Protein AF-0000000070551302 (afdb_homodimer)

Organism: Lachnospira eligens (strain ATCC 27750 / DSM 3376 / VPI C15-48 / C15-B4) (NCBI:txid515620)

Nearest PDB structures (foldseek):
  3ja6-assembly1_H  TM=1.421E-01  e=1.258E+00  Escherichia coli
  3ja6-assembly1_H  TM=1.419E-01  e=1.419E+00  Escherichia coli

pLDDT: mean 73.62, std 25.08, range [19.23, 98.12]

Secondary structure (DSSP, 8-state):
-EEPTTT--EEPTT---GGGGG--------------------------------SGGGHHHHHHHHHHHHHHHHHHHHHHHHHHHHHHHHHHHHHHHHH-HHHHHHHHHHH--HHHHHHHHHHHHHHHHHHHHHHHHHHHHHHH---S-HHHHHHHHHHSGGG--SSPPPHHHHHHHHHHHHHHHHHHHHHHHHHHHHHHHHHH-----HHHHHHHHHHHHHHHHHHHHHHHHHHHHT-HHHHHHHHHHHHHHHHHHHHHHHHHHHHH-S-GGGHHHHHHHHHHHHHHHHHHHHHH-/-EE-TTT--EEPTT---GGGGG--------------------------------SGGGHHHHHHHHHHHHHHHHHHHHHHHHHHHHHHHHHHHHHHHHH-HHHHHHHHHHH--HHHHHHHHHHHHHHHHHHHHHHHHHHHHHHH---S-HHHHHHHHHHSGGG--SSPPPHHHHHHHHHHHHHHHHHHHHHHHHHHHHHHHHHH-----HHHHHHHHHHHHHHHHHHHHHHHHHHHHT-HHHHHHHHHHHHHHHHHHHHHHHHHHHHH-S-STTHHHHHHHHHHHHHHHHHHHHHH-

Sequence (594 aa):
MSFCKYCGRQLQDGEVCTCQQAQQPAGAAQPQQEFNQQAAQQPAGAAQQTFQQGAGQQTYQQAQQGFNQQQASQQMDAVKKAGANAALDYVNVLKGLFTSPVETVSAFVAKANVIMIAILIGGQAIINMLTRLFDMLIANSKAKVTTGSKELDSLLSSYYSSYTNTKPYPAGSIFKNMLLEILLVAVAAAVIALVVMLLAKAFNKANVTYMQGLAVYAITAVLGIPAELLSWVTGLTSVGFIDRISSCVTVFSNVAGYAFVYIAIRALCKDEKKIPLIMAISYVAVNFLTWVLRLMFMSFCKYCGRQLQDGEVCTCQQAQQPAGAAQPQQEFNQQAAQQPAGAAQQTFQQGAGQQTYQQAQQGFNQQQASQQMDAVKKAGANAALDYVNVLKGLFTSPVETVSAFVAKANVIMIAILIGGQAIINMLTRLFDMLIANSKAKVTTGSKELDSLLSSYYSSYTNTKPYPAGSIFKNMLLEILLVAVAAAVIALVVMLLAKAFNKANVTYMQGLAVYAITAVLGIPAELLSWVTGLTSVGFIDRISSCVTVFSNVAGYAFVYIAIRALCKDEKKIPLIMAISYVAVNFLTWVLRLMF

Structure (mmCIF, N/CA/C/O backbone):
data_AF-0000000070551302-model_v1
#
loop_
_entity.id
_entity.type
_entity.pdbx_description
1 polymer 'YIP1 family protein'
#
loop_
_atom_site.group_PDB
_atom_site.id
_atom_site.type_symbol
_atom_site.label_atom_id
_atom_site.label_alt_id
_atom_site.label_comp_id
_atom_site.label_asym_id
_atom_site.label_entity_id
_atom_site.label_seq_id
_atom_site.pdbx_PDB_ins_code
_atom_site.Cartn_x
_atom_site.Cartn_y
_atom_site.Cartn_z
_atom_site.occupancy
_atom_site.B_iso_or_equiv
_atom_site.auth_seq_id
_atom_site.auth_comp_id
_atom_site.auth_asym_id
_atom_site.auth_atom_id
_atom_site.pdbx_PDB_model_num
ATOM 1 N N . MET A 1 1 ? 32.219 44.469 -2.232 1 53.41 1 MET A N 1
ATOM 2 C CA . MET A 1 1 ? 31.312 45.5 -1.728 1 53.41 1 MET A CA 1
ATOM 3 C C . MET A 1 1 ? 30.203 44.875 -0.87 1 53.41 1 MET A C 1
ATOM 5 O O . MET A 1 1 ? 29.438 44.031 -1.343 1 53.41 1 MET A O 1
ATOM 9 N N . SER A 1 2 ? 30.531 44.719 0.498 1 62.69 2 SER A N 1
ATOM 10 C CA . SER A 1 2 ? 29.672 43.969 1.405 1 62.69 2 SER A CA 1
ATOM 11 C C . SER A 1 2 ? 28.453 44.781 1.821 1 62.69 2 SER A C 1
ATOM 13 O O . SER A 1 2 ? 28.516 46 1.876 1 62.69 2 SER A O 1
ATOM 15 N N . PHE A 1 3 ? 27.156 44.375 1.773 1 72.25 3 PHE A N 1
ATOM 16 C CA . PHE A 1 3 ? 25.922 45.062 2.184 1 72.25 3 PHE A CA 1
ATOM 17 C C . PHE A 1 3 ? 25.641 44.812 3.664 1 72.25 3 PHE A C 1
ATOM 19 O O . PHE A 1 3 ? 26 43.781 4.207 1 72.25 3 PHE A O 1
ATOM 26 N N . CYS A 1 4 ? 25.359 45.844 4.367 1 62.72 4 CYS A N 1
ATOM 27 C CA . CYS A 1 4 ? 25 45.688 5.773 1 62.72 4 CYS A CA 1
ATOM 28 C C . CYS A 1 4 ? 23.859 44.719 5.953 1 62.72 4 CYS A C 1
ATOM 30 O O . CYS A 1 4 ? 22.812 44.844 5.301 1 62.72 4 CYS A O 1
ATOM 32 N N . LYS A 1 5 ? 24.016 43.594 6.625 1 66.25 5 LYS A N 1
ATOM 33 C CA . LYS A 1 5 ? 23.094 42.5 6.812 1 66.25 5 LYS A CA 1
ATOM 34 C C . LYS A 1 5 ? 21.828 42.938 7.531 1 66.25 5 LYS A C 1
ATOM 36 O O . LYS A 1 5 ? 20.812 42.219 7.516 1 66.25 5 LYS A O 1
ATOM 41 N N . TYR A 1 6 ? 21.766 44.219 8.102 1 63.16 6 TYR A N 1
ATOM 42 C CA . TYR A 1 6 ? 20.656 44.719 8.898 1 63.16 6 TYR A CA 1
ATOM 43 C C . TYR A 1 6 ? 19.828 45.75 8.125 1 63.16 6 TYR A C 1
ATOM 45 O O . TYR A 1 6 ? 18.609 45.656 8.086 1 63.16 6 TYR A O 1
ATOM 53 N N . CYS A 1 7 ? 20.281 46.875 7.438 1 64.56 7 CYS A N 1
ATOM 54 C CA . CYS A 1 7 ? 19.531 47.938 6.781 1 64.56 7 CYS A CA 1
ATOM 55 C C . CYS A 1 7 ? 19.672 47.844 5.266 1 64.56 7 CYS A C 1
ATOM 57 O O . CYS A 1 7 ? 19.094 48.656 4.539 1 64.56 7 CYS A O 1
ATOM 59 N N . GLY A 1 8 ? 20.359 46.75 4.68 1 68.38 8 GLY A N 1
ATOM 60 C CA . GLY A 1 8 ? 20.5 46.438 3.264 1 68.38 8 GLY A CA 1
ATOM 61 C C . GLY A 1 8 ? 21.328 47.469 2.51 1 68.38 8 GLY A C 1
ATOM 62 O O . GLY A 1 8 ? 21.406 47.438 1.28 1 68.38 8 GLY A O 1
ATOM 63 N N . ARG A 1 9 ? 21.859 48.5 3.209 1 69.62 9 ARG A N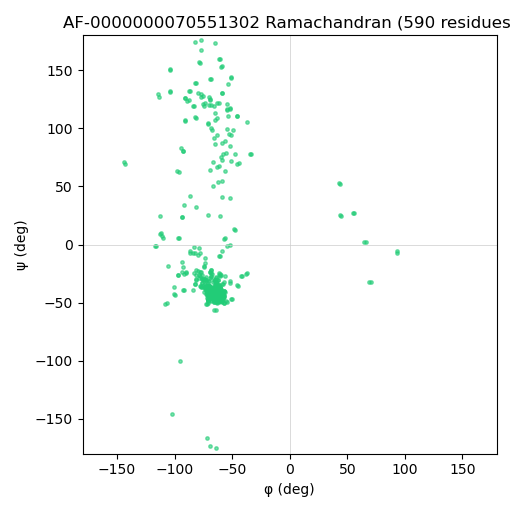 1
ATOM 64 C CA . ARG A 1 9 ? 22.672 49.531 2.545 1 69.62 9 ARG A CA 1
ATOM 65 C C . ARG A 1 9 ? 24 48.938 2.076 1 69.62 9 ARG A C 1
ATOM 67 O O . ARG A 1 9 ? 24.562 48.062 2.725 1 69.62 9 ARG A O 1
ATOM 74 N N . GLN A 1 10 ? 24.547 49.312 0.918 1 73.12 10 GLN A N 1
ATOM 75 C CA . GLN A 1 10 ? 25.812 48.875 0.345 1 73.12 10 GLN A CA 1
ATOM 76 C C . GLN A 1 10 ? 27 49.438 1.106 1 73.12 10 GLN A C 1
ATOM 78 O O . GLN A 1 10 ? 27.078 50.656 1.309 1 73.12 10 GLN A O 1
ATOM 83 N N . LEU A 1 11 ? 27.656 48.562 1.939 1 66.5 11 LEU A N 1
ATOM 84 C CA . LEU A 1 11 ? 28.812 49 2.727 1 66.5 11 LEU A CA 1
ATOM 85 C C . LEU A 1 11 ? 30.109 48.844 1.924 1 66.5 11 LEU A C 1
ATOM 87 O O . LEU A 1 11 ? 30.219 47.938 1.098 1 66.5 11 LEU A O 1
ATOM 91 N N . GLN A 1 12 ? 30.922 49.844 1.712 1 70.94 12 GLN A N 1
ATOM 92 C CA . GLN A 1 12 ? 32.25 49.75 1.1 1 70.94 12 GLN A CA 1
ATOM 93 C C . GLN A 1 12 ? 33.156 48.812 1.888 1 70.94 12 GLN A C 1
ATOM 95 O O . GLN A 1 12 ? 32.938 48.562 3.078 1 70.94 12 GLN A O 1
ATOM 100 N N . ASP A 1 13 ? 34.219 48.094 1.459 1 66.62 13 ASP A N 1
ATOM 101 C CA . ASP A 1 13 ? 35.125 47.156 2.104 1 66.62 13 ASP A CA 1
ATOM 102 C C . ASP A 1 13 ? 35.719 47.75 3.375 1 66.62 13 ASP A C 1
ATOM 104 O O . ASP A 1 13 ? 36.375 48.812 3.326 1 66.62 13 ASP A O 1
ATOM 108 N N . GLY A 1 14 ? 35.469 47.188 4.688 1 72.12 14 GLY A N 1
ATOM 109 C CA . GLY A 1 14 ? 35.969 47.562 5.996 1 72.12 14 GLY A CA 1
ATOM 110 C C . GLY A 1 14 ? 35.031 48.531 6.727 1 72.12 14 GLY A C 1
ATOM 111 O O . GLY A 1 14 ? 35.344 49 7.828 1 72.12 14 GLY A O 1
ATOM 112 N N . GLU A 1 15 ? 33.938 49 6.027 1 63.97 15 GLU A N 1
ATOM 113 C CA . GLU A 1 15 ? 33 49.906 6.676 1 63.97 15 GLU A CA 1
ATOM 114 C C . GLU A 1 15 ? 32 49.156 7.551 1 63.97 15 GLU A C 1
ATOM 116 O O . GLU A 1 15 ? 31.438 48.156 7.133 1 63.97 15 GLU A O 1
ATOM 121 N N . VAL A 1 16 ? 32.062 49.219 8.867 1 62.78 16 VAL A N 1
ATOM 122 C CA . VAL A 1 16 ? 31.078 48.688 9.805 1 62.78 16 VAL A CA 1
ATOM 123 C C . VAL A 1 16 ? 29.844 49.594 9.828 1 62.78 16 VAL A C 1
ATOM 125 O O . VAL A 1 16 ? 29.953 50.812 9.883 1 62.78 16 VAL A O 1
ATOM 128 N N . CYS A 1 17 ? 28.625 48.969 9.484 1 58.97 17 CYS A N 1
ATOM 129 C CA . CYS A 1 17 ? 27.391 49.75 9.391 1 58.97 17 CYS A CA 1
ATOM 130 C C . CYS A 1 17 ? 27 50.312 10.75 1 58.97 17 CYS A C 1
ATOM 132 O O . CYS A 1 17 ? 27.094 49.625 11.773 1 58.97 17 CYS A O 1
ATOM 134 N N . THR A 1 18 ? 27.125 51.531 11.031 1 54.88 18 THR A N 1
ATOM 135 C CA . THR A 1 18 ? 26.844 52.312 12.242 1 54.88 18 THR A CA 1
ATOM 136 C C . THR A 1 18 ? 25.422 52.062 12.719 1 54.88 18 THR A C 1
ATOM 138 O O . THR A 1 18 ? 24.953 52.719 13.664 1 54.88 18 THR A O 1
ATOM 141 N N . CYS A 1 19 ? 24.641 51.188 11.984 1 51.81 19 CYS A N 1
ATOM 142 C CA . CYS A 1 19 ? 23.234 51.062 12.336 1 51.81 19 CYS A CA 1
ATOM 143 C C . CYS A 1 19 ? 23.062 50.281 13.633 1 51.81 19 CYS A C 1
ATOM 145 O O . CYS A 1 19 ? 21.938 50.094 14.102 1 51.81 19 CYS A O 1
ATOM 147 N N . GLN A 1 20 ? 24.141 49.562 14.219 1 41.88 20 GLN A N 1
ATOM 148 C CA . GLN A 1 20 ? 24.031 48.781 15.445 1 41.88 20 GLN A CA 1
ATOM 149 C C . GLN A 1 20 ? 23.672 49.656 16.641 1 41.88 20 GLN A C 1
ATOM 151 O O . GLN A 1 20 ? 23.312 49.188 17.703 1 41.88 20 GLN A O 1
ATOM 156 N N . GLN A 1 21 ? 24.25 50.844 16.625 1 37.94 21 GLN A N 1
ATOM 157 C CA . GLN A 1 21 ? 24.234 51.562 17.906 1 37.94 21 GLN A CA 1
ATOM 158 C C . GLN A 1 21 ? 22.812 51.719 18.422 1 37.94 21 GLN A C 1
ATOM 160 O O . GLN A 1 21 ? 22.609 52.125 19.578 1 37.94 21 GLN A O 1
ATOM 165 N N . ALA A 1 22 ? 21.812 51.75 17.578 1 34.62 22 ALA A N 1
ATOM 166 C CA . ALA A 1 22 ? 20.641 52.406 18.203 1 34.62 22 ALA A CA 1
ATOM 167 C C . ALA A 1 22 ? 19.953 51.438 19.172 1 34.62 22 ALA A C 1
ATOM 169 O O . ALA A 1 22 ? 18.953 51.781 19.797 1 34.62 22 ALA A O 1
ATOM 170 N N . GLN A 1 23 ? 20.094 50.031 19.031 1 30.33 23 GLN A N 1
ATOM 171 C CA . GLN A 1 23 ? 19.047 49.406 19.828 1 30.33 23 GLN A CA 1
ATOM 172 C C . GLN A 1 23 ? 19.484 49.219 21.281 1 30.33 23 GLN A C 1
ATOM 174 O O . GLN A 1 23 ? 20.109 48.219 21.625 1 30.33 23 GLN A O 1
ATOM 179 N N . GLN A 1 24 ? 20.156 50.219 21.844 1 27.44 24 GLN A N 1
ATOM 180 C CA . GLN A 1 24 ? 20.484 50.031 23.266 1 27.44 24 GLN A CA 1
ATOM 181 C C . GLN A 1 24 ? 19.234 49.781 24.094 1 27.44 24 GLN A C 1
ATOM 183 O O . GLN A 1 24 ? 18.312 50.594 24.109 1 27.44 24 GLN A O 1
ATOM 188 N N . PRO A 1 25 ? 18.797 48.531 24.25 1 27.09 25 PRO A N 1
ATOM 189 C CA . PRO A 1 25 ? 17.594 48.469 25.109 1 27.09 25 PRO A CA 1
ATOM 190 C C . PRO A 1 25 ? 17.797 49.156 26.453 1 27.09 25 PRO A C 1
ATOM 192 O O . PRO A 1 25 ? 18.875 49.094 27.031 1 27.09 25 PRO A O 1
ATOM 195 N N . ALA A 1 26 ? 17.172 50.312 26.766 1 26.91 26 ALA A N 1
ATOM 196 C CA . ALA A 1 26 ? 17.047 51.094 27.969 1 26.91 26 ALA A CA 1
ATOM 197 C C . ALA A 1 26 ? 16.766 50.219 29.188 1 26.91 26 ALA A C 1
ATOM 199 O O . ALA A 1 26 ? 15.734 49.562 29.266 1 26.91 26 ALA A O 1
ATOM 200 N N . GLY A 1 27 ? 17.656 49.406 29.703 1 24.59 27 GLY A N 1
ATOM 201 C CA . GLY A 1 27 ? 17.469 48.656 30.938 1 24.59 27 GLY A CA 1
ATOM 202 C C . GLY A 1 27 ? 16.891 49.5 32.062 1 24.59 27 GLY A C 1
ATOM 203 O O . GLY A 1 27 ? 17.391 50.625 32.312 1 24.59 27 GLY A O 1
ATOM 204 N N . ALA A 1 28 ? 15.664 49.25 32.438 1 23.42 28 ALA A N 1
ATOM 205 C CA . ALA A 1 28 ? 14.711 49.781 33.438 1 23.42 28 ALA A CA 1
ATOM 206 C C . ALA A 1 28 ? 15.305 49.781 34.844 1 23.42 28 ALA A C 1
ATOM 208 O O . ALA A 1 28 ? 15.836 48.75 35.281 1 23.42 28 ALA A O 1
ATOM 209 N N . ALA A 1 29 ? 15.797 50.906 35.312 1 24.17 29 ALA A N 1
ATOM 210 C CA . ALA A 1 29 ? 16.172 51.25 36.656 1 24.17 29 ALA A CA 1
ATOM 211 C C . ALA A 1 29 ? 15.062 50.938 37.656 1 24.17 29 ALA A C 1
ATOM 213 O O . ALA A 1 29 ? 13.914 51.375 37.469 1 24.17 29 ALA A O 1
ATOM 214 N N . GLN A 1 30 ? 14.984 49.812 38.344 1 21.47 30 GLN A N 1
ATOM 215 C CA . GLN A 1 30 ? 14.031 49.312 39.312 1 21.47 30 GLN A CA 1
ATOM 216 C C . GLN A 1 30 ? 13.938 50.25 40.531 1 21.47 30 GLN A C 1
ATOM 218 O O . GLN A 1 30 ? 14.906 50.438 41.281 1 21.47 30 GLN A O 1
ATOM 223 N N . PRO A 1 31 ? 13.227 51.5 40.438 1 22.06 31 PRO A N 1
ATOM 224 C CA . PRO A 1 31 ? 13.07 52.375 41.625 1 22.06 31 PRO A CA 1
ATO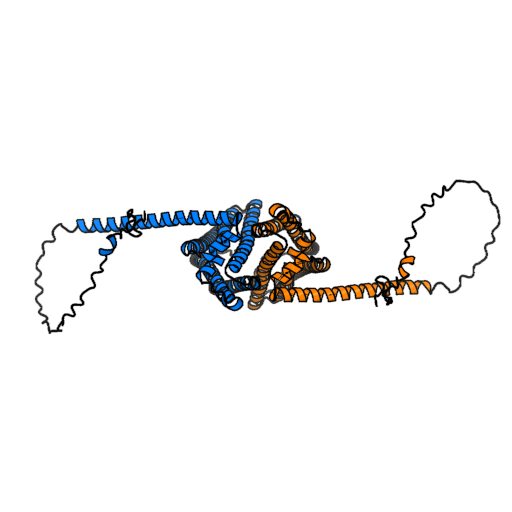M 225 C C . PRO A 1 31 ? 12.359 51.656 42.781 1 22.06 31 PRO A C 1
ATOM 227 O O . PRO A 1 31 ? 11.227 51.188 42.594 1 22.06 31 PRO A O 1
ATOM 230 N N . GLN A 1 32 ? 12.82 50.844 43.562 1 21.91 32 GLN A N 1
ATOM 231 C CA . GLN A 1 32 ? 12.164 50.156 44.688 1 21.91 32 GLN A CA 1
ATOM 232 C C . GLN A 1 32 ? 11.625 51.156 45.688 1 21.91 32 GLN A C 1
ATOM 234 O O . GLN A 1 32 ? 12.383 51.688 46.5 1 21.91 32 GLN A O 1
ATOM 239 N N . GLN A 1 33 ? 10.75 52.188 45.281 1 20.11 33 GLN A N 1
ATOM 240 C CA . GLN A 1 33 ? 10.219 53.125 46.25 1 20.11 33 GLN A CA 1
ATOM 241 C C . GLN A 1 33 ? 9.438 52.406 47.344 1 20.11 33 GLN A C 1
ATOM 243 O O . GLN A 1 33 ? 8.758 51.438 47.094 1 20.11 33 GLN A O 1
ATOM 248 N N . GLU A 1 34 ? 9.68 52.656 48.656 1 22.75 34 GLU A N 1
ATOM 249 C CA . GLU A 1 34 ? 9.305 52.281 50.031 1 22.75 34 GLU A CA 1
ATOM 250 C C . GLU A 1 34 ? 7.828 52.594 50.281 1 22.75 34 GLU A C 1
ATOM 252 O O . GLU A 1 34 ? 7.434 53.75 50.406 1 22.75 34 GLU A O 1
ATOM 257 N N . PHE A 1 35 ? 6.898 52.094 49.438 1 21.5 35 PHE A N 1
ATOM 258 C CA . PHE A 1 35 ? 5.5 52.469 49.625 1 21.5 35 PHE A CA 1
ATOM 259 C C . PHE A 1 35 ? 5.023 52.156 51.031 1 21.5 35 PHE A C 1
ATOM 261 O O . PHE A 1 35 ? 4.941 50.969 51.406 1 21.5 35 PHE A O 1
ATOM 268 N N . ASN A 1 36 ? 5.371 52.969 51.906 1 21.28 36 ASN A N 1
ATOM 269 C CA . ASN A 1 36 ? 4.898 52.875 53.281 1 21.28 36 ASN A CA 1
ATOM 270 C C . ASN A 1 36 ? 3.373 52.844 53.344 1 21.28 36 ASN A C 1
ATOM 272 O O . ASN A 1 36 ? 2.699 53.531 52.562 1 21.28 36 ASN A O 1
ATOM 276 N N . GLN A 1 37 ? 2.713 51.844 53.875 1 20.58 37 GLN A N 1
ATOM 277 C CA . GLN A 1 37 ? 1.351 51.375 54.062 1 20.58 37 GLN A CA 1
ATOM 278 C C . GLN A 1 37 ? 0.521 52.375 54.875 1 20.58 37 GLN A C 1
ATOM 280 O O . GLN A 1 37 ? -0.201 52 55.781 1 20.58 37 GLN A O 1
ATOM 285 N N . GLN A 1 38 ? 0.945 53.688 54.844 1 21.23 38 GLN A N 1
ATOM 286 C CA . GLN A 1 38 ? 0.218 54.312 55.938 1 21.23 38 GLN A CA 1
ATOM 287 C C . GLN A 1 38 ? -1.286 54.312 55.688 1 21.23 38 GLN A C 1
ATOM 289 O O . GLN A 1 38 ? -1.723 54.219 54.531 1 21.23 38 GLN A O 1
ATOM 294 N N . ALA A 1 39 ? -2.213 54.75 56.688 1 25.19 39 ALA A N 1
ATOM 295 C CA . ALA A 1 39 ? -3.51 54.562 57.344 1 25.19 39 ALA A CA 1
ATOM 296 C C . ALA A 1 39 ? -4.578 55.406 56.656 1 25.19 39 ALA A C 1
ATOM 298 O O . ALA A 1 39 ? -4.938 56.5 57.156 1 25.19 39 ALA A O 1
ATOM 299 N N . ALA A 1 40 ? -4.539 55.625 55.281 1 20.81 40 ALA A N 1
ATOM 300 C CA . ALA A 1 40 ? -5.375 56.75 54.906 1 20.81 40 ALA A CA 1
ATOM 301 C C . ALA A 1 40 ? -6.828 56.531 55.312 1 20.81 40 ALA A C 1
ATOM 303 O O . ALA A 1 40 ? -7.34 55.406 55.219 1 20.81 40 ALA A O 1
ATOM 304 N N . GLN A 1 41 ? -7.312 57.531 55.938 1 21.11 41 GLN A N 1
ATOM 305 C CA . GLN A 1 41 ? -8.539 57.938 56.625 1 21.11 41 GLN A CA 1
ATOM 306 C C . GLN A 1 41 ? -9.68 58.125 55.656 1 21.11 41 GLN A C 1
ATOM 308 O O . GLN A 1 41 ? -9.477 58.688 54.562 1 21.11 41 GLN A O 1
ATOM 313 N N . GLN A 1 42 ? -10.828 57.531 55.719 1 20.11 42 GLN A N 1
ATOM 314 C CA . GLN A 1 42 ? -12.008 57.125 54.938 1 20.11 42 GLN A CA 1
ATOM 315 C C . GLN A 1 42 ? -12.844 58.344 54.562 1 20.11 42 GLN A C 1
ATOM 317 O O . GLN A 1 42 ? -13.82 58.219 53.812 1 20.11 42 GLN A O 1
ATOM 322 N N . PRO A 1 43 ? -12.367 59.656 54.438 1 24.41 43 PRO A N 1
ATOM 323 C CA . PRO A 1 43 ? -13.609 60.344 54.75 1 24.41 43 PRO A CA 1
ATOM 324 C C . PRO A 1 43 ? -14.602 60.344 53.594 1 24.41 43 PRO A C 1
ATOM 326 O O . PRO A 1 43 ? -14.211 60.094 52.438 1 24.41 43 PRO A O 1
ATOM 329 N N . ALA A 1 44 ? -15.953 60.719 53.781 1 22.34 44 ALA A N 1
ATOM 330 C CA . ALA A 1 44 ? -17.312 60.438 53.281 1 22.34 44 ALA A CA 1
ATOM 331 C C . ALA A 1 44 ? -17.625 61.25 52.031 1 22.34 44 ALA A C 1
ATOM 333 O O . ALA A 1 44 ? -18.281 60.781 51.125 1 22.34 44 ALA A O 1
ATOM 334 N N . GLY A 1 45 ? -17.25 62.594 51.812 1 24.95 45 GLY A N 1
ATOM 335 C CA . GLY A 1 45 ? -18.328 63.469 51.406 1 24.95 45 GLY A CA 1
ATOM 336 C C . GLY A 1 45 ? -18.453 63.625 49.906 1 24.95 45 GLY A C 1
ATOM 337 O O . GLY A 1 45 ? -17.484 64.062 49.25 1 24.95 45 GLY A O 1
ATOM 338 N N . ALA A 1 46 ? -19.094 62.75 49.125 1 21.77 46 ALA A N 1
ATOM 339 C CA . ALA A 1 46 ? -19.219 62.594 47.688 1 21.77 46 ALA A CA 1
ATOM 340 C C . ALA A 1 46 ? -19.875 63.812 47.031 1 21.77 46 ALA A C 1
ATOM 342 O O . ALA A 1 46 ? -21.078 64 47.156 1 21.77 46 ALA A O 1
ATOM 343 N N . ALA A 1 47 ? -19.156 64.938 47.062 1 24.02 47 ALA A N 1
ATOM 344 C CA . ALA A 1 47 ? -19.891 66.062 46.438 1 24.02 47 ALA A CA 1
ATOM 345 C C . ALA A 1 47 ? -19.938 65.938 44.906 1 24.02 47 ALA A C 1
ATOM 347 O O . ALA A 1 47 ? -18.984 65.438 44.312 1 24.02 47 ALA A O 1
ATOM 348 N N . GLN A 1 48 ? -21.047 65.875 44.156 1 23.16 48 GLN A N 1
ATOM 349 C CA . GLN A 1 48 ? -21.672 65.688 42.844 1 23.16 48 GLN A CA 1
ATOM 350 C C . GLN A 1 48 ? -21.203 66.688 41.812 1 23.16 48 GLN A C 1
ATOM 352 O O . GLN A 1 48 ? -21.859 67.688 41.594 1 23.16 48 GLN A O 1
ATOM 357 N N . GLN A 1 49 ? -19.891 67.062 41.719 1 23.12 49 GLN A N 1
ATOM 358 C CA . GLN A 1 49 ? -19.797 68.25 40.844 1 23.12 49 GLN A CA 1
ATOM 359 C C . GLN A 1 49 ? -19.953 67.875 39.375 1 23.12 49 GLN A C 1
ATOM 361 O O . GLN A 1 49 ? -19.484 66.812 38.969 1 23.12 49 GLN A O 1
ATOM 366 N N . THR A 1 50 ? -20.828 68.438 38.5 1 24.97 50 THR A N 1
ATOM 367 C CA . THR A 1 50 ? -21.453 68.438 37.156 1 24.97 50 THR A CA 1
ATOM 368 C C . THR A 1 50 ? -20.406 68.688 36.094 1 24.97 50 THR A C 1
ATOM 370 O O . THR A 1 50 ? -19.859 69.812 36 1 24.97 50 THR A O 1
ATOM 373 N N . PHE A 1 51 ? -19.391 67.75 35.844 1 24.17 51 PHE A N 1
ATOM 374 C CA . PHE A 1 51 ? -18.281 68 34.906 1 24.17 51 PHE A CA 1
ATOM 375 C C . PHE A 1 51 ? -18.781 68.125 33.469 1 24.17 51 PHE A C 1
ATOM 377 O O . PHE A 1 51 ? -19.656 67.312 33.062 1 24.17 51 PHE A O 1
ATOM 384 N N . GLN A 1 52 ? -18.609 69.25 32.719 1 25.53 52 GLN A N 1
ATOM 385 C CA . GLN A 1 52 ? -18.906 69.688 31.359 1 25.53 52 GLN A CA 1
ATOM 386 C C . GLN A 1 52 ? -18.141 68.938 30.312 1 25.53 52 GLN A C 1
ATOM 388 O O . GLN A 1 52 ? -16.906 68.875 30.328 1 25.53 52 GLN A O 1
ATOM 393 N N . GLN A 1 53 ? -18.594 67.75 29.641 1 26.22 53 GLN A N 1
ATOM 394 C CA . GLN A 1 53 ? -18.172 66.625 28.797 1 26.22 53 GLN A CA 1
ATOM 395 C C . GLN A 1 53 ? -17.812 67.125 27.391 1 26.22 53 GLN A C 1
ATOM 397 O O . GLN A 1 53 ? -18.688 67.438 26.578 1 26.22 53 GLN A O 1
ATOM 402 N N . GLY A 1 54 ? -16.734 68 27.141 1 28.7 54 GLY A N 1
ATOM 403 C CA . GLY A 1 54 ? -16.469 68.5 25.812 1 28.7 54 GLY A CA 1
ATOM 404 C C . GLY A 1 54 ? -15.984 67.5 24.828 1 28.7 54 GLY A C 1
ATOM 405 O O . GLY A 1 54 ? -15.625 66.375 25.234 1 28.7 54 GLY A O 1
ATOM 406 N N . ALA A 1 55 ? -15.461 67.75 23.328 1 31.56 55 ALA A N 1
ATOM 407 C CA . ALA A 1 55 ? -15.391 67.375 21.906 1 31.56 55 ALA A CA 1
ATOM 408 C C . ALA A 1 55 ? -14.18 66.5 21.641 1 31.56 55 ALA A C 1
ATOM 410 O O . ALA A 1 55 ? -13.977 66.062 20.5 1 31.56 55 ALA A O 1
ATOM 411 N N . GLY A 1 56 ? -13.094 66.312 22.297 1 32.84 56 GLY A N 1
ATOM 412 C CA . GLY A 1 56 ? -11.812 65.875 21.766 1 32.84 56 GLY A CA 1
ATOM 413 C C . GLY A 1 56 ? -11.742 64.438 21.531 1 32.84 56 GLY A C 1
ATOM 414 O O . GLY A 1 56 ? -10.664 63.875 21.266 1 32.84 56 GLY A O 1
ATOM 415 N N . GLN A 1 57 ? -12.609 63.5 21.766 1 34.69 57 GLN A N 1
ATOM 416 C CA . GLN A 1 57 ? -12.359 62.062 21.828 1 34.69 57 GLN A CA 1
ATOM 417 C C . GLN A 1 57 ? -12.359 61.438 20.422 1 34.69 57 GLN A C 1
ATOM 419 O O . GLN A 1 57 ? -12.148 60.219 20.281 1 34.69 57 GLN A O 1
ATOM 424 N N . GLN A 1 58 ? -12.602 62.125 19.328 1 38.75 58 GLN A N 1
ATOM 425 C CA . GLN A 1 58 ? -12.82 61.375 18.094 1 38.75 58 GLN A CA 1
ATOM 426 C C . GLN A 1 58 ? -11.5 61 17.422 1 38.75 58 GLN A C 1
ATOM 428 O O . GLN A 1 58 ? -11.453 60.094 16.594 1 38.75 58 GLN A O 1
ATOM 433 N N . THR A 1 59 ? -10.398 61.656 17.594 1 43.53 59 THR A N 1
ATOM 434 C CA . THR A 1 59 ? -9.242 61.469 16.734 1 43.53 59 THR A CA 1
ATOM 435 C C . THR A 1 59 ? -8.477 60.188 17.125 1 43.53 59 THR A C 1
ATOM 437 O O . THR A 1 59 ? -7.777 59.594 16.297 1 43.53 59 THR A O 1
ATOM 440 N N . TYR A 1 60 ? -8.547 59.719 18.375 1 44.78 60 TYR A N 1
ATOM 441 C CA . TYR A 1 60 ? -7.695 58.625 18.781 1 44.78 60 TYR A CA 1
ATOM 442 C C . TYR A 1 60 ? -8.211 57.312 18.219 1 44.78 60 TYR A C 1
ATOM 444 O O . TYR A 1 60 ? -7.457 56.344 18.094 1 44.78 60 TYR A O 1
ATOM 452 N N . GLN A 1 61 ? -9.484 57.156 17.938 1 45.91 61 GLN A N 1
ATOM 453 C CA . GLN A 1 61 ? -10.023 55.875 17.453 1 45.91 61 GLN A CA 1
ATOM 454 C C . GLN A 1 61 ? -9.609 55.625 16.016 1 45.91 61 GLN A C 1
ATOM 456 O O . GLN A 1 61 ? -9.484 54.469 15.586 1 45.91 61 GLN A O 1
ATOM 461 N N . GLN A 1 62 ? -9.367 56.656 15.211 1 48.59 62 GLN A N 1
ATOM 462 C CA . GLN A 1 62 ? -9.07 56.438 13.805 1 48.59 62 GLN A CA 1
ATOM 463 C C . GLN A 1 62 ? -7.637 55.938 13.609 1 48.59 62 GLN A C 1
ATOM 465 O O . GLN A 1 62 ? -7.352 55.188 12.688 1 48.59 62 GLN A O 1
ATOM 470 N N . ALA A 1 63 ? -6.688 56.312 14.375 1 51.44 63 ALA A N 1
ATOM 471 C CA . ALA A 1 63 ? -5.293 55.906 14.227 1 51.44 63 ALA A CA 1
ATOM 472 C C . ALA A 1 63 ? -5.109 54.438 14.602 1 51.44 63 ALA A C 1
ATOM 474 O O . ALA A 1 63 ? -4.336 53.719 13.969 1 51.44 63 ALA A O 1
ATOM 475 N N . GLN A 1 64 ? -5.801 53.906 15.586 1 52.44 64 GLN A N 1
ATOM 476 C CA . GLN A 1 64 ? -5.676 52.531 15.984 1 52.44 64 GLN A CA 1
ATOM 477 C C . GLN A 1 64 ? -6.277 51.594 14.93 1 52.44 64 GLN A C 1
ATOM 479 O O . GLN A 1 64 ? -5.754 50.5 14.68 1 52.44 64 GLN A O 1
ATOM 484 N N . GLN A 1 65 ? -7.324 52.031 14.297 1 55.34 65 GLN A N 1
ATOM 485 C CA . GLN A 1 65 ? -7.914 51.219 13.242 1 55.34 65 GLN A CA 1
ATOM 486 C C . GLN A 1 65 ? -7.012 51.156 12.016 1 55.34 65 GLN A C 1
ATOM 488 O O . GLN A 1 65 ? -6.91 50.125 11.359 1 55.34 65 GLN A O 1
ATOM 493 N N . GLY A 1 66 ? -6.375 52.219 11.664 1 54.75 66 GLY A N 1
ATOM 494 C CA . GLY A 1 66 ? -5.441 52.25 10.547 1 54.75 66 GLY A CA 1
ATOM 495 C C . GLY A 1 66 ? -4.211 51.406 10.773 1 54.75 66 GLY A C 1
ATOM 496 O O . GLY A 1 66 ? -3.742 50.719 9.852 1 54.75 66 GLY A O 1
ATOM 497 N N . PHE A 1 67 ? -3.631 51.375 11.938 1 55.84 67 PHE A N 1
ATOM 498 C CA . PHE A 1 67 ? -2.461 50.594 12.266 1 55.84 67 PHE A CA 1
ATOM 499 C C . PHE A 1 67 ? -2.807 49.094 12.25 1 55.84 67 PHE A C 1
ATOM 501 O O . PHE A 1 67 ? -2.031 48.281 11.75 1 55.84 67 PHE A O 1
ATOM 508 N N . ASN A 1 68 ? -3.971 48.75 12.773 1 57.62 68 ASN A N 1
ATOM 509 C CA . ASN A 1 68 ? -4.406 47.344 12.75 1 57.62 68 ASN A CA 1
ATOM 510 C C . ASN A 1 68 ? -4.672 46.875 11.328 1 57.62 68 ASN A C 1
ATOM 512 O O . ASN A 1 68 ? -4.367 45.719 10.984 1 57.62 68 ASN A O 1
ATOM 516 N N . GLN A 1 69 ? -5.141 47.812 10.484 1 58.62 69 GLN A N 1
ATOM 517 C CA . GLN A 1 69 ? -5.395 47.406 9.102 1 58.62 69 GLN A CA 1
ATOM 518 C C . GLN A 1 69 ? -4.086 47.25 8.328 1 58.62 69 GLN A C 1
ATOM 520 O O . GLN A 1 69 ? -3.953 46.375 7.492 1 58.62 69 GLN A O 1
ATOM 525 N N . GLN A 1 70 ? -3.174 48.094 8.516 1 58.88 70 GLN A N 1
ATOM 526 C CA . GLN A 1 70 ? -1.882 48 7.848 1 58.88 70 GLN A CA 1
ATOM 527 C C . GLN A 1 70 ? -1.11 46.781 8.305 1 58.88 70 GLN A C 1
ATOM 529 O O . GLN A 1 70 ? -0.489 46.094 7.488 1 58.88 70 GLN A O 1
ATOM 534 N N . GLN A 1 71 ? -1.143 46.469 9.562 1 57.88 71 GLN A N 1
ATOM 535 C CA . GLN A 1 71 ? -0.503 45.281 10.078 1 57.88 71 GLN A CA 1
ATOM 536 C C . GLN A 1 71 ? -1.19 44.031 9.547 1 57.88 71 GLN A C 1
ATOM 538 O O . GLN A 1 71 ? -0.526 43.031 9.211 1 57.88 71 GLN A O 1
ATOM 543 N N . ALA A 1 72 ? -2.484 44.156 9.5 1 63.66 72 ALA A N 1
ATOM 544 C CA . ALA A 1 72 ? -3.229 43.031 8.922 1 63.66 72 ALA A CA 1
ATOM 545 C C . ALA A 1 72 ? -2.908 42.875 7.434 1 63.66 72 ALA A C 1
ATOM 547 O O . ALA A 1 72 ? -2.764 41.75 6.941 1 63.66 72 ALA A O 1
ATOM 548 N N . SER A 1 73 ? -2.785 43.969 6.742 1 63.22 73 SER A N 1
ATOM 549 C CA . SER A 1 73 ? -2.438 43.938 5.324 1 63.22 73 SER A CA 1
ATOM 550 C C . SER A 1 73 ? -1.023 43.375 5.125 1 63.22 73 SER A C 1
ATOM 552 O O . SER A 1 73 ? -0.782 42.562 4.227 1 63.22 73 SER A O 1
ATOM 554 N N . GLN A 1 74 ? -0.09 43.844 5.961 1 62.94 74 GLN A N 1
ATOM 555 C CA . GLN A 1 74 ? 1.278 43.344 5.875 1 62.94 74 GLN A CA 1
ATOM 556 C C . GLN A 1 74 ? 1.349 41.844 6.227 1 62.94 74 GLN A C 1
ATOM 558 O O . GLN A 1 74 ? 2.08 41.094 5.59 1 62.94 74 GLN A O 1
ATOM 563 N N . GLN A 1 75 ? 0.573 41.531 7.23 1 62.84 75 GLN A N 1
ATOM 564 C CA . GLN A 1 75 ? 0.508 40.125 7.605 1 62.84 75 GLN A CA 1
ATOM 565 C C . GLN A 1 75 ? -0.135 39.281 6.504 1 62.84 75 GLN A C 1
ATOM 567 O O . GLN A 1 75 ? 0.32 38.156 6.211 1 62.84 75 GLN A O 1
ATOM 572 N N . MET A 1 76 ? -1.119 39.969 5.914 1 66.56 76 MET A N 1
ATOM 573 C CA . MET A 1 76 ? -1.752 39.281 4.801 1 66.56 76 MET A CA 1
ATOM 574 C C . MET A 1 76 ? -0.802 39.156 3.613 1 66.56 76 MET A C 1
ATOM 576 O O . MET A 1 76 ? -0.764 38.156 2.93 1 66.56 76 MET A O 1
ATOM 580 N N . ASP A 1 77 ? -0.091 40.25 3.338 1 65.56 77 ASP A N 1
ATOM 581 C CA . ASP A 1 77 ? 0.893 40.219 2.26 1 65.56 77 ASP A CA 1
ATOM 582 C C . ASP A 1 77 ? 2.004 39.219 2.557 1 65.56 77 ASP A C 1
ATOM 584 O O . ASP A 1 77 ? 2.465 38.531 1.658 1 65.56 77 ASP A O 1
ATOM 588 N N . ALA A 1 78 ? 2.439 39.188 3.832 1 64.31 78 ALA A N 1
ATOM 589 C CA . ALA A 1 78 ? 3.445 38.219 4.246 1 64.31 78 ALA A CA 1
ATOM 590 C C . ALA A 1 78 ? 2.918 36.781 4.098 1 64.31 78 ALA A C 1
ATOM 592 O O . ALA A 1 78 ? 3.639 35.906 3.643 1 64.31 78 ALA A O 1
ATOM 593 N N . VAL A 1 79 ? 1.729 36.656 4.359 1 63.28 79 VAL A N 1
ATOM 594 C CA . VAL A 1 79 ? 1.098 35.344 4.25 1 63.28 79 VAL A CA 1
ATOM 595 C C . VAL A 1 79 ? 0.953 34.969 2.781 1 63.28 79 VAL A C 1
ATOM 597 O O . VAL A 1 79 ? 1.214 33.812 2.402 1 63.28 79 VAL A O 1
ATOM 600 N N . LYS A 1 80 ? 0.589 35.969 2.004 1 67.19 80 LYS A N 1
ATOM 601 C CA . LYS A 1 80 ? 0.482 35.75 0.568 1 67.19 80 LYS A CA 1
ATOM 602 C C . LYS A 1 80 ? 1.84 35.406 -0.033 1 67.19 80 LYS A C 1
ATOM 604 O O . LYS A 1 80 ? 1.941 34.469 -0.854 1 67.19 80 LYS A O 1
ATOM 609 N N . LYS A 1 81 ? 2.789 36.188 0.29 1 70.19 81 LYS A N 1
ATOM 610 C CA . LYS A 1 81 ? 4.133 35.906 -0.209 1 70.19 81 LYS A CA 1
ATOM 611 C C . LYS A 1 81 ? 4.629 34.562 0.291 1 70.19 81 LYS A C 1
ATOM 613 O O . LYS A 1 81 ? 5.23 33.781 -0.467 1 70.19 81 LYS A O 1
ATOM 618 N N . ALA A 1 82 ? 4.355 34.281 1.544 1 69.12 82 ALA A N 1
ATOM 619 C CA . ALA A 1 82 ? 4.715 33 2.111 1 69.12 82 ALA A CA 1
ATOM 620 C C . ALA A 1 82 ? 3.979 31.859 1.401 1 69.12 82 ALA A C 1
ATOM 622 O O . ALA A 1 82 ? 4.559 30.797 1.132 1 69.12 82 ALA A O 1
ATOM 623 N N . GLY A 1 83 ? 2.775 32.219 1.029 1 70.81 83 GLY A N 1
ATOM 624 C CA . GLY A 1 83 ? 1.986 31.25 0.281 1 70.81 83 GLY A CA 1
ATOM 625 C C . GLY A 1 83 ? 2.506 31.016 -1.125 1 70.81 83 GLY A C 1
ATOM 626 O O . GLY A 1 83 ? 2.592 29.875 -1.578 1 70.81 83 GLY A O 1
ATOM 627 N N . ALA A 1 84 ? 2.828 32.094 -1.771 1 73.88 84 ALA A N 1
ATOM 628 C CA . ALA A 1 84 ? 3.355 32 -3.131 1 73.88 84 ALA A CA 1
ATOM 629 C C . ALA A 1 84 ? 4.684 31.266 -3.152 1 73.88 84 ALA A C 1
ATOM 631 O O . ALA A 1 84 ? 4.922 30.438 -4.031 1 73.88 84 ALA A O 1
ATOM 632 N N . ASN A 1 85 ? 5.496 31.609 -2.197 1 77.75 85 ASN A N 1
ATOM 633 C CA . ASN A 1 85 ? 6.781 30.922 -2.109 1 77.75 85 ASN A CA 1
ATOM 634 C C . ASN A 1 85 ? 6.598 29.438 -1.804 1 77.75 85 ASN A C 1
ATOM 636 O O . ASN A 1 85 ? 7.301 28.594 -2.361 1 77.75 85 ASN A O 1
ATOM 640 N N . ALA A 1 86 ? 5.629 29.234 -1.043 1 80.62 86 ALA A N 1
ATOM 641 C CA . ALA A 1 86 ? 5.344 27.859 -0.678 1 80.62 86 ALA A CA 1
ATOM 642 C C . ALA A 1 86 ? 4.805 27.078 -1.872 1 80.62 86 ALA A C 1
ATOM 644 O O . ALA A 1 86 ? 5.145 25.906 -2.061 1 80.62 86 ALA A O 1
ATOM 645 N N . ALA A 1 87 ? 4.039 27.766 -2.688 1 83.94 87 ALA A N 1
ATOM 646 C CA . ALA A 1 87 ? 3.498 27.141 -3.891 1 83.94 87 ALA A CA 1
ATOM 647 C C . ALA A 1 87 ? 4.605 26.812 -4.887 1 83.94 87 ALA A C 1
ATOM 649 O O . ALA A 1 87 ? 4.617 25.734 -5.48 1 83.94 87 ALA A O 1
ATOM 650 N N . LEU A 1 88 ? 5.473 27.75 -4.969 1 87.06 88 LEU A N 1
ATOM 651 C CA . LEU A 1 88 ? 6.598 27.531 -5.867 1 87.06 88 LEU A CA 1
ATOM 652 C C . LEU A 1 88 ? 7.477 26.391 -5.367 1 87.06 88 LEU A C 1
ATOM 654 O O . LEU A 1 88 ? 7.949 25.562 -6.156 1 87.06 88 LEU A O 1
ATOM 658 N N . ASP A 1 89 ? 7.688 26.406 -4.098 1 89.88 89 ASP A N 1
ATOM 659 C CA . ASP A 1 89 ? 8.477 25.344 -3.508 1 89.88 89 ASP A CA 1
ATOM 660 C C . ASP A 1 89 ? 7.805 23.984 -3.713 1 89.88 89 ASP A C 1
ATOM 662 O O . ASP A 1 89 ? 8.469 22.984 -3.996 1 89.88 89 ASP A O 1
ATOM 666 N N . TYR A 1 90 ? 6.555 24.016 -3.535 1 92.5 90 TYR A N 1
ATOM 667 C CA . TYR A 1 90 ? 5.793 22.797 -3.758 1 92.5 90 TYR A CA 1
ATOM 668 C C . TYR A 1 90 ? 5.961 22.297 -5.188 1 92.5 90 TYR A C 1
ATOM 670 O O . TYR A 1 90 ? 6.23 21.109 -5.418 1 92.5 90 TYR A O 1
ATOM 678 N N . VAL A 1 91 ? 5.852 23.188 -6.156 1 93 91 VAL A N 1
ATOM 679 C CA . VAL A 1 91 ? 5.945 22.828 -7.57 1 93 91 VAL A CA 1
ATOM 680 C C . VAL A 1 91 ? 7.352 22.328 -7.883 1 93 91 VAL A C 1
ATOM 682 O O . VAL A 1 91 ? 7.52 21.375 -8.664 1 93 91 VAL A O 1
ATOM 685 N N . ASN A 1 92 ? 8.305 22.953 -7.25 1 93.44 92 ASN A N 1
ATOM 686 C CA . ASN A 1 92 ? 9.68 22.516 -7.461 1 93.44 92 ASN A CA 1
ATOM 687 C C . ASN A 1 92 ? 9.914 21.109 -6.926 1 93.44 92 ASN A C 1
ATOM 689 O O . ASN A 1 92 ? 10.578 20.297 -7.566 1 93.44 92 ASN A O 1
ATOM 693 N N . VAL A 1 93 ? 9.383 20.859 -5.797 1 95.38 93 VAL A N 1
ATOM 694 C CA . VAL A 1 93 ? 9.508 19.516 -5.23 1 95.38 93 VAL A CA 1
ATOM 695 C C . VAL A 1 93 ? 8.758 18.516 -6.102 1 95.38 93 VAL A C 1
ATOM 697 O O . VAL A 1 93 ? 9.273 17.438 -6.391 1 95.38 93 VAL A O 1
ATOM 700 N N . LEU A 1 94 ? 7.605 18.891 -6.535 1 95.38 94 LEU A N 1
ATOM 701 C CA . LEU A 1 94 ? 6.805 18.031 -7.402 1 95.38 94 LEU A CA 1
ATOM 702 C C . LEU A 1 94 ? 7.566 17.703 -8.688 1 95.38 94 LEU A C 1
ATOM 704 O O . LEU A 1 94 ? 7.66 16.531 -9.07 1 95.38 94 LEU A O 1
ATOM 708 N N . LYS A 1 95 ? 8.117 18.703 -9.297 1 94.62 95 LYS A N 1
ATOM 709 C CA . LYS A 1 95 ? 8.891 18.5 -10.516 1 94.62 95 LYS A CA 1
ATOM 710 C C . LYS A 1 95 ? 10.133 17.656 -10.242 1 94.62 95 LYS A C 1
ATOM 712 O O . LYS A 1 95 ? 10.477 16.781 -11.047 1 94.62 95 LYS A O 1
ATOM 717 N N . GLY A 1 96 ? 10.773 17.875 -9.164 1 95.81 96 GLY A N 1
ATOM 718 C CA . GLY A 1 96 ? 11.969 17.141 -8.789 1 95.81 96 GLY A CA 1
ATOM 719 C C . GLY A 1 96 ? 11.703 15.664 -8.539 1 95.81 96 GLY A C 1
ATOM 720 O O . GLY A 1 96 ? 12.562 14.82 -8.789 1 95.81 96 GLY A O 1
ATOM 721 N N . LEU A 1 97 ? 10.492 15.336 -8.07 1 95.62 97 LEU A N 1
ATOM 722 C CA . LEU A 1 97 ? 10.133 13.953 -7.777 1 95.62 97 LEU A CA 1
ATOM 723 C C . LEU A 1 97 ? 10.047 13.133 -9.062 1 95.62 97 LEU A C 1
ATOM 725 O O . LEU A 1 97 ? 10.18 11.914 -9.031 1 95.62 97 LEU A O 1
ATOM 729 N N . PHE A 1 98 ? 9.852 13.805 -10.219 1 93.19 98 PHE A N 1
ATOM 730 C CA . PHE A 1 98 ? 9.742 13.102 -11.492 1 93.19 98 PHE A CA 1
ATOM 731 C C . PHE A 1 98 ? 11.086 13.102 -12.219 1 93.19 98 PHE A C 1
ATOM 733 O O . PHE A 1 98 ? 11.383 12.18 -12.984 1 93.19 98 PHE A O 1
ATOM 740 N N . THR A 1 99 ? 11.984 14.125 -11.953 1 92.5 99 THR A N 1
ATOM 741 C CA . THR A 1 99 ? 13.219 14.273 -12.727 1 92.5 99 THR A CA 1
ATOM 742 C C . THR A 1 99 ? 14.406 13.703 -11.961 1 92.5 99 THR A C 1
ATOM 744 O O . THR A 1 99 ? 15.266 13.039 -12.539 1 92.5 99 THR A O 1
ATOM 747 N N . SER A 1 100 ? 14.461 13.984 -10.672 1 94.38 100 SER A N 1
ATOM 748 C CA . SER A 1 100 ? 15.539 13.516 -9.805 1 94.38 100 SER A CA 1
ATOM 749 C C . SER A 1 100 ? 15.023 13.172 -8.414 1 94.38 100 SER A C 1
ATOM 751 O O . SER A 1 100 ? 15.359 13.844 -7.438 1 94.38 100 SER A O 1
ATOM 753 N N . PRO A 1 101 ? 14.266 12.078 -8.328 1 94.88 101 PRO A N 1
ATOM 754 C CA . PRO A 1 101 ? 13.57 11.766 -7.078 1 94.88 101 PRO A CA 1
ATOM 755 C C . PRO A 1 101 ? 14.523 11.516 -5.91 1 94.88 101 PRO A C 1
ATOM 757 O O . PRO A 1 101 ? 14.258 11.945 -4.789 1 94.88 101 PRO A O 1
ATOM 760 N N . VAL A 1 102 ? 15.672 10.852 -6.121 1 94.38 102 VAL A N 1
ATOM 761 C CA . VAL A 1 102 ? 16.578 10.508 -5.035 1 94.38 102 VAL A CA 1
ATOM 762 C C . VAL A 1 102 ? 17.188 11.781 -4.441 1 94.38 102 VAL A C 1
ATOM 764 O O . VAL A 1 102 ? 17.188 11.969 -3.223 1 94.38 102 VAL A O 1
ATOM 767 N N . GLU A 1 103 ? 17.578 12.688 -5.293 1 95.44 103 GLU A N 1
ATOM 768 C CA . GLU A 1 103 ? 18.156 13.945 -4.844 1 95.44 103 GLU A CA 1
ATOM 769 C C . GLU A 1 103 ? 17.109 14.844 -4.203 1 95.44 103 GLU A C 1
ATOM 771 O O . GLU A 1 103 ? 17.359 15.477 -3.174 1 95.44 103 GLU A O 1
ATOM 776 N N . THR A 1 104 ? 15.984 14.891 -4.844 1 96.94 104 THR A N 1
ATOM 777 C CA . THR A 1 104 ? 14.914 15.758 -4.359 1 96.94 104 THR A CA 1
ATOM 778 C C . THR A 1 104 ? 14.453 15.32 -2.975 1 96.94 104 THR A C 1
ATOM 780 O O . THR A 1 104 ? 14.336 16.141 -2.064 1 96.94 104 THR A O 1
ATOM 783 N N . VAL A 1 105 ? 14.203 14.031 -2.799 1 97.31 105 VAL A N 1
ATOM 784 C CA . VAL A 1 105 ? 13.719 13.508 -1.526 1 97.31 105 VAL A CA 1
ATOM 785 C C . VAL A 1 105 ? 14.805 13.656 -0.46 1 97.31 105 VAL A C 1
ATOM 787 O O . VAL A 1 105 ? 14.516 14.062 0.67 1 97.31 105 VAL A O 1
ATOM 790 N N . SER A 1 106 ? 16.062 13.375 -0.815 1 96.12 106 SER A N 1
ATOM 791 C CA . SER A 1 106 ? 17.156 13.492 0.137 1 96.12 106 SER A CA 1
ATOM 792 C C . SER A 1 106 ? 17.328 14.93 0.615 1 96.12 106 SER A C 1
ATOM 794 O O . SER A 1 106 ? 17.516 15.18 1.81 1 96.12 106 SER A O 1
ATOM 796 N N . ALA A 1 107 ? 17.203 15.836 -0.3 1 96.69 107 ALA A N 1
ATOM 797 C CA . ALA A 1 107 ? 17.312 17.25 0.056 1 96.69 107 ALA A CA 1
ATOM 798 C C . ALA A 1 107 ? 16.109 17.688 0.904 1 96.69 107 ALA A C 1
ATOM 800 O O . ALA A 1 107 ? 16.281 18.484 1.841 1 96.69 107 ALA A O 1
ATOM 801 N N . PHE A 1 108 ? 14.945 17.219 0.574 1 97.44 108 PHE A N 1
ATOM 802 C CA . PHE A 1 108 ? 13.719 17.562 1.28 1 97.44 108 PHE A CA 1
ATOM 803 C C . PHE A 1 108 ? 13.812 17.156 2.75 1 97.44 108 PHE A C 1
ATOM 805 O O . PHE A 1 108 ? 13.484 17.953 3.633 1 97.44 108 PHE A O 1
ATOM 812 N N . VAL A 1 109 ? 14.297 15.961 2.998 1 96.75 109 VAL A N 1
ATOM 813 C CA . VAL A 1 109 ? 14.312 15.461 4.367 1 96.75 109 VAL A CA 1
ATOM 814 C C . VAL A 1 109 ? 15.516 16.031 5.113 1 96.75 109 VAL A C 1
ATOM 816 O O . VAL A 1 109 ? 15.469 16.219 6.328 1 96.75 109 VAL A O 1
ATOM 819 N N . ALA A 1 110 ? 16.625 16.312 4.383 1 94.88 110 ALA A N 1
ATOM 820 C CA . ALA A 1 110 ? 17.797 16.938 5.012 1 94.88 110 ALA A CA 1
ATOM 821 C C . ALA A 1 110 ? 17.484 18.344 5.484 1 94.88 110 ALA A C 1
ATOM 823 O O . ALA A 1 110 ? 17.875 18.734 6.586 1 94.88 110 ALA A O 1
ATOM 824 N N . LYS A 1 111 ? 16.781 19.094 4.66 1 93.75 111 LYS A N 1
ATOM 825 C CA . LYS A 1 111 ? 16.438 20.469 4.988 1 93.75 111 LYS A CA 1
ATOM 826 C C . LYS A 1 111 ? 15.344 20.531 6.047 1 93.75 111 LYS A C 1
ATOM 828 O O . LYS A 1 111 ? 15.352 21.422 6.906 1 93.75 111 LYS A O 1
ATOM 833 N N . ALA A 1 112 ? 14.398 19.578 5.953 1 95.44 112 ALA A N 1
ATOM 834 C CA . ALA A 1 112 ? 13.273 19.469 6.879 1 95.44 112 ALA A CA 1
ATOM 835 C C . ALA A 1 112 ? 12.664 20.844 7.172 1 95.44 112 ALA A C 1
ATOM 837 O O . ALA A 1 112 ? 12.516 21.219 8.336 1 95.44 112 ALA A O 1
ATOM 838 N N . ASN A 1 113 ? 12.32 21.609 6.098 1 92.75 113 ASN A N 1
ATOM 839 C CA . ASN A 1 113 ? 11.703 22.922 6.238 1 92.75 113 ASN A CA 1
ATOM 840 C C . ASN A 1 113 ? 10.359 22.828 6.945 1 92.75 113 ASN A C 1
ATOM 842 O O . ASN A 1 113 ? 9.414 22.234 6.422 1 92.75 113 ASN A O 1
ATOM 846 N N . VAL A 1 114 ? 10.266 23.547 8.047 1 92.44 114 VAL A N 1
ATOM 847 C CA . VAL A 1 114 ? 9.109 23.422 8.93 1 92.44 114 VAL A CA 1
ATOM 848 C C . VAL A 1 114 ? 7.859 23.938 8.227 1 92.44 114 VAL A C 1
ATOM 850 O O . VAL A 1 114 ? 6.777 23.359 8.367 1 92.44 114 VAL A O 1
ATOM 853 N N . ILE A 1 115 ? 7.992 24.984 7.461 1 91 115 ILE A N 1
ATOM 854 C CA . ILE A 1 115 ? 6.852 25.594 6.793 1 91 115 ILE A CA 1
ATOM 855 C C . ILE A 1 115 ? 6.297 24.641 5.738 1 91 115 ILE A C 1
ATOM 857 O O . ILE A 1 115 ? 5.09 24.406 5.68 1 91 115 ILE A O 1
ATOM 861 N N . MET A 1 116 ? 7.195 24.047 4.93 1 92.75 116 MET A N 1
ATOM 862 C CA . MET A 1 116 ? 6.77 23.125 3.885 1 92.75 116 MET A CA 1
ATOM 863 C C . MET A 1 116 ? 6.125 21.875 4.488 1 92.75 116 MET A C 1
ATOM 865 O O . MET A 1 116 ? 5.094 21.406 4.004 1 92.75 116 MET A O 1
ATOM 869 N N . ILE A 1 117 ? 6.691 21.391 5.531 1 95.94 117 ILE A N 1
ATOM 870 C CA . ILE A 1 117 ? 6.176 20.219 6.215 1 95.94 117 ILE A CA 1
ATOM 871 C C . ILE A 1 117 ? 4.773 20.5 6.754 1 95.94 117 ILE A C 1
ATOM 873 O O . ILE A 1 117 ? 3.857 19.688 6.57 1 95.94 117 ILE A O 1
ATOM 877 N N . ALA A 1 118 ? 4.57 21.656 7.34 1 94.31 118 ALA A N 1
ATOM 878 C CA . ALA A 1 118 ? 3.275 22.047 7.895 1 94.31 118 ALA A CA 1
ATOM 879 C C . ALA A 1 118 ? 2.223 22.172 6.797 1 94.31 118 ALA A C 1
ATOM 881 O O . ALA A 1 118 ? 1.083 21.734 6.969 1 94.31 118 ALA A O 1
ATOM 882 N N . ILE A 1 119 ? 2.613 22.703 5.73 1 93.56 119 ILE A N 1
ATOM 883 C CA . ILE A 1 119 ? 1.685 22.906 4.625 1 93.56 119 ILE A CA 1
ATOM 884 C C . ILE A 1 119 ? 1.256 21.547 4.059 1 93.56 119 ILE A C 1
ATOM 886 O O . ILE A 1 119 ? 0.077 21.344 3.762 1 93.56 119 ILE A O 1
ATOM 890 N N . LEU A 1 120 ? 2.15 20.688 3.943 1 95.94 120 LEU A N 1
ATOM 891 C CA . LEU A 1 120 ? 1.854 19.391 3.346 1 95.94 120 LEU A CA 1
ATOM 892 C C . LEU A 1 120 ? 0.986 18.547 4.277 1 95.94 120 LEU A C 1
ATOM 894 O O . LEU A 1 120 ? -0.044 18.016 3.857 1 95.94 120 LEU A O 1
ATOM 898 N N . ILE A 1 121 ? 1.377 18.453 5.531 1 96.62 121 ILE A N 1
ATOM 899 C CA . ILE A 1 121 ? 0.615 17.656 6.488 1 96.62 121 ILE A CA 1
ATOM 900 C C . ILE A 1 121 ? -0.74 18.312 6.738 1 96.62 121 ILE A C 1
ATOM 902 O O . ILE A 1 121 ? -1.773 17.641 6.734 1 96.62 121 ILE A O 1
ATOM 906 N N . GLY A 1 122 ? -0.716 19.672 6.953 1 95.31 122 GLY A N 1
ATOM 907 C CA . GLY A 1 122 ? -1.96 20.406 7.121 1 95.31 122 GLY A CA 1
ATOM 908 C C . GLY A 1 122 ? -2.867 20.328 5.906 1 95.31 122 GLY A C 1
ATOM 909 O O . GLY A 1 122 ? -4.078 20.156 6.039 1 95.31 122 GLY A O 1
ATOM 910 N N . GLY A 1 123 ? -2.242 20.5 4.691 1 93.25 123 GLY A N 1
ATOM 911 C CA . GLY A 1 123 ? -3.018 20.375 3.467 1 93.25 123 GLY A CA 1
ATOM 912 C C . GLY A 1 123 ? -3.686 19.031 3.314 1 93.25 123 GLY A C 1
ATOM 913 O O . GLY A 1 123 ? -4.855 18.938 2.932 1 93.25 123 GLY A O 1
ATOM 914 N N . GLN A 1 124 ? -2.99 17.969 3.641 1 95.12 124 GLN A N 1
ATOM 915 C CA . GLN A 1 124 ? -3.555 16.641 3.574 1 95.12 124 GLN A CA 1
ATOM 916 C C . GLN A 1 124 ? -4.715 16.469 4.551 1 95.12 124 GLN A C 1
ATOM 918 O O . GLN A 1 124 ? -5.742 15.883 4.215 1 95.12 124 GLN A O 1
ATOM 923 N N . ALA A 1 125 ? -4.52 16.969 5.727 1 95.5 125 ALA A N 1
ATOM 924 C CA . ALA A 1 125 ? -5.566 16.891 6.742 1 95.5 125 ALA A CA 1
ATOM 925 C C . ALA A 1 125 ? -6.832 17.609 6.281 1 95.5 125 ALA A C 1
ATOM 927 O O . ALA A 1 125 ? -7.938 17.078 6.426 1 95.5 125 ALA A O 1
ATOM 928 N N . ILE A 1 126 ? -6.664 18.766 5.719 1 92.94 126 ILE A N 1
ATOM 929 C CA . ILE A 1 126 ? -7.793 19.578 5.27 1 92.94 126 ILE A CA 1
ATOM 930 C C . ILE A 1 126 ? -8.523 18.859 4.137 1 92.94 126 ILE A C 1
ATOM 932 O O . ILE A 1 126 ? -9.758 18.781 4.133 1 92.94 126 ILE A O 1
ATOM 936 N N . ILE A 1 127 ? -7.805 18.328 3.234 1 91.25 127 ILE A N 1
ATOM 937 C CA . ILE A 1 127 ? -8.422 17.656 2.1 1 91.25 127 ILE A CA 1
ATOM 938 C C . ILE A 1 127 ? -9.18 16.422 2.588 1 91.25 127 ILE A C 1
ATOM 940 O O . ILE A 1 127 ? -10.312 16.172 2.162 1 91.25 127 ILE A O 1
ATOM 944 N N . ASN A 1 128 ? -8.555 15.672 3.475 1 91.44 128 ASN A N 1
ATOM 945 C CA . ASN A 1 128 ? -9.242 14.508 4.031 1 91.44 128 ASN A CA 1
ATOM 946 C C . ASN A 1 128 ? -10.539 14.906 4.734 1 91.44 128 ASN A C 1
ATOM 948 O O . ASN A 1 128 ? -11.562 14.234 4.586 1 91.44 128 ASN A O 1
ATOM 952 N N . MET A 1 129 ? -10.43 15.953 5.492 1 91.69 129 MET A N 1
ATOM 953 C CA . MET A 1 129 ? -11.602 16.453 6.203 1 91.69 129 MET A CA 1
ATOM 954 C C . MET A 1 129 ? -12.695 16.859 5.227 1 91.69 129 MET A C 1
ATOM 956 O O . MET A 1 129 ? -13.859 16.5 5.402 1 91.69 129 MET A O 1
ATOM 960 N N . LEU A 1 130 ? -12.406 17.609 4.184 1 89.25 130 LEU A N 1
ATOM 961 C CA . LEU A 1 130 ? -13.375 18.109 3.207 1 89.25 130 LEU A CA 1
ATOM 962 C C . LEU A 1 130 ? -14.008 16.938 2.441 1 89.25 130 LEU A C 1
ATOM 964 O O . LEU A 1 130 ? -15.219 16.922 2.217 1 89.25 130 LEU A O 1
ATOM 968 N N . THR A 1 131 ? -13.164 16.047 2.029 1 86.56 131 THR A N 1
ATOM 969 C CA . THR A 1 131 ? -13.695 14.906 1.293 1 86.56 131 THR A CA 1
ATOM 970 C C . THR A 1 131 ? -14.664 14.102 2.158 1 86.56 131 THR A C 1
ATOM 972 O O . THR A 1 131 ? -15.711 13.656 1.682 1 86.56 131 THR A O 1
ATOM 975 N N . ARG A 1 132 ? -14.328 13.914 3.383 1 86 132 ARG A N 1
ATOM 976 C CA . ARG A 1 132 ? -15.219 13.219 4.297 1 86 132 ARG A CA 1
ATOM 977 C C . ARG A 1 132 ? -16.516 13.984 4.496 1 86 132 ARG A C 1
ATOM 979 O O . ARG A 1 132 ? -17.609 13.398 4.5 1 86 132 ARG A O 1
ATOM 986 N N . LEU A 1 133 ? -16.422 15.297 4.695 1 85.06 133 LEU A N 1
ATOM 987 C CA . LEU A 1 133 ? -17.594 16.156 4.832 1 85.06 133 LEU A CA 1
ATOM 988 C C . LEU A 1 133 ? -18.516 16 3.631 1 85.06 133 LEU A C 1
ATOM 990 O O . LEU A 1 133 ? -19.719 15.75 3.793 1 85.06 133 LEU A O 1
ATOM 994 N N . PHE A 1 134 ? -17.953 16.078 2.459 1 82.12 134 PHE A N 1
ATOM 995 C CA . PHE A 1 134 ? -18.766 16.016 1.248 1 82.12 134 PHE A CA 1
ATOM 996 C C . PHE A 1 134 ? -19.359 14.625 1.062 1 82.12 134 PHE A C 1
ATOM 998 O O . PHE A 1 134 ? -20.5 14.492 0.624 1 82.12 134 PHE A O 1
ATOM 1005 N N . ASP A 1 135 ? -18.578 13.641 1.375 1 78.81 135 ASP A N 1
ATOM 1006 C CA . ASP A 1 135 ? -19.109 12.281 1.297 1 78.81 135 ASP A CA 1
ATOM 1007 C C . ASP A 1 135 ? -20.328 12.117 2.195 1 78.81 135 ASP A C 1
ATOM 1009 O O . ASP A 1 135 ? -21.328 11.531 1.785 1 78.81 135 ASP A O 1
ATOM 1013 N N . MET A 1 136 ? -20.281 12.641 3.369 1 81.19 136 MET A N 1
ATOM 1014 C CA . MET A 1 136 ? -21.359 12.492 4.328 1 81.19 136 MET A CA 1
ATOM 1015 C C . MET A 1 136 ? -22.562 13.352 3.93 1 81.19 136 MET A C 1
ATOM 1017 O O . MET A 1 136 ? -23.703 12.945 4.086 1 81.19 136 MET A O 1
ATOM 1021 N N . LEU A 1 137 ? -22.266 14.5 3.393 1 79.25 137 LEU A N 1
ATOM 1022 C CA . LEU A 1 137 ? -23.359 15.359 2.916 1 79.25 137 LEU A CA 1
ATOM 1023 C C . LEU A 1 137 ? -24.062 14.727 1.724 1 79.25 137 LEU A C 1
ATOM 1025 O O . LEU A 1 137 ? -25.297 14.789 1.622 1 79.25 137 LEU A O 1
ATOM 1029 N N . ILE A 1 138 ? -23.281 14.18 0.854 1 74.62 138 ILE A N 1
ATOM 1030 C CA . ILE A 1 138 ? -23.859 13.492 -0.299 1 74.62 138 ILE A CA 1
ATOM 1031 C C . ILE A 1 138 ? -24.688 12.297 0.171 1 74.62 138 ILE A C 1
ATOM 1033 O O . ILE A 1 138 ? -25.797 12.07 -0.321 1 74.62 138 ILE A O 1
ATOM 1037 N N . ALA A 1 139 ? -24.203 11.562 1.091 1 72.81 139 ALA A N 1
ATOM 1038 C CA . ALA A 1 139 ? -24.953 10.438 1.657 1 72.81 139 ALA A CA 1
ATOM 1039 C C . ALA A 1 139 ? -26.266 10.906 2.281 1 72.81 139 ALA A C 1
ATOM 1041 O O . ALA A 1 139 ? -27.297 10.258 2.127 1 72.81 139 ALA A O 1
ATOM 1042 N N . ASN A 1 140 ? -26.188 11.992 2.979 1 74.12 140 ASN A N 1
ATOM 1043 C CA . ASN A 1 140 ? -27.391 12.57 3.574 1 74.12 140 ASN A CA 1
ATOM 1044 C C . ASN A 1 140 ? -28.391 13.023 2.506 1 74.12 140 ASN A C 1
ATOM 1046 O O . ASN A 1 140 ? -29.594 12.891 2.686 1 74.12 140 ASN A O 1
ATOM 1050 N N . SER A 1 141 ? -27.906 13.477 1.521 1 70.94 141 SER A N 1
ATOM 1051 C CA . SER A 1 141 ? -28.766 13.906 0.435 1 70.94 141 SER A CA 1
ATOM 1052 C C . SER A 1 141 ? -29.438 12.719 -0.25 1 70.94 141 SER A C 1
ATOM 1054 O O . SER A 1 141 ? -30.594 12.789 -0.646 1 70.94 141 SER A O 1
ATOM 1056 N N . LYS A 1 142 ? -28.703 11.648 -0.417 1 62 142 LYS A N 1
ATOM 1057 C CA . LYS A 1 142 ? -29.234 10.445 -1.046 1 62 142 LYS A CA 1
ATOM 1058 C C . LYS A 1 142 ? -30.219 9.734 -0.123 1 62 142 LYS A C 1
ATOM 1060 O O . LYS A 1 142 ? -31.188 9.125 -0.589 1 62 142 LYS A O 1
ATOM 1065 N N . ALA A 1 143 ? -29.844 9.594 1.073 1 57.78 143 ALA A N 1
ATOM 1066 C CA . ALA A 1 143 ? -30.781 9.031 2.043 1 57.78 143 ALA A CA 1
ATOM 1067 C C . ALA A 1 143 ? -32.125 9.781 2.01 1 57.78 143 ALA A C 1
ATOM 1069 O O . ALA A 1 143 ? -33.156 9.188 2.256 1 57.78 143 ALA A O 1
ATOM 1070 N N . LYS A 1 144 ? -31.984 10.922 1.755 1 54.75 144 LYS A N 1
ATOM 1071 C CA . LYS A 1 144 ? -33.219 11.695 1.65 1 54.75 144 LYS A CA 1
ATOM 1072 C C . LYS A 1 144 ? -33.906 11.445 0.315 1 54.75 144 LYS A C 1
ATOM 1074 O O . LYS A 1 144 ? -35.156 11.523 0.22 1 54.75 144 LYS A O 1
ATOM 1079 N N . VAL A 1 145 ? -33.094 11.094 -0.688 1 47.62 145 VAL A N 1
ATOM 1080 C CA . VAL A 1 145 ? -33.688 11 -2.016 1 47.62 145 VAL A CA 1
ATOM 1081 C C . VAL A 1 145 ? -34.031 9.547 -2.314 1 47.62 145 VAL A C 1
ATOM 1083 O O . VAL A 1 145 ? -33.156 8.688 -2.422 1 47.62 145 VAL A O 1
ATOM 1086 N N . THR A 1 146 ? -34.906 8.742 -1.672 1 44.66 146 THR A N 1
ATOM 1087 C CA . THR A 1 146 ? -35.531 7.652 -2.404 1 44.66 146 THR A CA 1
ATOM 1088 C C . THR A 1 146 ? -35.781 8.047 -3.859 1 44.66 146 THR A C 1
ATOM 1090 O O . THR A 1 146 ? -36.562 8.969 -4.141 1 44.66 146 THR A O 1
ATOM 1093 N N . THR A 1 147 ? -34.719 8 -4.637 1 41.94 147 THR A N 1
ATOM 1094 C CA . THR A 1 147 ? -34.906 8.594 -5.961 1 41.94 147 THR A CA 1
ATOM 1095 C C . THR A 1 147 ? -36.062 7.93 -6.707 1 41.94 147 THR A C 1
ATOM 1097 O O . THR A 1 147 ? -36.438 8.367 -7.797 1 41.94 147 THR A O 1
ATOM 1100 N N . GLY A 1 148 ? -36.688 7.145 -6.148 1 44.78 148 GLY A N 1
ATOM 1101 C CA . GLY A 1 148 ? -37.688 6.367 -6.852 1 44.78 148 GLY A CA 1
ATOM 1102 C C . GLY A 1 148 ? -37.094 5.352 -7.809 1 44.78 148 GLY A C 1
ATOM 1103 O O . GLY A 1 148 ? -37.812 4.488 -8.328 1 44.78 148 GLY A O 1
ATOM 1104 N N . SER A 1 149 ? -35.969 5.598 -8.414 1 38.22 149 SER A N 1
ATOM 1105 C CA . SER A 1 149 ? -35.438 4.645 -9.383 1 38.22 149 SER A CA 1
ATOM 1106 C C . SER A 1 149 ? -34.5 3.635 -8.703 1 38.22 149 SER A C 1
ATOM 1108 O O . SER A 1 149 ? -33.562 4.012 -8.031 1 38.22 149 SER A O 1
ATOM 1110 N N . LYS A 1 150 ? -34.906 2.395 -8.531 1 45.69 150 LYS A N 1
ATOM 1111 C CA . LYS A 1 150 ? -34.281 1.235 -7.898 1 45.69 150 LYS A CA 1
ATOM 1112 C C . LYS A 1 150 ? -32.812 1.089 -8.328 1 45.69 150 LYS A C 1
ATOM 1114 O O . LYS A 1 150 ? -31.969 0.678 -7.531 1 45.69 150 LYS A O 1
ATOM 1119 N N . GLU A 1 151 ? -32.594 1.427 -9.547 1 40.22 151 GLU A N 1
ATOM 1120 C CA . GLU A 1 151 ? -31.266 1.191 -10.125 1 40.22 151 GLU A CA 1
ATOM 1121 C C . GLU A 1 151 ? -30.234 2.156 -9.555 1 40.22 151 GLU A C 1
ATOM 1123 O O . GLU A 1 151 ? -29.125 1.747 -9.195 1 40.22 151 GLU A O 1
ATOM 1128 N N . LEU A 1 152 ? -30.625 3.396 -9.633 1 42.41 152 LEU A N 1
ATOM 1129 C CA . LEU A 1 152 ? -29.703 4.402 -9.109 1 42.41 152 LEU A CA 1
ATOM 1130 C C . LEU A 1 152 ? -29.5 4.227 -7.609 1 42.41 152 LEU A C 1
ATOM 1132 O O . LEU A 1 152 ? -28.391 4.383 -7.105 1 42.41 152 LEU A O 1
ATOM 1136 N N . ASP A 1 153 ? -30.547 3.824 -7.016 1 44.62 153 ASP A N 1
ATOM 1137 C CA . ASP A 1 153 ? -30.469 3.527 -5.586 1 44.62 153 ASP A CA 1
ATOM 1138 C C . ASP A 1 153 ? -29.484 2.393 -5.316 1 44.62 153 ASP A C 1
ATOM 1140 O O . ASP A 1 153 ? -28.703 2.455 -4.363 1 44.62 153 ASP A O 1
ATOM 1144 N N . SER A 1 154 ? -29.484 1.445 -6.164 1 44.72 154 SER A N 1
ATOM 1145 C CA . SER A 1 154 ? -28.609 0.288 -6.043 1 44.72 154 SER A CA 1
ATOM 1146 C C . SER A 1 154 ? -27.156 0.673 -6.293 1 44.72 154 SER A C 1
ATOM 1148 O O . SER A 1 154 ? -26.25 0.201 -5.594 1 44.72 154 SER A O 1
ATOM 1150 N N . LEU A 1 155 ? -26.906 1.474 -7.309 1 40.88 155 LEU A N 1
ATOM 1151 C CA . LEU A 1 155 ? -25.547 1.891 -7.676 1 40.88 155 LEU A CA 1
ATOM 1152 C C . LEU A 1 155 ? -24.906 2.699 -6.555 1 40.88 155 LEU A C 1
ATOM 1154 O O . LEU A 1 155 ? -23.75 2.479 -6.215 1 40.88 155 LEU A O 1
ATOM 1158 N N . LEU A 1 156 ? -25.719 3.65 -6.148 1 43.78 156 LEU A N 1
ATOM 1159 C CA . LEU A 1 156 ? -25.203 4.5 -5.082 1 43.78 156 LEU A CA 1
ATOM 1160 C C . LEU A 1 156 ? -24.984 3.701 -3.803 1 43.78 156 LEU A C 1
ATOM 1162 O O . LEU A 1 156 ? -24.016 3.93 -3.078 1 43.78 156 LEU A O 1
ATOM 1166 N N . SER A 1 157 ? -25.891 2.766 -3.582 1 46.03 157 SER A N 1
ATOM 1167 C CA . SER A 1 157 ? -25.734 1.884 -2.432 1 46.03 157 SER A CA 1
ATOM 1168 C C . SER A 1 157 ? -24.438 1.083 -2.529 1 46.03 157 SER A C 1
ATOM 1170 O O . SER A 1 157 ? -23.75 0.865 -1.522 1 46.03 157 SER A O 1
ATOM 1172 N N . SER A 1 158 ? -24.203 0.627 -3.666 1 42.53 158 SER A N 1
ATOM 1173 C CA . SER A 1 158 ? -23.047 -0.235 -3.869 1 42.53 158 SER A CA 1
ATOM 1174 C C . SER A 1 158 ? -21.734 0.529 -3.65 1 42.53 158 SER A C 1
ATOM 1176 O O . SER A 1 158 ? -20.781 -0.008 -3.082 1 42.53 158 SER A O 1
ATOM 1178 N N . TYR A 1 159 ? -21.703 1.671 -4.316 1 39.25 159 TYR A N 1
ATOM 1179 C CA . TYR A 1 159 ? -20.531 2.518 -4.176 1 39.25 159 TYR A CA 1
ATOM 1180 C C . TYR A 1 159 ? -20.328 2.934 -2.725 1 39.25 159 TYR A C 1
ATOM 1182 O O . TYR A 1 159 ? -19.203 2.961 -2.234 1 39.25 159 TYR A O 1
ATOM 1190 N N . TYR A 1 160 ? -21.531 3.42 -2.096 1 39 160 TYR A N 1
ATOM 1191 C CA . TYR A 1 160 ? -21.469 3.898 -0.719 1 39 160 TYR A CA 1
ATOM 1192 C C . TYR A 1 160 ? -21.875 2.799 0.256 1 39 160 TYR A C 1
ATOM 1194 O O . TYR A 1 160 ? -22.344 3.084 1.364 1 39 160 TYR A O 1
ATOM 1202 N N . SER A 1 161 ? -22.078 1.735 -0.153 1 41.44 161 SER A N 1
ATOM 1203 C CA . SER A 1 161 ? -22.625 0.614 0.611 1 41.44 161 SER A CA 1
ATOM 1204 C C . SER A 1 161 ? -22 0.546 2.002 1 41.44 161 SER A C 1
ATOM 1206 O O . SER A 1 161 ? -22.516 -0.133 2.889 1 41.44 161 SER A O 1
ATOM 1208 N N . SER A 1 162 ? -20.859 1.016 2.1 1 38.41 162 SER A N 1
ATOM 1209 C CA . SER A 1 162 ? -20.547 1.046 3.521 1 38.41 162 SER A CA 1
ATOM 1210 C C . SER A 1 162 ? -21.531 1.908 4.297 1 38.41 162 SER A C 1
ATOM 1212 O O . SER A 1 162 ? -21.531 1.9 5.527 1 38.41 162 SER A O 1
ATOM 1214 N N . TYR A 1 163 ? -22.109 2.857 3.586 1 35.25 163 TYR A N 1
ATOM 1215 C CA . TYR A 1 163 ? -22.984 3.783 4.305 1 35.25 163 TYR A CA 1
ATOM 1216 C C . TYR A 1 163 ? -24.438 3.312 4.262 1 35.25 163 TYR A C 1
ATOM 1218 O O . TYR A 1 163 ? -25.266 3.896 3.559 1 35.25 163 TYR A O 1
ATOM 1226 N N . THR A 1 164 ? -24.656 2.205 4.086 1 38.78 164 THR A N 1
ATOM 1227 C CA . THR A 1 164 ? -26.047 1.789 4.066 1 38.78 164 THR A CA 1
ATOM 1228 C C . THR A 1 164 ? -26.797 2.365 5.262 1 38.78 164 THR A C 1
ATOM 1230 O O . THR A 1 164 ? -27.891 1.889 5.609 1 38.78 164 THR A O 1
ATOM 1233 N N . ASN A 1 165 ? -26.266 3.252 5.941 1 42.41 165 ASN A N 1
ATOM 1234 C CA . ASN A 1 165 ? -27.156 3.697 6.996 1 42.41 165 ASN A CA 1
ATOM 1235 C C . ASN A 1 165 ? -28.375 4.422 6.43 1 42.41 165 ASN A C 1
ATOM 1237 O O . ASN A 1 165 ? -28.234 5.34 5.617 1 42.41 165 ASN A O 1
ATOM 1241 N N . THR A 1 166 ? -29.469 3.797 6.297 1 52.59 166 THR A N 1
ATOM 1242 C CA . THR A 1 166 ? -30.797 4.328 5.988 1 52.59 166 THR A CA 1
ATOM 1243 C C . THR A 1 166 ? -31.016 5.668 6.684 1 52.59 166 THR A C 1
ATOM 1245 O O . THR A 1 166 ? -31.953 6.398 6.355 1 52.59 166 THR A O 1
ATOM 1248 N N . LYS A 1 167 ? -30.391 6.043 7.758 1 60.5 167 LYS A N 1
ATOM 1249 C CA . LYS A 1 167 ? -30.688 7.297 8.445 1 60.5 167 LYS A CA 1
ATOM 1250 C C . LYS A 1 167 ? -29.609 8.336 8.164 1 60.5 167 LYS A C 1
ATOM 1252 O O . LYS A 1 167 ? -28.422 8.016 8.117 1 60.5 167 LYS A O 1
ATOM 1257 N N . PRO A 1 168 ? -30 9.594 7.777 1 71.88 168 PRO A N 1
ATOM 1258 C CA . PRO A 1 168 ? -29.047 10.68 7.555 1 71.88 168 PRO A CA 1
ATOM 1259 C C . PRO A 1 168 ? -28.078 10.875 8.727 1 71.88 168 PRO A C 1
ATOM 1261 O O . PRO A 1 168 ? -28.469 10.672 9.883 1 71.88 168 PRO A O 1
ATOM 1264 N N . TYR A 1 169 ? -26.875 11.203 8.445 1 76.94 169 TYR A N 1
ATOM 1265 C CA . TYR A 1 169 ? -25.875 11.5 9.477 1 76.94 169 TYR A CA 1
ATOM 1266 C C . TYR A 1 169 ? -26.219 12.797 10.203 1 76.94 169 TYR A C 1
ATOM 1268 O O . TYR A 1 169 ? -26.375 13.844 9.57 1 76.94 169 TYR A O 1
ATOM 1276 N N . PRO A 1 170 ? -26.422 12.688 11.516 1 83.31 170 PRO A N 1
ATOM 1277 C CA . PRO A 1 170 ? -26.609 13.93 12.266 1 83.31 170 PRO A CA 1
ATOM 1278 C C . PRO A 1 170 ? -25.406 14.859 12.188 1 83.31 170 PRO A C 1
ATOM 1280 O O . PRO A 1 170 ? -24.297 14.422 11.875 1 83.31 170 PRO A O 1
ATOM 1283 N N . ALA A 1 171 ? -25.641 16.219 12.477 1 82.81 171 ALA A N 1
ATOM 1284 C CA . ALA A 1 171 ? -24.594 17.234 12.398 1 82.81 171 ALA A CA 1
ATOM 1285 C C . ALA A 1 171 ? -23.422 16.906 13.32 1 82.81 171 ALA A C 1
ATOM 1287 O O . ALA A 1 171 ? -22.266 17.125 12.969 1 82.81 171 ALA A O 1
ATOM 1288 N N . GLY A 1 172 ? -23.734 16.438 14.523 1 85 172 GLY A N 1
ATOM 1289 C CA . GLY A 1 172 ? -22.703 16.078 15.469 1 85 172 GLY A CA 1
ATOM 1290 C C . GLY A 1 172 ? -21.781 14.984 14.945 1 85 172 GLY A C 1
ATOM 1291 O O . GLY A 1 172 ? -20.562 15.047 15.133 1 85 172 GLY A O 1
ATOM 1292 N N . SER A 1 173 ? -22.359 14.031 14.234 1 84.25 173 SER A N 1
ATOM 1293 C CA . SER A 1 173 ? -21.578 12.945 13.656 1 84.25 173 SER A CA 1
ATOM 1294 C C . SER A 1 173 ? -20.688 13.445 12.523 1 84.25 173 SER A C 1
ATOM 1296 O O . SER A 1 173 ? -19.547 12.992 12.367 1 84.25 173 SER A O 1
ATOM 1298 N N . ILE A 1 174 ? -21.219 14.352 11.766 1 85.88 174 ILE A N 1
ATOM 1299 C CA . ILE A 1 174 ? -20.453 14.922 10.664 1 85.88 174 ILE A CA 1
ATOM 1300 C C . ILE A 1 174 ? -19.219 15.656 11.211 1 85.88 174 ILE A C 1
ATOM 1302 O O . ILE A 1 174 ? -18.109 15.438 10.742 1 85.88 174 ILE A O 1
ATOM 1306 N N . PHE A 1 175 ? -19.469 16.453 12.234 1 89.62 175 PHE A N 1
ATOM 1307 C CA . PHE A 1 175 ? -18.391 17.219 12.836 1 89.62 175 PHE A CA 1
ATOM 1308 C C . PHE A 1 175 ? -17.344 16.297 13.445 1 89.62 175 PHE A C 1
ATOM 1310 O O . PHE A 1 175 ? -16.141 16.5 13.281 1 89.62 175 PHE A O 1
ATOM 1317 N N . LYS A 1 176 ? -17.812 15.312 14.148 1 89.69 176 LYS A N 1
ATOM 1318 C CA . LYS A 1 176 ? -16.922 14.352 14.781 1 89.69 176 LYS A CA 1
ATOM 1319 C C . LYS A 1 176 ? -16.047 13.648 13.75 1 89.69 176 LYS A C 1
ATOM 1321 O O . LYS A 1 176 ? -14.844 13.461 13.969 1 89.69 176 LYS A O 1
ATOM 1326 N N . ASN A 1 177 ? -16.641 13.273 12.688 1 89.44 177 ASN A N 1
ATOM 1327 C CA . ASN A 1 177 ? -15.891 12.578 11.648 1 89.44 177 ASN A CA 1
ATOM 1328 C C . ASN A 1 177 ? -14.906 13.516 10.945 1 89.44 177 ASN A C 1
ATOM 1330 O O . ASN A 1 177 ? -13.828 13.086 10.531 1 89.44 177 ASN A O 1
ATOM 1334 N N . MET A 1 178 ? -15.289 14.75 10.781 1 90.62 178 MET A N 1
ATOM 1335 C CA . MET A 1 178 ? -14.375 15.734 10.211 1 90.62 178 MET A CA 1
ATOM 1336 C C . MET A 1 178 ? -13.133 15.891 11.078 1 90.62 178 MET A C 1
ATOM 1338 O O . MET A 1 178 ? -12.008 15.859 10.578 1 90.62 178 MET A O 1
ATOM 1342 N N . LEU A 1 179 ? -13.312 15.977 12.359 1 91.75 179 LEU A N 1
ATOM 1343 C CA . LEU A 1 179 ? -12.211 16.141 13.297 1 91.75 179 LEU A CA 1
ATOM 1344 C C . LEU A 1 179 ? -11.344 14.883 13.352 1 91.75 179 LEU A C 1
ATOM 1346 O O . LEU A 1 179 ? -10.125 14.969 13.484 1 91.75 179 LEU A O 1
ATOM 1350 N N . LEU A 1 180 ? -11.977 13.773 13.25 1 92.69 180 LEU A N 1
ATOM 1351 C CA . LEU A 1 180 ? -11.258 12.5 13.266 1 92.69 180 LEU A CA 1
ATOM 1352 C C . LEU A 1 180 ? -10.273 12.414 12.109 1 92.69 180 LEU A C 1
ATOM 1354 O O . LEU A 1 180 ? -9.148 11.93 12.281 1 92.69 180 LEU A O 1
ATOM 1358 N N . GLU A 1 181 ? -10.656 12.898 10.953 1 92.06 181 GLU A N 1
ATOM 1359 C CA . GLU A 1 181 ? -9.773 12.852 9.789 1 92.06 181 GLU A CA 1
ATOM 1360 C C . GLU A 1 181 ? -8.523 13.695 10.016 1 92.06 181 GLU A C 1
ATOM 1362 O O . GLU A 1 181 ? -7.422 13.297 9.625 1 92.06 181 GLU A O 1
ATOM 1367 N N . ILE A 1 182 ? -8.734 14.82 10.617 1 94.19 182 ILE A N 1
ATOM 1368 C CA . ILE A 1 182 ? -7.605 15.68 10.93 1 94.19 182 ILE A CA 1
ATOM 1369 C C . ILE A 1 182 ? -6.684 14.984 11.93 1 94.19 182 ILE A C 1
ATOM 1371 O O . ILE A 1 182 ? -5.465 14.961 11.75 1 94.19 182 ILE A O 1
ATOM 1375 N N . LEU A 1 183 ? -7.25 14.391 12.93 1 94.94 183 LEU A N 1
ATOM 1376 C CA . LEU A 1 183 ? -6.477 13.719 13.969 1 94.94 183 LEU A CA 1
ATOM 1377 C C . LEU A 1 183 ? -5.727 12.523 13.398 1 94.94 183 LEU A C 1
ATOM 1379 O O . LEU A 1 183 ? -4.59 12.25 13.797 1 94.94 183 LEU A O 1
ATOM 1383 N N . LEU A 1 184 ? -6.348 11.828 12.508 1 95.19 184 LEU A N 1
ATOM 1384 C CA . LEU A 1 184 ? -5.723 10.656 11.914 1 95.19 184 LEU A CA 1
ATOM 1385 C C . LEU A 1 184 ? -4.457 11.039 11.148 1 95.19 184 LEU A C 1
ATOM 1387 O O . LEU A 1 184 ? -3.432 10.359 11.266 1 95.19 184 LEU A O 1
ATOM 1391 N N . VAL A 1 185 ? -4.516 12.109 10.406 1 95.94 185 VAL A N 1
ATOM 1392 C CA . VAL A 1 185 ? -3.348 12.57 9.664 1 95.94 185 VAL A CA 1
ATOM 1393 C C . VAL A 1 185 ? -2.266 13.031 10.641 1 95.94 185 VAL A C 1
ATOM 1395 O O . VAL A 1 185 ? -1.089 12.703 10.469 1 95.94 185 VAL A O 1
ATOM 1398 N N . ALA A 1 186 ? -2.684 13.742 11.641 1 96.25 186 ALA A N 1
ATOM 1399 C CA . ALA A 1 186 ? -1.738 14.227 12.648 1 96.25 186 ALA A CA 1
ATOM 1400 C C . ALA A 1 186 ? -1.053 13.07 13.359 1 96.25 186 ALA A C 1
ATOM 1402 O O . ALA A 1 186 ? 0.166 13.086 13.547 1 96.25 186 ALA A O 1
ATOM 1403 N N . VAL A 1 187 ? -1.801 12.094 13.719 1 96.06 187 VAL A N 1
ATOM 1404 C CA . VAL A 1 187 ? -1.262 10.938 14.422 1 96.06 187 VAL A CA 1
ATOM 1405 C C . VAL A 1 187 ? -0.336 10.148 13.5 1 96.06 187 VAL A C 1
ATOM 1407 O O . VAL A 1 187 ? 0.744 9.719 13.906 1 96.06 187 VAL A O 1
ATOM 1410 N N . ALA A 1 188 ? -0.782 9.969 12.273 1 97.06 188 ALA A N 1
ATOM 1411 C CA . ALA A 1 188 ? 0.06 9.25 11.32 1 97.06 188 ALA A CA 1
ATOM 1412 C C . ALA A 1 188 ? 1.414 9.938 11.156 1 97.06 188 ALA A C 1
ATOM 1414 O O . ALA A 1 188 ? 2.459 9.281 11.219 1 97.06 188 ALA A O 1
ATOM 1415 N N . ALA A 1 189 ? 1.374 11.234 10.992 1 97.69 189 ALA A N 1
ATOM 1416 C CA . ALA A 1 189 ? 2.604 12.008 10.828 1 97.69 189 ALA A CA 1
ATOM 1417 C C . ALA A 1 189 ? 3.473 11.922 12.078 1 97.69 189 ALA A C 1
ATOM 1419 O O . ALA A 1 189 ? 4.676 11.68 11.992 1 97.69 189 ALA A O 1
ATOM 1420 N N . ALA A 1 190 ? 2.867 12.055 13.219 1 97.69 190 ALA A N 1
ATOM 1421 C CA . ALA A 1 190 ? 3.592 12.047 14.484 1 97.69 190 ALA A CA 1
ATOM 1422 C C . ALA A 1 190 ? 4.223 10.68 14.742 1 97.69 190 ALA A C 1
ATOM 1424 O O . ALA A 1 190 ? 5.367 10.594 15.195 1 97.69 190 ALA A O 1
ATOM 1425 N N . VAL A 1 191 ? 3.506 9.68 14.43 1 97.62 191 VAL A N 1
ATOM 1426 C CA . VAL A 1 191 ? 3.955 8.32 14.711 1 97.62 191 VAL A CA 1
ATOM 1427 C C . VAL A 1 191 ? 5.109 7.949 13.781 1 97.62 191 VAL A C 1
ATOM 1429 O O . VAL A 1 191 ? 6.129 7.418 14.227 1 97.62 191 VAL A O 1
ATOM 1432 N N . ILE A 1 192 ? 4.945 8.211 12.516 1 97.75 192 ILE A N 1
ATOM 1433 C CA . ILE A 1 192 ? 6.027 7.906 11.586 1 97.75 192 ILE A CA 1
ATOM 1434 C C . ILE A 1 192 ? 7.289 8.664 11.992 1 97.75 192 ILE A C 1
ATOM 1436 O O . ILE A 1 192 ? 8.383 8.086 12.016 1 97.75 192 ILE A O 1
ATOM 1440 N N . ALA A 1 193 ? 7.137 9.938 12.305 1 98 193 ALA A N 1
ATOM 1441 C CA . ALA A 1 193 ? 8.281 10.75 12.711 1 98 193 ALA A CA 1
ATOM 1442 C C . ALA A 1 193 ? 8.977 10.148 13.922 1 98 193 ALA A C 1
ATOM 1444 O O . ALA A 1 193 ? 10.203 10 13.938 1 98 193 ALA A O 1
ATOM 1445 N N . LEU A 1 194 ? 8.18 9.734 14.914 1 97.81 194 LEU A N 1
ATOM 1446 C CA . LEU A 1 194 ? 8.727 9.195 16.156 1 97.81 194 LEU A CA 1
ATOM 1447 C C . LEU A 1 194 ? 9.406 7.855 15.914 1 97.81 194 LEU A C 1
ATOM 1449 O O . LEU A 1 194 ? 10.516 7.621 16.406 1 97.81 194 LEU A O 1
ATOM 1453 N N . VAL A 1 195 ? 8.789 6.977 15.18 1 97.06 195 VAL A N 1
ATOM 1454 C CA . VAL A 1 195 ? 9.312 5.637 14.945 1 97.06 195 VAL A CA 1
ATOM 1455 C C . VAL A 1 195 ? 10.602 5.719 14.125 1 97.06 195 VAL A C 1
ATOM 1457 O O . VAL A 1 195 ? 11.586 5.055 14.438 1 97.06 195 VAL A O 1
ATOM 1460 N N . VAL A 1 196 ? 10.586 6.531 13.102 1 96.12 196 VAL A N 1
ATOM 1461 C CA . VAL A 1 196 ? 11.773 6.688 12.273 1 96.12 196 VAL A CA 1
ATOM 1462 C C . VAL A 1 196 ? 12.922 7.234 13.117 1 96.12 196 VAL A C 1
ATOM 1464 O O . VAL A 1 196 ? 14.047 6.738 13.039 1 96.12 196 VAL A O 1
ATOM 1467 N N . MET A 1 197 ? 12.641 8.242 13.922 1 96.62 197 MET A N 1
ATOM 1468 C CA . MET A 1 197 ? 13.656 8.836 14.781 1 96.62 197 MET A CA 1
ATOM 1469 C C . MET A 1 197 ? 14.219 7.805 15.758 1 96.62 197 MET A C 1
ATOM 1471 O O . MET A 1 197 ? 15.438 7.652 15.867 1 96.62 197 MET A O 1
ATOM 1475 N N . LEU A 1 198 ? 13.352 7.023 16.406 1 96.69 198 LEU A N 1
ATOM 1476 C CA . LEU A 1 198 ? 13.766 6.074 17.438 1 96.69 198 LEU A CA 1
ATOM 1477 C C . LEU A 1 198 ? 14.508 4.895 16.828 1 96.69 198 LEU A C 1
ATOM 1479 O O . LEU A 1 198 ? 15.555 4.48 17.344 1 96.69 198 LEU A O 1
ATOM 1483 N N . LEU A 1 199 ? 14.008 4.414 15.758 1 95 199 LEU A N 1
ATOM 1484 C CA . LEU A 1 199 ? 14.609 3.215 15.18 1 95 199 LEU A CA 1
ATOM 1485 C C . LEU A 1 199 ? 15.906 3.553 14.445 1 95 199 LEU A C 1
ATOM 1487 O O . LEU A 1 199 ? 16.844 2.75 14.43 1 95 199 LEU A O 1
ATOM 1491 N N . ALA A 1 200 ? 15.891 4.703 13.82 1 93.81 200 ALA A N 1
ATOM 1492 C CA . ALA A 1 200 ? 17.141 5.129 13.211 1 93.81 200 ALA A CA 1
ATOM 1493 C C . ALA A 1 200 ? 18.25 5.254 14.25 1 93.81 200 ALA A C 1
ATOM 1495 O O . ALA A 1 200 ? 19.406 4.883 14 1 93.81 200 ALA A O 1
ATOM 1496 N N . LYS A 1 201 ? 17.906 5.781 15.406 1 93.56 201 LYS A N 1
ATOM 1497 C CA . LYS A 1 201 ? 18.875 5.895 16.5 1 93.56 201 LYS A CA 1
ATOM 1498 C C . LYS A 1 201 ? 19.25 4.523 17.047 1 93.56 201 LYS A C 1
ATOM 1500 O O . LYS A 1 201 ? 20.422 4.238 17.281 1 93.56 201 LYS A O 1
ATOM 1505 N N . ALA A 1 202 ? 18.281 3.66 17.219 1 92.31 202 ALA A N 1
ATOM 1506 C CA . ALA A 1 202 ? 18.5 2.352 17.844 1 92.31 202 ALA A CA 1
ATOM 1507 C C . ALA A 1 202 ? 19.312 1.44 16.938 1 92.31 202 ALA A C 1
ATOM 1509 O O . ALA A 1 202 ? 20.203 0.723 17.391 1 92.31 202 ALA A O 1
ATOM 1510 N N . PHE A 1 203 ? 19.016 1.497 15.672 1 89.38 203 PHE A N 1
ATOM 1511 C CA . PHE A 1 203 ? 19.625 0.538 14.758 1 89.38 203 PHE A CA 1
ATOM 1512 C C . PHE A 1 203 ? 20.906 1.103 14.156 1 89.38 203 PHE A C 1
ATOM 1514 O O . PHE A 1 203 ? 21.859 0.362 13.906 1 89.38 203 PHE A O 1
ATOM 1521 N N . ASN A 1 204 ? 20.891 2.354 13.836 1 88.25 204 ASN A N 1
ATOM 1522 C CA . ASN A 1 204 ? 21.984 2.916 13.062 1 88.25 204 ASN A CA 1
ATOM 1523 C C . ASN A 1 204 ? 22.734 3.984 13.859 1 88.25 204 ASN A C 1
ATOM 1525 O O . ASN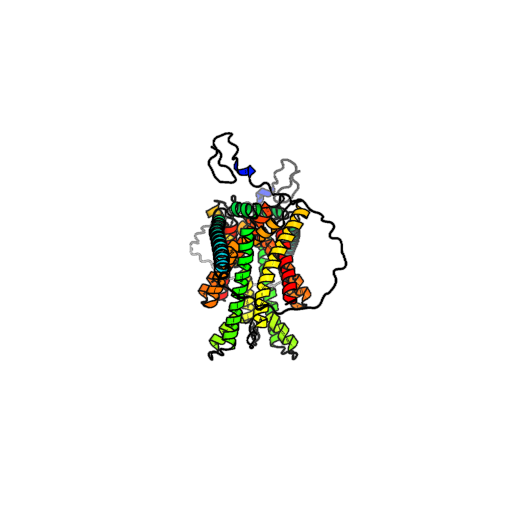 A 1 204 ? 23.656 4.629 13.328 1 88.25 204 ASN A O 1
ATOM 1529 N N . LYS A 1 205 ? 22.375 4.324 15.047 1 90.19 205 LYS A N 1
ATOM 1530 C CA . LYS A 1 205 ? 22.984 5.387 15.844 1 90.19 205 LYS A CA 1
ATOM 1531 C C . LYS A 1 205 ? 22.969 6.715 15.086 1 90.19 205 LYS A C 1
ATOM 1533 O O . LYS A 1 205 ? 23.906 7.508 15.195 1 90.19 205 LYS A O 1
ATOM 1538 N N . ALA A 1 206 ? 21.953 6.773 14.211 1 91.44 206 ALA A N 1
ATOM 1539 C CA . ALA A 1 206 ? 21.781 8.023 13.477 1 91.44 206 ALA A CA 1
ATOM 1540 C C . ALA A 1 206 ? 21.016 9.047 14.305 1 91.44 206 ALA A C 1
ATOM 1542 O O . ALA A 1 206 ? 20.078 8.703 15.031 1 91.44 206 ALA A O 1
ATOM 1543 N N . ASN A 1 207 ? 21.484 10.273 14.227 1 92.31 207 ASN A N 1
ATOM 1544 C CA . ASN A 1 207 ? 20.797 11.344 14.93 1 92.31 207 ASN A CA 1
ATOM 1545 C C . ASN A 1 207 ? 19.766 12.031 14.039 1 92.31 207 ASN A C 1
ATOM 1547 O O . ASN A 1 207 ? 20.016 13.117 13.516 1 92.31 207 ASN A O 1
ATOM 1551 N N . VAL A 1 208 ? 18.672 11.453 13.906 1 95.25 208 VAL A N 1
ATOM 1552 C CA . VAL A 1 208 ? 17.562 11.969 13.117 1 95.25 208 VAL A CA 1
ATOM 1553 C C . VAL A 1 208 ? 16.656 12.828 14 1 95.25 208 VAL A C 1
ATOM 1555 O O . VAL A 1 208 ? 16.266 12.422 15.094 1 95.25 208 VAL A O 1
ATOM 1558 N N . THR A 1 209 ? 16.406 14.055 13.578 1 96.38 209 THR A N 1
ATOM 1559 C CA . THR A 1 209 ? 15.516 14.938 14.336 1 96.38 209 THR A CA 1
ATOM 1560 C C . THR A 1 209 ? 14.055 14.586 14.078 1 96.38 209 THR A C 1
ATOM 1562 O O . THR A 1 209 ? 13.734 13.945 13.078 1 96.38 209 THR A O 1
ATOM 1565 N N . TYR A 1 210 ? 13.273 14.977 15.047 1 97.06 210 TYR A N 1
ATOM 1566 C CA . TYR A 1 210 ? 11.836 14.75 14.906 1 97.06 210 TYR A CA 1
ATOM 1567 C C . TYR A 1 210 ? 11.297 15.438 13.648 1 97.06 210 TYR A C 1
ATOM 1569 O O . TYR A 1 210 ? 10.422 14.898 12.969 1 97.06 210 TYR A O 1
ATOM 1577 N N . MET A 1 211 ? 11.828 16.594 13.25 1 96.75 211 MET A N 1
ATOM 1578 C CA . MET A 1 211 ? 11.406 17.344 12.062 1 96.75 211 MET A CA 1
ATOM 1579 C C . MET A 1 211 ? 11.758 16.578 10.789 1 96.75 211 MET A C 1
ATOM 1581 O O . MET A 1 211 ? 10.992 16.578 9.828 1 96.75 211 MET A O 1
ATOM 1585 N N . GLN A 1 212 ? 12.883 15.961 10.844 1 97.5 212 GLN A N 1
ATOM 1586 C CA . GLN A 1 212 ? 13.258 15.125 9.711 1 97.5 212 GLN A CA 1
ATOM 1587 C C . GLN A 1 212 ? 12.328 13.93 9.57 1 97.5 212 GLN A C 1
ATOM 1589 O O . GLN A 1 212 ? 11.984 13.523 8.461 1 97.5 212 GLN A O 1
ATOM 1594 N N . GLY A 1 213 ? 11.945 13.406 10.711 1 97.62 213 GLY A N 1
ATOM 1595 C CA . GLY A 1 213 ? 10.953 12.344 10.688 1 97.62 213 GLY A CA 1
ATOM 1596 C C . GLY A 1 213 ? 9.617 12.781 10.102 1 97.62 213 GLY A C 1
ATOM 1597 O O . GLY A 1 213 ? 8.992 12.039 9.344 1 97.62 213 GLY A O 1
ATOM 1598 N N . LEU A 1 214 ? 9.172 13.984 10.461 1 98.12 214 LEU A N 1
ATOM 1599 C CA . LEU A 1 214 ? 7.934 14.523 9.906 1 98.12 214 LEU A CA 1
ATOM 1600 C C . LEU A 1 214 ? 8.055 14.711 8.398 1 98.12 214 LEU A C 1
ATOM 1602 O O . LEU A 1 214 ? 7.078 14.531 7.664 1 98.12 214 LEU A O 1
ATOM 1606 N N . ALA A 1 215 ? 9.258 15.078 7.98 1 98 215 ALA A N 1
ATOM 1607 C CA . ALA A 1 215 ? 9.5 15.273 6.555 1 98 215 ALA A CA 1
ATOM 1608 C C . ALA A 1 215 ? 9.344 13.969 5.785 1 98 215 ALA A C 1
ATOM 1610 O O . ALA A 1 215 ? 8.906 13.961 4.629 1 98 215 ALA A O 1
ATOM 1611 N N . VAL A 1 216 ? 9.695 12.82 6.41 1 98.06 216 VAL A N 1
ATOM 1612 C CA . VAL A 1 216 ? 9.562 11.508 5.797 1 98.06 216 VAL A CA 1
ATOM 1613 C C . VAL A 1 216 ? 8.094 11.242 5.457 1 98.06 216 VAL A C 1
ATOM 1615 O O . VAL A 1 216 ? 7.785 10.734 4.375 1 98.06 216 VAL A O 1
ATOM 1618 N N . TYR A 1 217 ? 7.238 11.602 6.371 1 97.94 217 TYR A N 1
ATOM 1619 C CA . TYR A 1 217 ? 5.812 11.445 6.117 1 97.94 217 TYR A CA 1
ATOM 1620 C C . TYR A 1 217 ? 5.324 12.469 5.102 1 97.94 217 TYR A C 1
ATOM 1622 O O . TYR A 1 217 ? 4.562 12.141 4.188 1 97.94 217 TYR A O 1
ATOM 1630 N N . ALA A 1 218 ? 5.75 13.695 5.207 1 97.94 218 ALA A N 1
ATOM 1631 C CA . ALA A 1 218 ? 5.23 14.828 4.438 1 97.94 218 ALA A CA 1
ATOM 1632 C C . ALA A 1 218 ? 5.516 14.648 2.947 1 97.94 218 ALA A C 1
ATOM 1634 O O . ALA A 1 218 ? 4.727 15.078 2.104 1 97.94 218 ALA A O 1
ATOM 1635 N N . ILE A 1 219 ? 6.621 14.008 2.615 1 97.38 219 ILE A N 1
ATOM 1636 C CA . ILE A 1 219 ? 7.023 13.891 1.219 1 97.38 219 ILE A CA 1
ATOM 1637 C C . ILE A 1 219 ? 5.969 13.102 0.443 1 97.38 219 ILE A C 1
ATOM 1639 O O . ILE A 1 219 ? 5.785 13.312 -0.758 1 97.38 219 ILE A O 1
ATOM 1643 N N . THR A 1 220 ? 5.27 12.172 1.081 1 96.5 220 THR A N 1
ATOM 1644 C CA . THR A 1 220 ? 4.262 11.359 0.406 1 96.5 220 THR A CA 1
ATOM 1645 C C . THR A 1 220 ? 3.051 12.211 0.023 1 96.5 220 THR A C 1
ATOM 1647 O O . THR A 1 220 ? 2.314 11.867 -0.903 1 96.5 220 THR A O 1
ATOM 1650 N N . ALA A 1 221 ? 2.852 13.328 0.725 1 96.25 221 ALA A N 1
ATOM 1651 C CA . ALA A 1 221 ? 1.688 14.18 0.504 1 96.25 221 ALA A CA 1
ATOM 1652 C C . ALA A 1 221 ? 1.834 14.984 -0.786 1 96.25 221 ALA A C 1
ATOM 1654 O O . ALA A 1 221 ? 0.845 15.477 -1.333 1 96.25 221 ALA A O 1
ATOM 1655 N N . VAL A 1 222 ? 3.055 15.109 -1.283 1 96.19 222 VAL A N 1
ATOM 1656 C CA . VAL A 1 222 ? 3.285 15.914 -2.479 1 96.19 222 VAL A CA 1
ATOM 1657 C C . VAL A 1 222 ? 2.512 15.328 -3.656 1 96.19 222 VAL A C 1
ATOM 1659 O O . VAL A 1 222 ? 1.837 16.047 -4.391 1 96.19 222 VAL A O 1
ATOM 1662 N N . LEU A 1 223 ? 2.58 14.031 -3.805 1 95.81 223 LEU A N 1
ATOM 1663 C CA . LEU A 1 223 ? 1.799 13.383 -4.852 1 95.81 223 LEU A CA 1
ATOM 1664 C C . LEU A 1 223 ? 0.427 12.969 -4.328 1 95.81 223 LEU A C 1
ATOM 1666 O O . LEU A 1 223 ? -0.53 12.867 -5.098 1 95.81 223 LEU A O 1
ATOM 1670 N N . GLY A 1 224 ? 0.322 12.789 -3.002 1 94.38 224 GLY A N 1
ATOM 1671 C CA . GLY A 1 224 ? -0.901 12.281 -2.396 1 94.38 224 GLY A CA 1
ATOM 1672 C C . GLY A 1 224 ? -2.047 13.273 -2.453 1 94.38 224 GLY A C 1
ATOM 1673 O O . GLY A 1 224 ? -3.193 12.898 -2.705 1 94.38 224 GLY A O 1
ATOM 1674 N N . ILE A 1 225 ? -1.711 14.508 -2.252 1 93.31 225 ILE A N 1
ATOM 1675 C CA . ILE A 1 225 ? -2.742 15.539 -2.182 1 93.31 225 ILE A CA 1
ATOM 1676 C C . ILE A 1 225 ? -3.449 15.656 -3.529 1 93.31 225 ILE A C 1
ATOM 1678 O O . ILE A 1 225 ? -4.668 15.5 -3.615 1 93.31 225 ILE A O 1
ATOM 1682 N N . PRO A 1 226 ? -2.754 15.906 -4.633 1 91.69 226 PRO A N 1
ATOM 1683 C CA . PRO A 1 226 ? -3.447 15.977 -5.922 1 91.69 226 PRO A CA 1
ATOM 1684 C C . PRO A 1 226 ? -4.145 14.672 -6.293 1 91.69 226 PRO A C 1
ATOM 1686 O O . PRO A 1 226 ? -5.211 14.688 -6.91 1 91.69 226 PRO A O 1
ATOM 1689 N N . ALA A 1 227 ? -3.561 13.539 -5.973 1 92.25 227 ALA A N 1
ATOM 1690 C CA . ALA A 1 227 ? -4.172 12.25 -6.285 1 92.25 227 ALA A CA 1
ATOM 1691 C C . ALA A 1 227 ? -5.504 12.086 -5.559 1 92.25 227 ALA A C 1
ATOM 1693 O O . ALA A 1 227 ? -6.48 11.602 -6.141 1 92.25 227 ALA A O 1
ATOM 1694 N N . GLU A 1 228 ? -5.504 12.477 -4.312 1 88.75 228 GLU A N 1
ATOM 1695 C CA . GLU A 1 228 ? -6.727 12.383 -3.52 1 88.75 228 GLU A CA 1
ATOM 1696 C C . GLU A 1 228 ? -7.812 13.312 -4.066 1 88.75 228 GLU A C 1
ATOM 1698 O O . GLU A 1 228 ? -8.977 12.922 -4.148 1 88.75 228 GLU A O 1
ATOM 1703 N N . LEU A 1 229 ? -7.445 14.484 -4.398 1 87.12 229 LEU A N 1
ATOM 1704 C CA . LEU A 1 229 ? -8.398 15.438 -4.957 1 87.12 229 LEU A CA 1
ATOM 1705 C C . LEU A 1 229 ? -8.992 14.914 -6.262 1 87.12 229 LEU A C 1
ATOM 1707 O O . LEU A 1 229 ? -10.203 14.992 -6.473 1 87.12 229 LEU A O 1
ATOM 1711 N N . LEU A 1 230 ? -8.156 14.352 -7.07 1 86.62 230 LEU A N 1
ATOM 1712 C CA . LEU A 1 230 ? -8.625 13.789 -8.336 1 86.62 230 LEU A CA 1
ATOM 1713 C C . LEU A 1 230 ? -9.57 12.617 -8.094 1 86.62 230 LEU A C 1
ATOM 1715 O O . LEU A 1 230 ? -10.609 12.508 -8.75 1 86.62 230 LEU A O 1
ATOM 1719 N N . SER A 1 231 ? -9.164 11.773 -7.172 1 83.44 231 SER A N 1
ATOM 1720 C CA . SER A 1 231 ? -9.992 10.617 -6.852 1 83.44 231 SER A CA 1
ATOM 1721 C C . SER A 1 231 ? -11.367 11.047 -6.344 1 83.44 231 SER A C 1
ATOM 1723 O O . SER A 1 231 ? -12.383 10.438 -6.684 1 83.44 231 SER A O 1
ATOM 1725 N N . TRP A 1 232 ? -11.367 12.047 -5.641 1 81.19 232 TRP A N 1
ATOM 1726 C CA . TRP A 1 232 ? -12.633 12.531 -5.086 1 81.19 232 TRP A CA 1
ATOM 1727 C C . TRP A 1 232 ? -13.508 13.133 -6.172 1 81.19 232 TRP A C 1
ATOM 1729 O O . TRP A 1 232 ? -14.695 12.812 -6.266 1 81.19 232 TRP A O 1
ATOM 1739 N N . VAL A 1 233 ? -13 14 -7.027 1 79.94 233 VAL A N 1
ATOM 1740 C CA . VAL A 1 233 ? -13.75 14.656 -8.094 1 79.94 233 VAL A CA 1
ATOM 1741 C C . VAL A 1 233 ? -14.32 13.609 -9.047 1 79.94 233 VAL A C 1
ATOM 1743 O O . VAL A 1 233 ? -15.492 13.688 -9.438 1 79.94 233 VAL A O 1
ATOM 1746 N N . THR A 1 234 ? -13.523 12.656 -9.344 1 79.56 234 THR A N 1
ATOM 1747 C CA . THR A 1 234 ? -13.992 11.633 -10.281 1 79.56 234 THR A CA 1
ATOM 1748 C C . THR A 1 234 ? -15.008 10.719 -9.617 1 79.56 234 THR A C 1
ATOM 1750 O O . THR A 1 234 ? -15.891 10.172 -10.289 1 79.56 234 THR A O 1
ATOM 1753 N N . GLY A 1 235 ? -14.812 10.484 -8.359 1 70.94 235 GLY A N 1
ATOM 1754 C CA . GLY A 1 235 ? -15.789 9.695 -7.621 1 70.94 235 GLY A CA 1
ATOM 1755 C C . GLY A 1 235 ? -17.172 10.336 -7.598 1 70.94 235 GLY A C 1
ATOM 1756 O O . GLY A 1 235 ? -18.172 9.633 -7.504 1 70.94 235 GLY A O 1
ATOM 1757 N N . LEU A 1 236 ? -17.188 11.633 -7.719 1 68 236 LEU A N 1
ATOM 1758 C CA . LEU A 1 236 ? -18.469 12.352 -7.734 1 68 236 LEU A CA 1
ATOM 1759 C C . LEU A 1 236 ? -19.188 12.125 -9.055 1 68 236 LEU A C 1
ATOM 1761 O O . LEU A 1 236 ? -20.422 12.172 -9.109 1 68 236 LEU A O 1
ATOM 1765 N N . THR A 1 237 ? -18.438 11.945 -10.133 1 64.94 237 THR A N 1
ATOM 1766 C CA . THR A 1 237 ? -19.078 11.844 -11.445 1 64.94 237 THR A CA 1
ATOM 1767 C C . THR A 1 237 ? -19.5 10.406 -11.727 1 64.94 237 THR A C 1
ATOM 1769 O O . THR A 1 237 ? -20.359 10.164 -12.578 1 64.94 237 THR A O 1
ATOM 1772 N N . SER A 1 238 ? -19.219 9.438 -10.977 1 60.41 238 SER A N 1
ATOM 1773 C CA . SER A 1 238 ? -19.562 8.023 -11.055 1 60.41 238 SER A CA 1
ATOM 1774 C C . SER A 1 238 ? -19.406 7.492 -12.477 1 60.41 238 SER A C 1
ATOM 1776 O O . SER A 1 238 ? -20.188 6.66 -12.922 1 60.41 238 SER A O 1
ATOM 1778 N N . VAL A 1 239 ? -18.594 8.086 -13.25 1 60.78 239 VAL A N 1
ATOM 1779 C CA . VAL A 1 239 ? -18.328 7.512 -14.562 1 60.78 239 VAL A CA 1
ATOM 1780 C C . VAL A 1 239 ? -17.266 6.43 -14.453 1 60.78 239 VAL A C 1
ATOM 1782 O O . VAL A 1 239 ? -16.172 6.68 -13.945 1 60.78 239 VAL A O 1
ATOM 1785 N N . GLY A 1 240 ? -17.641 5.246 -14.812 1 64.06 240 GLY A N 1
ATOM 1786 C CA . GLY A 1 240 ? -16.844 4.043 -14.586 1 64.06 240 GLY A CA 1
ATOM 1787 C C . GLY A 1 240 ? -15.414 4.18 -15.055 1 64.06 240 GLY A C 1
ATOM 1788 O O . GLY A 1 240 ? -14.477 3.906 -14.297 1 64.06 240 GLY A O 1
ATOM 1789 N N . PHE A 1 241 ? -15.211 4.684 -16.234 1 73.06 241 PHE A N 1
ATOM 1790 C CA . PHE A 1 241 ? -13.875 4.734 -16.812 1 73.06 241 PHE A CA 1
ATOM 1791 C C . PHE A 1 241 ? -13.023 5.793 -16.109 1 73.06 241 PHE A C 1
ATOM 1793 O O . PHE A 1 241 ? -11.828 5.582 -15.883 1 73.06 241 PHE A O 1
ATOM 1800 N N . ILE A 1 242 ? -13.625 6.871 -15.727 1 75 242 ILE A N 1
ATOM 1801 C CA . ILE A 1 242 ? -12.898 7.949 -15.062 1 75 242 ILE A CA 1
ATOM 1802 C C . ILE A 1 242 ? -12.484 7.512 -13.664 1 75 242 ILE A C 1
ATOM 1804 O O . ILE A 1 242 ? -11.406 7.863 -13.188 1 75 242 ILE A O 1
ATOM 1808 N N . ASP A 1 243 ? -13.266 6.695 -13.094 1 73.88 243 ASP A N 1
ATOM 1809 C CA . ASP A 1 243 ? -12.945 6.137 -11.781 1 73.88 243 ASP A CA 1
ATOM 1810 C C . ASP A 1 243 ? -11.711 5.242 -11.852 1 73.88 243 ASP A C 1
ATOM 1812 O O . ASP A 1 243 ? -10.906 5.211 -10.914 1 73.88 243 ASP A O 1
ATOM 1816 N N . ARG A 1 244 ? -11.664 4.719 -13 1 79.62 244 ARG A N 1
ATOM 1817 C CA . ARG A 1 244 ? -10.531 3.807 -13.156 1 79.62 244 ARG A CA 1
ATOM 1818 C C . ARG A 1 244 ? -9.227 4.578 -13.336 1 79.62 244 ARG A C 1
ATOM 1820 O O . ARG A 1 244 ? -8.188 4.18 -12.812 1 79.62 244 ARG A O 1
ATOM 1827 N N . ILE A 1 245 ? -9.32 5.637 -14.008 1 82 245 ILE A N 1
ATOM 1828 C CA . ILE A 1 245 ? -8.148 6.488 -14.172 1 82 245 ILE A CA 1
ATOM 1829 C C . ILE A 1 245 ? -7.711 7.031 -12.812 1 82 245 ILE A C 1
ATOM 1831 O O . ILE A 1 245 ? -6.52 7.039 -12.492 1 82 245 ILE A O 1
ATOM 1835 N N . SER A 1 246 ? -8.656 7.414 -12.055 1 84.12 246 SER A N 1
ATOM 1836 C CA . SER A 1 246 ? -8.359 7.934 -10.727 1 84.12 246 SER A CA 1
ATOM 1837 C C . SER A 1 246 ? -7.73 6.859 -9.844 1 84.12 246 SER A C 1
ATOM 1839 O O . SER A 1 246 ? -6.828 7.148 -9.055 1 84.12 246 SER A O 1
ATOM 1841 N N . SER A 1 247 ? -8.18 5.688 -10.023 1 85.75 247 SER A N 1
ATOM 1842 C CA . SER A 1 247 ? -7.598 4.574 -9.289 1 85.75 247 SER A CA 1
ATOM 1843 C C . SER A 1 247 ? -6.133 4.363 -9.664 1 85.75 247 SER A C 1
ATOM 1845 O O . SER A 1 247 ? -5.293 4.105 -8.797 1 85.75 247 SER A O 1
ATOM 1847 N N . CYS A 1 248 ? -5.879 4.523 -10.898 1 90.12 248 CYS A N 1
ATOM 1848 C CA . CYS A 1 248 ? -4.508 4.383 -11.375 1 90.12 248 CYS A CA 1
ATOM 1849 C C . CYS A 1 248 ? -3.617 5.477 -10.805 1 90.12 248 CYS A C 1
ATOM 1851 O O . CYS A 1 248 ? -2.482 5.215 -10.398 1 90.12 248 CYS A O 1
ATOM 1853 N N . VAL A 1 249 ? -4.188 6.668 -10.734 1 91.75 249 VAL A N 1
ATOM 1854 C CA . VAL A 1 249 ? -3.428 7.793 -10.195 1 91.75 249 VAL A CA 1
ATOM 1855 C C . VAL A 1 249 ? -3.162 7.578 -8.711 1 91.75 249 VAL A C 1
ATOM 1857 O O . VAL A 1 249 ? -2.068 7.863 -8.219 1 91.75 249 VAL A O 1
ATOM 1860 N N . THR A 1 250 ? -4.078 7.055 -8.008 1 90.62 250 THR A N 1
ATOM 1861 C CA . THR A 1 250 ? -3.936 6.789 -6.582 1 90.62 250 THR A CA 1
ATOM 1862 C C . THR A 1 250 ? -2.885 5.707 -6.336 1 90.62 250 THR A C 1
ATOM 1864 O O . THR A 1 250 ? -2.039 5.848 -5.449 1 90.62 250 THR A O 1
ATOM 1867 N N . VAL A 1 251 ? -2.947 4.707 -7.176 1 93.75 251 VAL A N 1
ATOM 1868 C CA . VAL A 1 251 ? -1.968 3.633 -7.043 1 93.75 251 VAL A CA 1
ATOM 1869 C C . VAL A 1 251 ? -0.569 4.168 -7.344 1 93.75 251 VAL A C 1
ATOM 1871 O O . VAL A 1 251 ? 0.386 3.861 -6.625 1 93.75 251 VAL A O 1
ATOM 1874 N N . PHE A 1 252 ? -0.492 4.977 -8.383 1 95.81 252 PHE A N 1
ATOM 1875 C CA . PHE A 1 252 ? 0.79 5.586 -8.719 1 95.81 252 PHE A CA 1
ATOM 1876 C C . PHE A 1 252 ? 1.339 6.379 -7.535 1 95.81 252 PHE A C 1
ATOM 1878 O O . PHE A 1 252 ? 2.496 6.207 -7.148 1 95.81 252 PHE A O 1
ATOM 1885 N N . SER A 1 253 ? 0.517 7.199 -7.012 1 95.12 253 SER A N 1
ATOM 1886 C CA . SER A 1 253 ? 0.923 8.078 -5.914 1 95.12 253 SER A CA 1
ATOM 1887 C C . SER A 1 253 ? 1.339 7.27 -4.688 1 95.12 253 SER A C 1
ATOM 1889 O O . SER A 1 253 ? 2.35 7.574 -4.051 1 95.12 253 SER A O 1
ATOM 1891 N N . ASN A 1 254 ? 0.624 6.25 -4.34 1 94.25 254 ASN A N 1
ATOM 1892 C CA . ASN A 1 254 ? 0.918 5.438 -3.164 1 94.25 254 ASN A CA 1
ATOM 1893 C C . ASN A 1 254 ? 2.24 4.691 -3.314 1 94.25 254 ASN A C 1
ATOM 1895 O O . ASN A 1 254 ? 3.088 4.738 -2.422 1 94.25 254 ASN A O 1
ATOM 1899 N N . VAL A 1 255 ? 2.395 4.074 -4.434 1 96.5 255 VAL A N 1
ATOM 1900 C CA . VAL A 1 255 ? 3.584 3.256 -4.648 1 96.5 255 VAL A CA 1
ATOM 1901 C C . VAL A 1 255 ? 4.816 4.148 -4.75 1 96.5 255 VAL A C 1
ATOM 1903 O O . VAL A 1 255 ? 5.859 3.852 -4.16 1 96.5 255 VAL A O 1
ATOM 1906 N N . ALA A 1 256 ? 4.684 5.215 -5.527 1 96.56 256 ALA A N 1
ATOM 1907 C CA . ALA A 1 256 ? 5.773 6.188 -5.543 1 96.56 256 ALA A CA 1
ATOM 1908 C C . ALA A 1 256 ? 6.059 6.711 -4.137 1 96.56 256 ALA A C 1
ATOM 1910 O O . ALA A 1 256 ? 7.215 6.934 -3.773 1 96.56 256 ALA A O 1
ATOM 1911 N N . GLY A 1 257 ? 4.973 6.926 -3.406 1 96.62 257 GLY A N 1
ATOM 1912 C CA . GLY A 1 257 ? 5.113 7.383 -2.033 1 96.62 257 GLY A CA 1
ATOM 1913 C C . GLY A 1 257 ? 5.953 6.449 -1.179 1 96.62 257 GLY A C 1
ATOM 1914 O O . GLY A 1 257 ? 6.816 6.898 -0.423 1 96.62 257 GLY A O 1
ATOM 1915 N N . TYR A 1 258 ? 5.723 5.172 -1.297 1 96.62 258 TYR A N 1
ATOM 1916 C CA . TYR A 1 258 ? 6.512 4.199 -0.548 1 96.62 258 TYR A CA 1
ATOM 1917 C C . TYR A 1 258 ? 7.977 4.246 -0.968 1 96.62 258 TYR A C 1
ATOM 1919 O O . TYR A 1 258 ? 8.875 4.105 -0.133 1 96.62 258 TYR A O 1
ATOM 1927 N N . ALA A 1 259 ? 8.188 4.43 -2.244 1 97.19 259 ALA A N 1
ATOM 1928 C CA . ALA A 1 259 ? 9.562 4.559 -2.729 1 97.19 259 ALA A CA 1
ATOM 1929 C C . ALA A 1 259 ? 10.234 5.797 -2.143 1 97.19 259 ALA A C 1
ATOM 1931 O O . ALA A 1 259 ? 11.406 5.75 -1.756 1 97.19 259 ALA A O 1
ATOM 1932 N N . PHE A 1 260 ? 9.492 6.867 -2.092 1 97.88 260 PHE A N 1
ATOM 1933 C CA . PHE A 1 260 ? 10.039 8.102 -1.538 1 97.88 260 PHE A CA 1
ATOM 1934 C C . PHE A 1 260 ? 10.367 7.93 -0.06 1 97.88 260 PHE A C 1
ATOM 1936 O O . PHE A 1 260 ? 11.383 8.445 0.42 1 97.88 260 PHE A O 1
ATOM 1943 N N . VAL A 1 261 ? 9.5 7.223 0.641 1 97.25 261 VAL A N 1
ATOM 1944 C CA . VAL A 1 261 ? 9.75 6.973 2.057 1 97.25 261 VAL A CA 1
ATOM 1945 C C . VAL A 1 261 ? 11.031 6.164 2.223 1 97.25 261 VAL A C 1
ATOM 1947 O O . VAL A 1 261 ? 11.844 6.449 3.109 1 97.25 261 VAL A O 1
ATOM 1950 N N . TYR A 1 262 ? 11.188 5.195 1.372 1 96.81 262 TYR A N 1
ATOM 1951 C CA . TYR A 1 262 ? 12.414 4.414 1.405 1 96.81 262 TYR A CA 1
ATOM 1952 C C . TYR A 1 262 ? 13.633 5.305 1.197 1 96.81 262 TYR A C 1
ATOM 1954 O O . TYR A 1 262 ? 14.602 5.23 1.957 1 96.81 262 TYR A O 1
ATOM 1962 N N . ILE A 1 263 ? 13.609 6.152 0.198 1 96.44 263 ILE A N 1
ATOM 1963 C CA . ILE A 1 263 ? 14.711 7.047 -0.132 1 96.44 263 ILE A CA 1
ATOM 1964 C C . ILE A 1 263 ? 14.969 8 1.03 1 96.44 263 ILE A C 1
ATOM 1966 O O . ILE A 1 263 ? 16.125 8.281 1.375 1 96.44 263 ILE A O 1
ATOM 1970 N N . ALA A 1 264 ? 13.891 8.5 1.59 1 97.31 264 ALA A N 1
ATOM 1971 C CA . ALA A 1 264 ? 13.992 9.453 2.691 1 97.31 264 ALA A CA 1
ATOM 1972 C C . ALA A 1 264 ? 14.711 8.828 3.889 1 97.31 264 ALA A C 1
ATOM 1974 O O . ALA A 1 264 ? 15.625 9.43 4.449 1 97.31 264 ALA A O 1
ATOM 1975 N N . ILE A 1 265 ? 14.281 7.66 4.246 1 96.62 265 ILE A N 1
ATOM 1976 C CA . ILE A 1 265 ? 14.883 6.996 5.398 1 96.62 265 ILE A CA 1
ATOM 1977 C C . ILE A 1 265 ? 16.344 6.66 5.098 1 96.62 265 ILE A C 1
ATOM 1979 O O . ILE A 1 265 ? 17.203 6.781 5.969 1 96.62 265 ILE A O 1
ATOM 1983 N N . ARG A 1 266 ? 16.562 6.289 3.896 1 94.62 266 ARG A N 1
ATOM 1984 C CA . ARG A 1 266 ? 17.922 5.984 3.49 1 94.62 266 ARG A CA 1
ATOM 1985 C C . ARG A 1 266 ? 18.828 7.215 3.619 1 94.62 266 ARG A C 1
ATOM 1987 O O . ARG A 1 266 ? 19.984 7.102 4.004 1 94.62 266 ARG A O 1
ATOM 1994 N N . ALA A 1 267 ? 18.328 8.297 3.264 1 94.31 267 ALA A N 1
ATOM 1995 C CA . ALA A 1 267 ? 19.078 9.547 3.34 1 94.31 267 ALA A CA 1
ATOM 1996 C C . ALA A 1 267 ? 19.422 9.898 4.785 1 94.31 267 ALA A C 1
ATOM 1998 O O . ALA A 1 267 ? 20.422 10.57 5.055 1 94.31 267 ALA A O 1
ATOM 1999 N N . LEU A 1 268 ? 18.594 9.461 5.648 1 93.94 268 LEU A N 1
ATOM 2000 C CA . LEU A 1 268 ? 18.75 9.82 7.051 1 93.94 268 LEU A CA 1
ATOM 2001 C C . LEU A 1 268 ? 19.578 8.781 7.793 1 93.94 268 LEU A C 1
ATOM 2003 O O . LEU A 1 268 ? 20.141 9.07 8.852 1 93.94 268 LEU A O 1
ATOM 2007 N N . CYS A 1 269 ? 19.547 7.539 7.223 1 88.94 269 CYS A N 1
ATOM 2008 C CA . CYS A 1 269 ? 20.234 6.445 7.91 1 88.94 269 CYS A CA 1
ATOM 2009 C C . CYS A 1 269 ? 21.547 6.109 7.227 1 88.94 269 CYS A C 1
ATOM 2011 O O . CYS A 1 269 ? 21.703 6.309 6.02 1 88.94 269 CYS A O 1
ATOM 2013 N N . LYS A 1 270 ? 22.5 5.637 7.961 1 76.25 270 LYS A N 1
ATOM 2014 C CA . LYS A 1 270 ? 23.812 5.25 7.457 1 76.25 270 LYS A CA 1
ATOM 2015 C C . LYS A 1 270 ? 23.781 3.846 6.859 1 76.25 270 LYS A C 1
ATOM 2017 O O . LYS A 1 270 ? 24.453 3.576 5.859 1 76.25 270 LYS A O 1
ATOM 2022 N N . ASP A 1 271 ? 22.953 3.037 7.473 1 83 271 ASP A N 1
ATOM 2023 C CA . ASP A 1 271 ? 22.906 1.631 7.086 1 83 271 ASP A CA 1
ATOM 2024 C C . ASP A 1 271 ? 21.562 1.282 6.445 1 83 271 ASP A C 1
ATOM 2026 O O . ASP A 1 271 ? 20.516 1.59 6.996 1 83 271 ASP A O 1
ATOM 2030 N N . GLU A 1 272 ? 21.641 0.693 5.266 1 87.12 272 GLU A N 1
ATOM 2031 C CA . GLU A 1 272 ? 20.453 0.384 4.492 1 87.12 272 GLU A CA 1
ATOM 2032 C C . GLU A 1 272 ? 19.812 -0.927 4.953 1 87.12 272 GLU A C 1
ATOM 2034 O O . GLU A 1 272 ? 18.688 -1.241 4.582 1 87.12 272 GLU A O 1
ATOM 2039 N N . LYS A 1 273 ? 20.469 -1.652 5.832 1 87.19 273 LYS A N 1
ATOM 2040 C CA . LYS A 1 273 ? 20.062 -3.008 6.195 1 87.19 273 LYS A CA 1
ATOM 2041 C C . LYS A 1 273 ? 18.75 -3 6.965 1 87.19 273 LYS A C 1
ATOM 2043 O O . LYS A 1 273 ? 17.984 -3.965 6.906 1 87.19 273 LYS A O 1
ATOM 2048 N N . LYS A 1 274 ? 18.453 -1.934 7.598 1 92.56 274 LYS A N 1
ATOM 2049 C CA . LYS A 1 274 ? 17.297 -1.969 8.477 1 92.56 274 LYS A CA 1
ATOM 2050 C C . LYS A 1 274 ? 16.172 -1.082 7.941 1 92.56 274 LYS A C 1
ATOM 2052 O O . LYS A 1 274 ? 15.141 -0.922 8.586 1 92.56 274 LYS A O 1
ATOM 2057 N N . ILE A 1 275 ? 16.359 -0.629 6.758 1 94.38 275 ILE A N 1
ATOM 2058 C CA . ILE A 1 275 ? 15.406 0.345 6.227 1 94.38 275 ILE A CA 1
ATOM 2059 C C . ILE A 1 275 ? 14.047 -0.319 6.008 1 94.38 275 ILE A C 1
ATOM 2061 O O . ILE A 1 275 ? 13.016 0.228 6.398 1 94.38 275 ILE A O 1
ATOM 2065 N N . PRO A 1 276 ? 13.992 -1.601 5.441 1 95.19 276 PRO A N 1
ATOM 2066 C CA . PRO A 1 276 ? 12.68 -2.23 5.281 1 95.19 276 PRO A CA 1
ATOM 2067 C C . PRO A 1 276 ? 11.961 -2.436 6.613 1 95.19 276 PRO A C 1
ATOM 2069 O O . PRO A 1 276 ? 10.742 -2.258 6.691 1 95.19 276 PRO A O 1
ATOM 2072 N N . LEU A 1 277 ? 12.75 -2.73 7.625 1 94.62 277 LEU A N 1
ATOM 2073 C CA . LEU A 1 277 ? 12.156 -2.939 8.945 1 94.62 277 LEU A CA 1
ATOM 2074 C C . LEU A 1 277 ? 11.648 -1.624 9.523 1 94.62 277 LEU A C 1
ATOM 2076 O O . LEU A 1 277 ? 10.555 -1.573 10.086 1 94.62 277 LEU A O 1
ATOM 2080 N N . ILE A 1 278 ? 12.422 -0.552 9.414 1 95.88 278 ILE A N 1
ATOM 2081 C CA . ILE A 1 278 ? 12.023 0.761 9.906 1 95.88 278 ILE A CA 1
ATOM 2082 C C . ILE A 1 278 ? 10.742 1.204 9.211 1 95.88 278 ILE A C 1
ATOM 2084 O O . ILE A 1 278 ? 9.797 1.661 9.859 1 95.88 278 ILE A O 1
ATOM 2088 N N . MET A 1 279 ? 10.703 1.024 7.906 1 96.56 279 MET A N 1
ATOM 2089 C CA . MET A 1 279 ? 9.531 1.407 7.121 1 96.56 279 MET A CA 1
ATOM 2090 C C . MET A 1 279 ? 8.312 0.599 7.539 1 96.56 279 MET A C 1
ATOM 2092 O O . MET A 1 279 ? 7.254 1.166 7.82 1 96.56 279 MET A O 1
ATOM 2096 N N . ALA A 1 280 ? 8.461 -0.694 7.637 1 96.56 280 ALA A N 1
ATOM 2097 C CA . ALA A 1 280 ? 7.34 -1.583 7.945 1 96.56 280 ALA A CA 1
ATOM 2098 C C . ALA A 1 280 ? 6.801 -1.318 9.344 1 96.56 280 ALA A C 1
ATOM 2100 O O . ALA A 1 280 ? 5.586 -1.199 9.539 1 96.56 280 ALA A O 1
ATOM 2101 N N . ILE A 1 281 ? 7.676 -1.167 10.312 1 96.56 281 ILE A N 1
ATOM 2102 C CA . ILE A 1 281 ? 7.258 -0.947 11.695 1 96.56 281 ILE A CA 1
ATOM 2103 C C . ILE A 1 281 ? 6.547 0.401 11.805 1 96.56 281 ILE A C 1
ATOM 2105 O O . ILE A 1 281 ? 5.566 0.533 12.547 1 96.56 281 ILE A O 1
ATOM 2109 N N . SER A 1 282 ? 7.059 1.403 11.102 1 97.38 282 SER A N 1
ATOM 2110 C CA . SER A 1 282 ? 6.426 2.717 11.133 1 97.38 282 SER A CA 1
ATOM 2111 C C . SER A 1 282 ? 4.973 2.641 10.68 1 97.38 282 SER A C 1
ATOM 2113 O O . SER A 1 282 ? 4.082 3.188 11.336 1 97.38 282 SER A O 1
ATOM 2115 N N . TYR A 1 283 ? 4.711 1.94 9.625 1 96.44 283 TYR A N 1
ATOM 2116 C CA . TYR A 1 283 ? 3.359 1.874 9.086 1 96.44 283 TYR A CA 1
ATOM 2117 C C . TYR A 1 283 ? 2.48 0.958 9.93 1 96.44 283 TYR A C 1
ATOM 2119 O O . TYR A 1 283 ? 1.266 1.155 10.008 1 96.44 283 TYR A O 1
ATOM 2127 N N . VAL A 1 284 ? 3.109 -0.042 10.547 1 95.75 284 VAL A N 1
ATOM 2128 C CA . VAL A 1 284 ? 2.357 -0.883 11.477 1 95.75 284 VAL A CA 1
ATOM 2129 C C . VAL A 1 284 ? 1.9 -0.052 12.672 1 95.75 284 VAL A C 1
ATOM 2131 O O . VAL A 1 284 ? 0.751 -0.161 13.109 1 95.75 284 VAL A O 1
ATOM 2134 N N . ALA A 1 285 ? 2.818 0.719 13.195 1 96.5 285 ALA A N 1
ATOM 2135 C CA . ALA A 1 285 ? 2.477 1.588 14.32 1 96.5 285 ALA A CA 1
ATOM 2136 C C . ALA A 1 285 ? 1.348 2.545 13.953 1 96.5 285 ALA A C 1
ATOM 2138 O O . ALA A 1 285 ? 0.432 2.771 14.75 1 96.5 285 ALA A O 1
ATOM 2139 N N . VAL A 1 286 ? 1.412 3.115 12.758 1 95.5 286 VAL A N 1
ATOM 2140 C CA . VAL A 1 286 ? 0.355 4.004 12.289 1 95.5 286 VAL A CA 1
ATOM 2141 C C . VAL A 1 286 ? -0.968 3.246 12.227 1 95.5 286 VAL A C 1
ATOM 2143 O O . VAL A 1 286 ? -1.998 3.738 12.688 1 95.5 286 VAL A O 1
ATOM 2146 N N . ASN A 1 287 ? -0.91 2.064 11.648 1 93.06 287 ASN A N 1
ATOM 2147 C CA . ASN A 1 287 ? -2.109 1.246 11.508 1 93.06 287 ASN A CA 1
ATOM 2148 C C . ASN A 1 287 ? -2.742 0.95 12.867 1 93.06 287 ASN A C 1
ATOM 2150 O O . ASN A 1 287 ? -3.957 1.077 13.031 1 93.06 287 ASN A O 1
ATOM 2154 N N . PHE A 1 288 ? -1.949 0.623 13.781 1 92.06 288 PHE A N 1
ATOM 2155 C CA . PHE A 1 288 ? -2.428 0.277 15.117 1 92.06 288 PHE A CA 1
ATOM 2156 C C . PHE A 1 288 ? -2.996 1.502 15.82 1 92.06 288 PHE A C 1
ATOM 2158 O O . PHE A 1 288 ? -4.105 1.458 16.359 1 92.06 288 PHE A O 1
ATOM 2165 N N . LEU A 1 289 ? -2.33 2.574 15.82 1 92.81 289 LEU A N 1
ATOM 2166 C CA . LEU A 1 289 ? -2.734 3.746 16.594 1 92.81 289 LEU A CA 1
ATOM 2167 C C . LEU A 1 289 ? -3.941 4.426 15.945 1 92.81 289 LEU A C 1
ATOM 2169 O O . LEU A 1 289 ? -4.789 4.984 16.656 1 92.81 289 LEU A O 1
ATOM 2173 N N . THR A 1 290 ? -3.941 4.453 14.648 1 89.69 290 THR A N 1
ATOM 2174 C CA . THR A 1 290 ? -5.125 5.02 14.016 1 89.69 290 THR A CA 1
ATOM 2175 C C . THR A 1 290 ? -6.355 4.168 14.312 1 89.69 290 THR A C 1
ATOM 2177 O O . THR A 1 290 ? -7.469 4.688 14.406 1 89.69 290 THR A O 1
ATOM 2180 N N . TRP A 1 291 ? -6.156 2.898 14.445 1 86.94 291 TRP A N 1
ATOM 2181 C CA . TRP A 1 291 ? -7.266 2.039 14.852 1 86.94 291 TRP A CA 1
ATOM 2182 C C . TRP A 1 291 ? -7.742 2.389 16.25 1 86.94 291 TRP A C 1
ATOM 2184 O O . TRP A 1 291 ? -8.945 2.492 16.5 1 86.94 291 TRP A O 1
ATOM 2194 N N . VAL A 1 292 ? -6.805 2.553 17.203 1 87.56 292 VAL A N 1
ATOM 2195 C CA . VAL A 1 292 ? -7.141 2.936 18.578 1 87.56 292 VAL A CA 1
ATOM 2196 C C . VAL A 1 292 ? -7.906 4.254 18.562 1 87.56 292 VAL A C 1
ATOM 2198 O O . VAL A 1 292 ? -8.906 4.402 19.266 1 87.56 292 VAL A O 1
ATOM 2201 N N . LEU A 1 293 ? -7.5 5.18 17.703 1 88.56 293 LEU A N 1
ATOM 2202 C CA . LEU A 1 293 ? -8.156 6.48 17.625 1 88.56 293 LEU A CA 1
ATOM 2203 C C . LEU A 1 293 ? -9.578 6.336 17.094 1 88.56 293 LEU A C 1
ATOM 2205 O O . LEU A 1 293 ? -10.492 7.012 17.562 1 88.56 293 LEU A O 1
ATOM 2209 N N . ARG A 1 294 ? -9.758 5.426 16.141 1 83.81 294 ARG A N 1
ATOM 2210 C CA . ARG A 1 294 ? -11.086 5.207 15.586 1 83.81 294 ARG A CA 1
ATOM 2211 C C . ARG A 1 294 ? -12.016 4.574 16.609 1 83.81 294 ARG A C 1
ATOM 2213 O O . ARG A 1 294 ? -13.219 4.844 16.609 1 83.81 294 ARG A O 1
ATOM 2220 N N . LEU A 1 295 ? -11.438 3.816 17.547 1 81.75 295 LEU A N 1
ATOM 2221 C CA . LEU A 1 295 ? -12.242 3.201 18.609 1 81.75 295 LEU A CA 1
ATOM 2222 C C . LEU A 1 295 ? -12.695 4.242 19.625 1 81.75 295 LEU A C 1
ATOM 2224 O O . LEU A 1 295 ? -13.758 4.102 20.234 1 81.75 295 LEU A O 1
ATOM 2228 N N . MET A 1 296 ? -11.93 5.215 19.766 1 83.56 296 MET A N 1
ATOM 2229 C CA . MET A 1 296 ? -12.227 6.246 20.766 1 83.56 296 MET A CA 1
ATOM 2230 C C . MET A 1 296 ? -13.289 7.211 20.25 1 83.56 296 MET A C 1
ATOM 2232 O O . MET A 1 296 ? -13.906 7.934 21.031 1 83.56 296 MET A O 1
ATOM 2236 N N . PHE A 1 297 ? -13.461 7.324 18.953 1 77.75 297 PHE A N 1
ATOM 2237 C CA . PHE A 1 297 ? -14.43 8.25 18.375 1 77.75 297 PHE A CA 1
ATOM 2238 C C . PHE A 1 297 ? -15.664 7.504 17.875 1 77.75 297 PHE A C 1
ATOM 2240 O O . PHE A 1 297 ? -16.75 8.078 17.781 1 77.75 297 PHE A O 1
ATOM 2247 N N . MET B 1 1 ? 41.719 -36.938 -6.953 1 52.53 1 MET B N 1
ATOM 2248 C CA . MET B 1 1 ? 40.906 -38.094 -7.355 1 52.53 1 MET B CA 1
ATOM 2249 C C . MET B 1 1 ? 39.594 -37.625 -7.969 1 52.53 1 MET B C 1
ATOM 2251 O O . MET B 1 1 ? 38.812 -36.938 -7.32 1 52.53 1 MET B O 1
ATOM 2255 N N . SER B 1 2 ? 39.625 -37.344 -9.312 1 62.66 2 SER B N 1
ATOM 2256 C CA . SER B 1 2 ? 38.469 -36.719 -9.977 1 62.66 2 SER B CA 1
ATOM 2257 C C . SER B 1 2 ? 37.375 -37.75 -10.289 1 62.66 2 SER B C 1
ATOM 2259 O O . SER B 1 2 ? 37.656 -38.938 -10.477 1 62.66 2 SER B O 1
ATOM 2261 N N . PHE B 1 3 ? 36.094 -37.625 -10 1 71.44 3 PHE B N 1
ATOM 2262 C CA . PHE B 1 3 ? 35 -38.531 -10.289 1 71.44 3 PHE B CA 1
ATOM 2263 C C . PHE B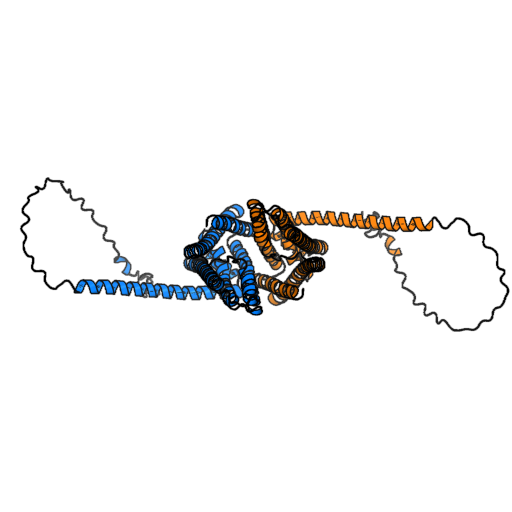 1 3 ? 34.406 -38.25 -11.672 1 71.44 3 PHE B C 1
ATOM 2265 O O . PHE B 1 3 ? 34.438 -37.125 -12.148 1 71.44 3 PHE B O 1
ATOM 2272 N N . CYS B 1 4 ? 34.219 -39.188 -12.445 1 63.16 4 CYS B N 1
ATOM 2273 C CA . CYS B 1 4 ? 33.625 -39.031 -13.773 1 63.16 4 CYS B CA 1
ATOM 2274 C C . CYS B 1 4 ? 32.281 -38.312 -13.695 1 63.16 4 CYS B C 1
ATOM 2276 O O . CYS B 1 4 ? 31.422 -38.688 -12.922 1 63.16 4 CYS B O 1
ATOM 2278 N N . LYS B 1 5 ? 32.125 -37.188 -14.234 1 65.75 5 LYS B N 1
ATOM 2279 C CA . LYS B 1 5 ? 30.984 -36.281 -14.172 1 65.75 5 LYS B CA 1
ATOM 2280 C C . LYS B 1 5 ? 29.734 -36.938 -14.727 1 65.75 5 LYS B C 1
ATOM 2282 O O . LYS B 1 5 ? 28.625 -36.469 -14.484 1 65.75 5 LYS B O 1
ATOM 2287 N N . TYR B 1 6 ? 29.828 -38.188 -15.398 1 63.28 6 TYR B N 1
ATOM 2288 C CA . TYR B 1 6 ? 28.719 -38.844 -16.078 1 63.28 6 TYR B CA 1
ATOM 2289 C C . TYR B 1 6 ? 28.266 -40.062 -15.289 1 63.28 6 TYR B C 1
ATOM 2291 O O . TYR B 1 6 ? 27.078 -40.25 -15.047 1 63.28 6 TYR B O 1
ATOM 2299 N N . CYS B 1 7 ? 29.078 -41.125 -14.797 1 63.94 7 CYS B N 1
ATOM 2300 C CA . CYS B 1 7 ? 28.672 -42.375 -14.164 1 63.94 7 CYS B CA 1
ATOM 2301 C C . CYS B 1 7 ? 29.062 -42.375 -12.688 1 63.94 7 CYS B C 1
ATOM 2303 O O . CYS B 1 7 ? 28.797 -43.344 -11.977 1 63.94 7 CYS B O 1
ATOM 2305 N N . GLY B 1 8 ? 29.578 -41.188 -12.109 1 67.5 8 GLY B N 1
ATOM 2306 C CA . GLY B 1 8 ? 29.891 -40.969 -10.711 1 67.5 8 GLY B CA 1
ATOM 2307 C C . GLY B 1 8 ? 31.016 -41.844 -10.195 1 67.5 8 GLY B C 1
ATOM 2308 O O . GLY B 1 8 ? 31.297 -41.875 -8.992 1 67.5 8 GLY B O 1
ATOM 2309 N N . ARG B 1 9 ? 31.609 -42.656 -11.078 1 68.94 9 ARG B N 1
ATOM 2310 C CA . ARG B 1 9 ? 32.688 -43.531 -10.648 1 68.94 9 ARG B CA 1
ATOM 2311 C C . ARG B 1 9 ? 33.938 -42.719 -10.297 1 68.94 9 ARG B C 1
ATOM 2313 O O . ARG B 1 9 ? 34.219 -41.688 -10.922 1 68.94 9 ARG B O 1
ATOM 2320 N N . GLN B 1 10 ? 34.719 -43.062 -9.273 1 73.06 10 GLN B N 1
ATOM 2321 C CA . GLN B 1 10 ? 35.938 -42.406 -8.828 1 73.06 10 GLN B CA 1
ATOM 2322 C C . GLN B 1 10 ? 37.062 -42.625 -9.805 1 73.06 10 GLN B C 1
ATOM 2324 O O . GLN B 1 10 ? 37.375 -43.781 -10.156 1 73.06 10 GLN B O 1
ATOM 2329 N N . LEU B 1 11 ? 37.406 -41.562 -10.641 1 65.81 11 LEU B N 1
ATOM 2330 C CA . LEU B 1 11 ? 38.469 -41.656 -11.625 1 65.81 11 LEU B CA 1
ATOM 2331 C C . LEU B 1 11 ? 39.812 -41.25 -11.016 1 65.81 11 LEU B C 1
ATOM 2333 O O . LEU B 1 11 ? 39.875 -40.406 -10.133 1 65.81 11 LEU B O 1
ATOM 2337 N N . GLN B 1 12 ? 40.844 -42.031 -11.031 1 70.62 12 GLN B N 1
ATOM 2338 C CA . GLN B 1 12 ? 42.188 -41.688 -10.602 1 70.62 12 GLN B CA 1
ATOM 2339 C C . GLN B 1 12 ? 42.75 -40.531 -11.398 1 70.62 12 GLN B C 1
ATOM 2341 O O . GLN B 1 12 ? 42.281 -40.25 -12.516 1 70.62 12 GLN B O 1
ATOM 2346 N N . ASP B 1 13 ? 43.656 -39.625 -11.047 1 66.12 13 ASP B N 1
ATOM 2347 C CA . ASP B 1 13 ? 44.219 -38.438 -11.703 1 66.12 13 ASP B CA 1
ATOM 2348 C C . ASP B 1 13 ? 44.719 -38.781 -13.109 1 66.12 13 ASP B C 1
ATOM 2350 O O . ASP B 1 13 ? 45.594 -39.656 -13.281 1 66.12 13 ASP B O 1
ATOM 2354 N N . GLY B 1 14 ? 44.156 -38.188 -14.289 1 71.62 14 GLY B N 1
ATOM 2355 C CA . GLY B 1 14 ? 44.5 -38.344 -15.695 1 71.62 14 GLY B CA 1
ATOM 2356 C C . GLY B 1 14 ? 43.688 -39.406 -16.391 1 71.62 14 GLY B C 1
ATOM 2357 O O . GLY B 1 14 ? 43.906 -39.688 -17.578 1 71.62 14 GLY B O 1
ATOM 2358 N N . GLU B 1 15 ? 42.844 -40.188 -15.586 1 63.34 15 GLU B N 1
ATOM 2359 C CA . GLU B 1 15 ? 42.062 -41.25 -16.203 1 63.34 15 GLU B CA 1
ATOM 2360 C C . GLU B 1 15 ? 40.781 -40.688 -16.828 1 63.34 15 GLU B C 1
ATOM 2362 O O . GLU B 1 15 ? 40.094 -39.875 -16.203 1 63.34 15 GLU B O 1
ATOM 2367 N N . VAL B 1 16 ? 40.625 -40.625 -18.078 1 61.25 16 VAL B N 1
ATOM 2368 C CA . VAL B 1 16 ? 39.406 -40.219 -18.797 1 61.25 16 VAL B CA 1
ATOM 2369 C C . VAL B 1 16 ? 38.375 -41.344 -18.719 1 61.25 16 VAL B C 1
ATOM 2371 O O . VAL B 1 16 ? 38.719 -42.531 -18.938 1 61.25 16 VAL B O 1
ATOM 2374 N N . CYS B 1 17 ? 37.188 -41.062 -18.109 1 57.47 17 CYS B N 1
ATOM 2375 C CA . CYS B 1 17 ? 36.188 -42.094 -17.906 1 57.47 17 CYS B CA 1
ATOM 2376 C C . CYS B 1 17 ? 35.688 -42.625 -19.234 1 57.47 17 CYS B C 1
ATOM 2378 O O . CYS B 1 17 ? 35.469 -41.875 -20.188 1 57.47 17 CYS B O 1
ATOM 2380 N N . THR B 1 18 ? 35.969 -43.75 -19.656 1 55.19 18 THR B N 1
ATOM 2381 C CA . THR B 1 18 ? 35.656 -44.469 -20.891 1 55.19 18 THR B CA 1
ATOM 2382 C C . THR B 1 18 ? 34.156 -44.5 -21.109 1 55.19 18 THR B C 1
ATOM 2384 O O . THR B 1 18 ? 33.688 -45.156 -22.062 1 55.19 18 THR B O 1
ATOM 2387 N N . CYS B 1 19 ? 33.406 -43.875 -20.094 1 51.91 19 CYS B N 1
ATOM 2388 C CA . CYS B 1 19 ? 31.953 -44.062 -20.203 1 51.91 19 CYS B CA 1
ATOM 2389 C C . CYS B 1 19 ? 31.375 -43.219 -21.344 1 51.91 19 CYS B C 1
ATOM 2391 O O . CYS B 1 19 ? 30.188 -43.281 -21.625 1 51.91 19 CYS B O 1
ATOM 2393 N N . GLN B 1 20 ? 32.156 -42.156 -21.906 1 41.25 20 GLN B N 1
ATOM 2394 C CA . GLN B 1 20 ? 31.656 -41.312 -22.984 1 41.25 20 GLN B CA 1
ATOM 2395 C C . GLN B 1 20 ? 31.266 -42.156 -24.203 1 41.25 20 GLN B C 1
ATOM 2397 O O . GLN B 1 20 ? 30.656 -41.625 -25.141 1 41.25 20 GLN B O 1
ATOM 2402 N N . GLN B 1 21 ? 31.984 -43.188 -24.344 1 37.56 21 GLN B N 1
ATOM 2403 C CA . GLN B 1 21 ? 31.859 -43.75 -25.688 1 37.56 21 GLN B CA 1
ATOM 2404 C C . GLN B 1 21 ? 30.406 -44.156 -25.984 1 37.56 21 GLN B C 1
ATOM 2406 O O . GLN B 1 21 ? 30.047 -44.406 -27.125 1 37.56 21 GLN B O 1
ATOM 2411 N N . ALA B 1 22 ? 29.688 -44.438 -24.922 1 34.59 22 ALA B N 1
ATOM 2412 C CA . ALA B 1 22 ? 28.578 -45.25 -25.422 1 34.59 22 ALA B CA 1
ATOM 2413 C C . ALA B 1 22 ? 27.547 -44.344 -26.125 1 34.59 22 ALA B C 1
ATOM 2415 O O . ALA B 1 22 ? 26.609 -44.875 -26.75 1 34.59 22 ALA B O 1
ATOM 2416 N N . GLN B 1 23 ? 27.359 -43.031 -25.641 1 30.53 23 GLN B N 1
ATOM 2417 C CA . GLN B 1 23 ? 26.031 -42.594 -26.078 1 30.53 23 GLN B CA 1
ATOM 2418 C C . GLN B 1 23 ? 26.078 -42.094 -27.516 1 30.53 23 GLN B C 1
ATOM 2420 O O . GLN B 1 23 ? 26.312 -40.906 -27.766 1 30.53 23 GLN B O 1
ATOM 2425 N N . GLN B 1 24 ? 26.891 -42.625 -28.297 1 27.55 24 GLN B N 1
ATOM 2426 C CA . GLN B 1 24 ? 26.781 -42.094 -29.656 1 27.55 24 GLN B CA 1
ATOM 2427 C C . GLN B 1 24 ? 25.344 -42.156 -30.172 1 27.55 24 GLN B C 1
ATOM 2429 O O . GLN B 1 24 ? 24.719 -43.219 -30.141 1 27.55 24 GLN B O 1
ATOM 2434 N N . PRO B 1 25 ? 24.625 -41.062 -30.031 1 27.27 25 PRO B N 1
ATOM 2435 C CA . PRO B 1 25 ? 23.266 -41.156 -30.578 1 27.27 25 PRO B CA 1
ATOM 2436 C C . PRO B 1 25 ? 23.234 -41.781 -31.969 1 27.27 25 PRO B C 1
ATOM 2438 O O . PRO B 1 25 ? 24.125 -41.5 -32.781 1 27.27 25 PRO B O 1
ATOM 2441 N N . ALA B 1 26 ? 22.703 -43 -32.125 1 26.47 26 ALA B N 1
ATOM 2442 C CA . ALA B 1 26 ? 22.453 -43.75 -33.312 1 26.47 26 ALA B CA 1
ATOM 2443 C C . ALA B 1 26 ? 21.797 -42.906 -34.406 1 26.47 26 ALA B C 1
ATOM 2445 O O . ALA B 1 26 ? 20.688 -42.406 -34.219 1 26.47 26 ALA B O 1
ATOM 2446 N N . GLY B 1 27 ? 22.469 -41.938 -35.031 1 25.41 27 GLY B N 1
ATOM 2447 C CA . GLY B 1 27 ? 21.984 -41.219 -36.219 1 25.41 27 GLY B CA 1
ATOM 2448 C C . GLY B 1 27 ? 21.219 -42.125 -37.188 1 25.41 27 GLY B C 1
ATOM 2449 O O . GLY B 1 27 ? 21.719 -43.188 -37.562 1 25.41 27 GLY B O 1
ATOM 2450 N N . ALA B 1 28 ? 19.875 -41.906 -37.125 1 24 28 ALA B N 1
ATOM 2451 C CA . ALA B 1 28 ? 18.781 -42.531 -37.875 1 24 28 ALA B CA 1
ATOM 2452 C C . ALA B 1 28 ? 19.047 -42.469 -39.375 1 24 28 ALA B C 1
ATOM 2454 O O . ALA B 1 28 ? 19.203 -41.406 -39.938 1 24 28 ALA B O 1
ATOM 2455 N N . ALA B 1 29 ? 19.797 -43.438 -39.875 1 23.69 29 ALA B N 1
ATOM 2456 C CA . ALA B 1 29 ? 19.969 -43.75 -41.312 1 23.69 29 ALA B CA 1
ATOM 2457 C C . ALA B 1 29 ? 18.609 -43.844 -42 1 23.69 29 ALA B C 1
ATOM 2459 O O . ALA B 1 29 ? 17.688 -44.5 -41.531 1 23.69 29 ALA B O 1
ATOM 2460 N N . GLN B 1 30 ? 18.156 -42.781 -42.688 1 22.08 30 GLN B N 1
ATOM 2461 C CA . GLN B 1 30 ? 16.969 -42.594 -43.531 1 22.08 30 GLN B CA 1
ATOM 2462 C C . GLN B 1 30 ? 16.875 -43.688 -44.562 1 22.08 30 GLN B C 1
ATOM 2464 O O . GLN B 1 30 ? 17.719 -43.781 -45.469 1 22.08 30 GLN B O 1
ATOM 2469 N N . PRO B 1 31 ? 16.531 -45 -44.156 1 22.05 31 PRO B N 1
ATOM 2470 C CA . PRO B 1 31 ? 16.453 -46 -45.219 1 22.05 31 PRO B CA 1
ATOM 2471 C C . PRO B 1 31 ? 15.445 -45.656 -46.312 1 22.05 31 PRO B C 1
ATOM 2473 O O . PRO B 1 31 ? 14.289 -45.344 -46 1 22.05 31 PRO B O 1
ATOM 2476 N N . GLN B 1 32 ? 15.711 -44.938 -47.344 1 21.67 32 GLN B N 1
ATOM 2477 C CA . GLN B 1 32 ? 14.93 -44.625 -48.531 1 21.67 32 GLN B CA 1
ATOM 2478 C C . GLN B 1 32 ? 14.406 -45.906 -49.188 1 21.67 32 GLN B C 1
ATOM 2480 O O . GLN B 1 32 ? 15.031 -46.438 -50.094 1 21.67 32 GLN B O 1
ATOM 2485 N N . GLN B 1 33 ? 13.938 -46.969 -48.375 1 20.31 33 GLN B N 1
ATOM 2486 C CA . GLN B 1 33 ? 13.633 -48.188 -49.125 1 20.31 33 GLN B CA 1
ATOM 2487 C C . GLN B 1 33 ? 12.508 -47.969 -50.125 1 20.31 33 GLN B C 1
ATOM 2489 O O . GLN B 1 33 ? 11.414 -47.531 -49.75 1 20.31 33 GLN B O 1
ATOM 2494 N N . GLU B 1 34 ? 12.789 -47.656 -51.375 1 20.92 34 GLU B N 1
ATOM 2495 C CA . GLU B 1 34 ? 12 -47.656 -52.594 1 20.92 34 GLU B CA 1
ATOM 2496 C C . GLU B 1 34 ? 11.227 -48.969 -52.719 1 20.92 34 GLU B C 1
ATOM 2498 O O . GLU B 1 34 ? 11.82 -50.062 -52.844 1 20.92 34 GLU B O 1
ATOM 2503 N N . PHE B 1 35 ? 10.125 -49.094 -51.969 1 21.47 35 PHE B N 1
ATOM 2504 C CA . PHE B 1 35 ? 9.242 -50.25 -51.938 1 21.47 35 PHE B CA 1
ATOM 2505 C C . PHE B 1 35 ? 8.734 -50.562 -53.344 1 21.47 35 PHE B C 1
ATOM 2507 O O . PHE B 1 35 ? 7.895 -49.844 -53.875 1 21.47 35 PHE B O 1
ATOM 2514 N N . ASN B 1 36 ? 9.594 -50.906 -54.219 1 19.98 36 ASN B N 1
ATOM 2515 C CA . ASN B 1 36 ? 9.188 -51.344 -55.531 1 19.98 36 ASN B CA 1
ATOM 2516 C C . ASN B 1 36 ? 8.18 -52.469 -55.469 1 19.98 36 ASN B C 1
ATOM 2518 O O . ASN B 1 36 ? 8.219 -53.281 -54.562 1 19.98 36 ASN B O 1
ATOM 2522 N N . GLN B 1 37 ? 7.051 -52.531 -56.312 1 20.89 37 GLN B N 1
ATOM 2523 C CA . GLN B 1 37 ? 5.781 -53.219 -56.562 1 20.89 37 GLN B CA 1
ATOM 2524 C C . GLN B 1 37 ? 5.996 -54.719 -56.781 1 20.89 37 GLN B C 1
ATOM 2526 O O . GLN B 1 37 ? 5.031 -55.469 -57 1 20.89 37 GLN B O 1
ATOM 2531 N N . GLN B 1 38 ? 7.223 -55.219 -56.844 1 19.23 38 GLN B N 1
ATOM 2532 C CA . GLN B 1 38 ? 7.145 -56.281 -57.844 1 19.23 38 GLN B CA 1
ATOM 2533 C C . GLN B 1 38 ? 6.207 -57.406 -57.375 1 19.23 38 GLN B C 1
ATOM 2535 O O . GLN B 1 38 ? 5.957 -57.562 -56.188 1 19.23 38 GLN B O 1
ATOM 2540 N N . ALA B 1 39 ? 6.051 -58.562 -58.094 1 22.81 39 ALA B N 1
ATOM 2541 C CA . ALA B 1 39 ? 5.164 -59.5 -58.781 1 22.81 39 ALA B CA 1
ATOM 2542 C C . ALA B 1 39 ? 4.887 -60.719 -57.875 1 22.81 39 ALA B C 1
ATOM 2544 O O . ALA B 1 39 ? 3.783 -61.281 -57.906 1 22.81 39 ALA B O 1
ATOM 2545 N N . ALA B 1 40 ? 5.797 -61.375 -56.969 1 20.73 40 ALA B N 1
ATOM 2546 C CA . ALA B 1 40 ? 5.863 -62.781 -57.375 1 20.73 40 ALA B CA 1
ATOM 2547 C C . ALA B 1 40 ? 4.688 -63.562 -56.812 1 20.73 40 ALA B C 1
ATOM 2549 O O . ALA B 1 40 ? 4.074 -63.156 -55.812 1 20.73 40 ALA B O 1
ATOM 2550 N N . GLN B 1 41 ? 4.426 -64.875 -57.125 1 20.17 41 GLN B N 1
ATOM 2551 C CA . GLN B 1 41 ? 3.504 -65.938 -57.5 1 20.17 41 GLN B CA 1
ATOM 2552 C C . GLN B 1 41 ? 3.217 -66.875 -56.344 1 20.17 41 GLN B C 1
ATOM 2554 O O . GLN B 1 41 ? 2.221 -67.625 -56.344 1 20.17 41 GLN B O 1
ATOM 2559 N N . GLN B 1 42 ? 4.035 -67 -55.156 1 19.61 42 GLN B N 1
ATOM 2560 C CA . GLN B 1 42 ? 4.16 -68.438 -54.906 1 19.61 42 GLN B CA 1
ATOM 2561 C C . GLN B 1 42 ? 2.885 -69 -54.281 1 19.61 42 GLN B C 1
ATOM 2563 O O . GLN B 1 42 ? 2.131 -68.25 -53.656 1 19.61 42 GLN B O 1
ATOM 2568 N N . PRO B 1 43 ? 2.752 -70.375 -54.031 1 24.14 43 PRO B N 1
ATOM 2569 C CA . PRO B 1 43 ? 1.731 -71.438 -54.125 1 24.14 43 PRO B CA 1
ATOM 2570 C C . PRO B 1 43 ? 0.992 -71.688 -52.812 1 24.14 43 PRO B C 1
ATOM 2572 O O . PRO B 1 43 ? -0.236 -71.562 -52.75 1 24.14 43 PRO B O 1
ATOM 2575 N N . ALA B 1 44 ? 1.33 -72.812 -51.906 1 23.55 44 ALA B N 1
ATOM 2576 C CA . ALA B 1 44 ? 0.572 -74.062 -51.625 1 23.55 44 ALA B CA 1
ATOM 2577 C C . ALA B 1 44 ? -0.151 -73.938 -50.281 1 23.55 44 ALA B C 1
ATOM 2579 O O . ALA B 1 44 ? 0.067 -73 -49.531 1 23.55 44 ALA B O 1
ATOM 2580 N N . GLY B 1 45 ? -0.352 -75.188 -49.344 1 25.58 45 GLY B N 1
ATOM 2581 C CA . GLY B 1 45 ? -1.283 -76.125 -48.719 1 25.58 45 GLY B CA 1
ATOM 2582 C C . GLY B 1 45 ? -1.356 -76 -47.219 1 25.58 45 GLY B C 1
ATOM 2583 O O . GLY B 1 45 ? -1.962 -76.812 -46.562 1 25.58 45 GLY B O 1
ATOM 2584 N N . ALA B 1 46 ? -1.072 -74.938 -46.438 1 22 46 ALA B N 1
ATOM 2585 C CA . ALA B 1 46 ? -0.533 -75.188 -45.094 1 22 46 ALA B CA 1
ATOM 2586 C C . ALA B 1 46 ? -1.633 -75.625 -44.125 1 22 46 ALA B C 1
ATOM 2588 O O . ALA B 1 46 ? -2.729 -75.062 -44.125 1 22 46 ALA B O 1
ATOM 2589 N N . ALA B 1 47 ? -1.396 -76.812 -43.438 1 27.12 47 ALA B N 1
ATOM 2590 C CA . ALA B 1 47 ? -2.064 -77.688 -42.531 1 27.12 47 ALA B CA 1
ATOM 2591 C C . ALA B 1 47 ? -2.254 -77.062 -41.156 1 27.12 47 ALA B C 1
ATOM 2593 O O . ALA B 1 47 ? -1.396 -76.312 -40.688 1 27.12 47 ALA B O 1
ATOM 2594 N N . GLN B 1 48 ? -3.449 -76.938 -40.531 1 23.66 48 GLN B N 1
ATOM 2595 C CA . GLN B 1 48 ? -4.156 -76.312 -39.406 1 23.66 48 GLN B CA 1
ATOM 2596 C C . GLN B 1 48 ? -3.643 -76.875 -38.094 1 23.66 48 GLN B C 1
ATOM 2598 O O . GLN B 1 48 ? -4.07 -78 -37.656 1 23.66 48 GLN B O 1
ATOM 2603 N N . GLN B 1 49 ? -2.27 -76.938 -37.812 1 23.02 49 GLN B N 1
ATOM 2604 C CA . GLN B 1 49 ? -1.952 -77.688 -36.594 1 23.02 49 GLN B CA 1
ATOM 2605 C C . GLN B 1 49 ? -2.402 -76.938 -35.344 1 23.02 49 GLN B C 1
ATOM 2607 O O . GLN B 1 49 ? -2.316 -75.75 -35.281 1 23.02 49 GLN B O 1
ATOM 2612 N N . THR B 1 50 ? -3.215 -77.562 -34.375 1 25.36 50 THR B N 1
ATOM 2613 C CA . THR B 1 50 ? -3.93 -77.375 -33.125 1 25.36 50 THR B CA 1
ATOM 2614 C C . THR B 1 50 ? -2.969 -76.938 -32 1 25.36 50 THR B C 1
ATOM 2616 O O . THR B 1 50 ? -2.092 -77.75 -31.625 1 25.36 50 THR B O 1
ATOM 2619 N N . PHE B 1 51 ? -2.426 -75.688 -31.953 1 23.69 51 PHE B N 1
ATOM 2620 C CA . PHE B 1 51 ? -1.37 -75.188 -31.062 1 23.69 51 PHE B CA 1
ATOM 2621 C C . PHE B 1 51 ? -1.851 -75.188 -29.609 1 23.69 51 PHE B C 1
ATOM 2623 O O . PHE B 1 51 ? -2.941 -74.688 -29.328 1 23.69 51 PHE B O 1
ATOM 2630 N N . GLN B 1 52 ? -1.327 -76 -28.688 1 25.33 52 GLN B N 1
ATOM 2631 C CA . GLN B 1 52 ? -1.453 -76.25 -27.25 1 25.33 52 GLN B CA 1
ATOM 2632 C C . GLN B 1 52 ? -0.983 -75.062 -26.438 1 25.33 52 GLN B C 1
ATOM 2634 O O . GLN B 1 52 ? 0.185 -74.688 -26.516 1 25.33 52 GLN B O 1
ATOM 2639 N N . GLN B 1 53 ? -1.746 -74 -26.094 1 25.98 53 GLN B N 1
ATOM 2640 C CA . GLN B 1 53 ? -1.616 -72.625 -25.547 1 25.98 53 GLN B CA 1
ATOM 2641 C C . GLN B 1 53 ? -1.108 -72.688 -24.109 1 25.98 53 GLN B C 1
ATOM 2643 O O . GLN B 1 53 ? -1.865 -73 -23.188 1 25.98 53 GLN B O 1
ATOM 2648 N N . GLY B 1 54 ? 0.205 -73.062 -23.797 1 28 54 GLY B N 1
ATOM 2649 C CA . GLY B 1 54 ? 0.694 -73.188 -22.438 1 28 54 GLY B CA 1
ATOM 2650 C C . GLY B 1 54 ? 0.867 -71.875 -21.734 1 28 54 GLY B C 1
ATOM 2651 O O . GLY B 1 54 ? 0.844 -70.812 -22.375 1 28 54 GLY B O 1
ATOM 2652 N N . ALA B 1 55 ? 1.657 -71.625 -20.375 1 32.12 55 ALA B N 1
ATOM 2653 C CA . ALA B 1 55 ? 1.791 -71 -19.062 1 32.12 55 ALA B CA 1
ATOM 2654 C C . ALA B 1 55 ? 2.594 -69.688 -19.141 1 32.12 55 ALA B C 1
ATOM 2656 O O . ALA B 1 55 ? 2.854 -69.062 -18.125 1 32.12 55 ALA B O 1
ATOM 2657 N N . GLY B 1 56 ? 3.332 -69.25 -20.094 1 32.44 56 GLY B N 1
ATOM 2658 C CA . GLY B 1 56 ? 4.43 -68.312 -19.922 1 32.44 56 GLY B CA 1
ATOM 2659 C C . GLY B 1 56 ? 3.965 -66.875 -19.797 1 32.44 56 GLY B C 1
ATOM 2660 O O . GLY B 1 56 ? 4.781 -65.938 -19.828 1 32.44 56 GLY B O 1
ATOM 2661 N N . GLN B 1 57 ? 2.811 -66.375 -19.969 1 36 57 GLN B N 1
ATOM 2662 C CA . GLN B 1 57 ? 2.49 -65 -20.172 1 36 57 GLN B CA 1
ATOM 2663 C C . GLN B 1 57 ? 2.521 -64.188 -18.844 1 36 57 GLN B C 1
ATOM 2665 O O . GLN B 1 57 ? 2.303 -63 -18.828 1 36 57 GLN B O 1
ATOM 2670 N N . GLN B 1 58 ? 2.678 -64.75 -17.688 1 39.12 58 GLN B N 1
ATOM 2671 C CA . GLN B 1 58 ? 2.43 -64 -16.484 1 39.12 58 GLN B CA 1
ATOM 2672 C C . GLN B 1 58 ? 3.631 -63.125 -16.125 1 39.12 58 GLN B C 1
ATOM 2674 O O . GLN B 1 58 ? 3.514 -62.188 -15.328 1 39.12 58 GLN B O 1
ATOM 2679 N N . THR B 1 59 ? 4.832 -63.344 -16.531 1 42.94 59 THR B N 1
ATOM 2680 C CA . THR B 1 59 ? 5.984 -62.688 -15.938 1 42.94 59 THR B CA 1
ATOM 2681 C C . THR B 1 59 ? 6.176 -61.281 -16.516 1 42.94 59 THR B C 1
ATOM 2683 O O . THR B 1 59 ? 6.797 -60.438 -15.898 1 42.94 59 THR B O 1
ATOM 2686 N N . TYR B 1 60 ? 5.719 -61 -17.734 1 45.66 60 TYR B N 1
ATOM 2687 C CA . TYR B 1 60 ? 6.062 -59.719 -18.328 1 45.66 60 TYR B CA 1
ATOM 2688 C C . TYR B 1 60 ? 5.246 -58.562 -17.719 1 45.66 60 TYR B C 1
ATOM 2690 O O . TYR B 1 60 ? 5.664 -57.406 -17.734 1 45.66 60 TYR B O 1
ATOM 2698 N N . GLN B 1 61 ? 4.043 -58.781 -17.266 1 46.56 61 GLN B N 1
ATOM 2699 C CA . GLN B 1 61 ? 3.221 -57.719 -16.719 1 46.56 61 GLN B CA 1
ATOM 2700 C C . GLN B 1 61 ? 3.771 -57.219 -15.375 1 46.56 61 GLN B C 1
ATOM 2702 O O . GLN B 1 61 ? 3.592 -56.062 -15.008 1 46.56 61 GLN B O 1
ATOM 2707 N N . GLN B 1 62 ? 4.453 -58.062 -14.617 1 48.97 62 GLN B N 1
ATOM 2708 C CA . GLN B 1 62 ? 4.93 -57.656 -13.305 1 48.97 62 GLN B CA 1
ATOM 2709 C C . GLN B 1 62 ? 6.141 -56.719 -13.422 1 48.97 62 GLN B C 1
ATOM 2711 O O . GLN B 1 62 ? 6.352 -55.844 -12.57 1 48.97 62 GLN B O 1
ATOM 2716 N N . ALA B 1 63 ? 6.961 -56.812 -14.398 1 51.94 63 ALA B N 1
ATOM 2717 C CA . ALA B 1 63 ? 8.156 -56 -14.531 1 51.94 63 ALA B CA 1
ATOM 2718 C C . ALA B 1 63 ? 7.789 -54.562 -14.938 1 51.94 63 ALA B C 1
ATOM 2720 O O . ALA B 1 63 ? 8.406 -53.594 -14.469 1 51.94 63 ALA B O 1
ATOM 2721 N N . GLN B 1 64 ? 6.793 -54.344 -15.773 1 52.53 64 GLN B N 1
ATOM 2722 C CA . GLN B 1 64 ? 6.402 -52.969 -16.172 1 52.53 64 GLN B CA 1
ATOM 2723 C C . GLN B 1 64 ? 5.754 -52.219 -15.016 1 52.53 64 GLN B C 1
ATOM 2725 O O . GLN B 1 64 ? 5.949 -51.031 -14.867 1 52.53 64 GLN B O 1
ATOM 2730 N N . GLN B 1 65 ? 4.996 -52.906 -14.234 1 54.59 65 GLN B N 1
ATOM 2731 C CA . GLN B 1 65 ? 4.391 -52.25 -13.078 1 54.59 65 GLN B CA 1
ATOM 2732 C C . GLN B 1 65 ? 5.449 -51.875 -12.039 1 54.59 65 GLN B C 1
ATOM 2734 O O . GLN B 1 65 ? 5.352 -50.844 -11.406 1 54.59 65 GLN B O 1
ATOM 2739 N N . GLY B 1 66 ? 6.422 -52.656 -11.852 1 54.44 66 GLY B N 1
ATOM 2740 C CA . GLY B 1 66 ? 7.52 -52.375 -10.945 1 54.44 66 GLY B CA 1
ATOM 2741 C C . GLY B 1 66 ? 8.359 -51.188 -11.391 1 54.44 66 GLY B C 1
ATOM 2742 O O . GLY B 1 66 ? 8.773 -50.375 -10.578 1 54.44 66 GLY B O 1
ATOM 2743 N N . PHE B 1 67 ? 8.656 -51.062 -12.664 1 56.22 67 PHE B N 1
ATOM 2744 C CA . PHE B 1 67 ? 9.445 -49.938 -13.203 1 56.22 67 PHE B CA 1
ATOM 2745 C C . PHE B 1 67 ? 8.688 -48.625 -13.086 1 56.22 67 PHE B C 1
ATOM 2747 O O . PHE B 1 67 ? 9.266 -47.594 -12.734 1 56.22 67 PHE B O 1
ATOM 2754 N N . ASN B 1 68 ? 7.398 -48.656 -13.391 1 57.75 68 ASN B N 1
ATOM 2755 C CA . ASN B 1 68 ? 6.582 -47.469 -13.258 1 57.75 68 ASN B CA 1
ATOM 2756 C C . ASN B 1 68 ? 6.465 -47.031 -11.805 1 57.75 68 ASN B C 1
ATOM 2758 O O . ASN B 1 68 ? 6.48 -45.812 -11.516 1 57.75 68 ASN B O 1
ATOM 2762 N N . GLN B 1 69 ? 6.434 -48 -10.914 1 58.88 69 GLN B N 1
ATOM 2763 C CA . GLN B 1 69 ? 6.355 -47.656 -9.5 1 58.88 69 GLN B CA 1
ATOM 2764 C C . GLN B 1 69 ? 7.688 -47.094 -9 1 58.88 69 GLN B C 1
ATOM 2766 O O . GLN B 1 69 ? 7.715 -46.156 -8.188 1 58.88 69 GLN B O 1
ATOM 2771 N N . GLN B 1 70 ? 8.75 -47.625 -9.406 1 59.25 70 GLN B N 1
ATOM 2772 C CA . GLN B 1 70 ? 10.062 -47.156 -9 1 59.25 70 GLN B CA 1
ATOM 2773 C C . GLN B 1 70 ? 10.32 -45.75 -9.57 1 59.25 70 GLN B C 1
ATOM 2775 O O . GLN B 1 70 ? 10.859 -44.875 -8.883 1 59.25 70 GLN B O 1
ATOM 2780 N N . GLN B 1 71 ? 9.945 -45.531 -10.773 1 58.44 71 GLN B N 1
ATOM 2781 C CA . GLN B 1 71 ? 10.086 -44.188 -11.375 1 58.44 71 GLN B CA 1
ATOM 2782 C C . GLN B 1 71 ? 9.172 -43.188 -10.695 1 58.44 71 GLN B C 1
ATOM 2784 O O . GLN B 1 71 ? 9.57 -42.031 -10.461 1 58.44 71 GLN B O 1
ATOM 2789 N N . ALA B 1 72 ? 8.008 -43.688 -10.414 1 64 72 ALA B N 1
ATOM 2790 C CA . ALA B 1 72 ? 7.094 -42.812 -9.664 1 64 72 ALA B CA 1
ATOM 2791 C C . ALA B 1 72 ? 7.637 -42.531 -8.273 1 64 72 ALA B C 1
ATOM 2793 O O . ALA B 1 72 ? 7.543 -41.375 -7.785 1 64 72 ALA B O 1
ATOM 2794 N N . SER B 1 73 ? 8.188 -43.531 -7.645 1 63.5 73 SER B N 1
ATOM 2795 C CA . SER B 1 73 ? 8.781 -43.344 -6.324 1 63.5 73 SER B CA 1
ATOM 2796 C C . SER B 1 73 ? 9.992 -42.406 -6.395 1 63.5 73 SER B C 1
ATOM 2798 O O . SER B 1 73 ? 10.164 -41.531 -5.539 1 63.5 73 SER B O 1
ATOM 2800 N N . GLN B 1 74 ? 10.812 -42.594 -7.41 1 63.19 74 GLN B N 1
ATOM 2801 C CA . GLN B 1 74 ? 11.969 -41.719 -7.582 1 63.19 74 GLN B CA 1
ATOM 2802 C C . GLN B 1 74 ? 11.547 -40.281 -7.906 1 63.19 74 GLN B C 1
ATOM 2804 O O . GLN B 1 74 ? 12.141 -39.344 -7.41 1 63.19 74 GLN B O 1
ATOM 2809 N N . GLN B 1 75 ? 10.523 -40.219 -8.727 1 62.62 75 GLN B N 1
ATOM 2810 C CA . GLN B 1 75 ? 9.984 -38.906 -9.047 1 62.62 75 GLN B CA 1
ATOM 2811 C C . GLN B 1 75 ? 9.367 -38.25 -7.816 1 62.62 75 GLN B C 1
ATOM 2813 O O . GLN B 1 75 ? 9.531 -37.062 -7.594 1 62.62 75 GLN B O 1
ATOM 2818 N N . MET B 1 76 ? 8.75 -39.156 -7.07 1 66.5 76 MET B N 1
ATOM 2819 C CA . MET B 1 76 ? 8.18 -38.625 -5.832 1 66.5 76 MET B CA 1
ATOM 2820 C C . MET B 1 76 ? 9.281 -38.219 -4.855 1 66.5 76 MET B C 1
ATOM 2822 O O . MET B 1 76 ? 9.164 -37.219 -4.168 1 66.5 76 MET B O 1
ATOM 2826 N N . ASP B 1 77 ? 10.289 -39.062 -4.762 1 65.5 77 ASP B N 1
ATOM 2827 C CA . ASP B 1 77 ? 11.422 -38.719 -3.904 1 65.5 77 ASP B CA 1
ATOM 2828 C C . ASP B 1 77 ? 12.125 -37.438 -4.395 1 65.5 77 ASP B C 1
ATOM 2830 O O . ASP B 1 77 ? 12.547 -36.594 -3.594 1 65.5 77 ASP B O 1
ATOM 2834 N N . ALA B 1 78 ? 12.266 -37.344 -5.734 1 64.44 78 ALA B N 1
ATOM 2835 C CA . ALA B 1 78 ? 12.852 -36.125 -6.316 1 64.44 78 ALA B CA 1
ATOM 2836 C C . ALA B 1 78 ? 11.992 -34.906 -6.023 1 64.44 78 ALA B C 1
ATOM 2838 O O . ALA B 1 78 ? 12.508 -33.844 -5.707 1 64.44 78 ALA B O 1
ATOM 2839 N N . VAL B 1 79 ? 10.781 -35.125 -6.031 1 63.5 79 VAL B N 1
ATOM 2840 C CA . VAL B 1 79 ? 9.844 -34.031 -5.754 1 63.5 79 VAL B CA 1
ATOM 2841 C C . VAL B 1 79 ? 9.906 -33.656 -4.273 1 63.5 79 VAL B C 1
ATOM 2843 O O . VAL B 1 79 ? 9.914 -32.469 -3.924 1 63.5 79 VAL B O 1
ATOM 2846 N N . LYS B 1 80 ? 10.008 -34.719 -3.477 1 67.06 80 LYS B N 1
ATOM 2847 C CA . LYS B 1 80 ? 10.141 -34.469 -2.043 1 67.06 80 LYS B CA 1
ATOM 2848 C C . LYS B 1 80 ? 11.445 -33.75 -1.728 1 67.06 80 LYS B C 1
ATOM 2850 O O . LYS B 1 80 ? 11.461 -32.812 -0.919 1 67.06 80 LYS B O 1
ATOM 2855 N N . LYS B 1 81 ? 12.492 -34.281 -2.277 1 69.81 81 LYS B N 1
ATOM 2856 C CA . LYS B 1 81 ? 13.773 -33.625 -2.061 1 69.81 81 LYS B CA 1
ATOM 2857 C C . LYS B 1 81 ? 13.773 -32.188 -2.619 1 69.81 81 LYS B C 1
ATOM 2859 O O . LYS B 1 81 ? 14.281 -31.281 -1.982 1 69.81 81 LYS B O 1
ATOM 2864 N N . ALA B 1 82 ? 13.18 -32.062 -3.789 1 69.25 82 ALA B N 1
ATOM 2865 C CA . ALA B 1 82 ? 13.047 -30.734 -4.387 1 69.25 82 ALA B CA 1
ATOM 2866 C C . ALA B 1 82 ? 12.188 -29.828 -3.512 1 69.25 82 ALA B C 1
ATOM 2868 O O . ALA B 1 82 ? 12.5 -28.641 -3.338 1 69.25 82 ALA B O 1
ATOM 2869 N N . GLY B 1 83 ? 11.234 -30.469 -2.914 1 71 83 GLY B N 1
ATOM 2870 C CA . GLY B 1 83 ? 10.375 -29.734 -1.995 1 71 83 GLY B CA 1
ATOM 2871 C C . GLY B 1 83 ? 11.086 -29.312 -0.722 1 71 83 GLY B C 1
ATOM 2872 O O . GLY B 1 83 ? 10.945 -28.188 -0.268 1 71 83 GLY B O 1
ATOM 2873 N N . ALA B 1 84 ? 11.82 -30.25 -0.181 1 73.75 84 ALA B N 1
ATOM 2874 C CA . ALA B 1 84 ? 12.562 -29.969 1.043 1 73.75 84 ALA B CA 1
ATOM 2875 C C . ALA B 1 84 ? 13.617 -28.891 0.806 1 73.75 84 ALA B C 1
ATOM 2877 O O . ALA B 1 84 ? 13.797 -28 1.638 1 73.75 84 ALA B O 1
ATOM 2878 N N . ASN B 1 85 ? 14.289 -29.047 -0.304 1 77.94 85 ASN B N 1
ATOM 2879 C CA . ASN B 1 85 ? 15.289 -28.031 -0.64 1 77.94 85 ASN B CA 1
ATOM 2880 C C . ASN B 1 85 ? 14.648 -26.656 -0.862 1 77.94 85 ASN B C 1
ATOM 2882 O O . ASN B 1 85 ? 15.188 -25.641 -0.439 1 77.94 85 ASN B O 1
ATOM 2886 N N . ALA B 1 86 ? 13.516 -26.781 -1.406 1 80.81 86 ALA B N 1
ATOM 2887 C CA . ALA B 1 86 ? 12.797 -25.531 -1.671 1 80.81 86 ALA B CA 1
ATOM 2888 C C . ALA B 1 86 ? 12.32 -24.891 -0.374 1 80.81 86 ALA B C 1
ATOM 2890 O O . ALA B 1 86 ? 12.352 -23.672 -0.231 1 80.81 86 ALA B O 1
ATOM 2891 N N . ALA B 1 87 ? 11.961 -25.734 0.549 1 84.44 87 ALA B N 1
ATOM 2892 C CA . ALA B 1 87 ? 11.523 -25.234 1.851 1 84.44 87 ALA B CA 1
ATOM 2893 C C . ALA B 1 87 ? 12.68 -24.594 2.611 1 84.44 87 ALA B C 1
ATOM 2895 O O . ALA B 1 87 ? 12.516 -23.531 3.221 1 84.44 87 ALA B O 1
ATOM 2896 N N . LEU B 1 88 ? 13.766 -25.266 2.506 1 87.25 88 LEU B N 1
ATOM 2897 C CA . LEU B 1 88 ? 14.945 -24.703 3.162 1 87.25 88 LEU B CA 1
ATOM 2898 C C . LEU B 1 88 ? 15.359 -23.391 2.523 1 87.25 88 LEU B C 1
ATOM 2900 O O . LEU B 1 88 ? 15.734 -22.453 3.225 1 87.25 88 LEU B O 1
ATOM 2904 N N . ASP B 1 89 ? 15.32 -23.391 1.248 1 89.94 89 ASP B N 1
ATOM 2905 C CA . ASP B 1 89 ? 15.648 -22.156 0.541 1 89.94 89 ASP B CA 1
ATOM 2906 C C . ASP B 1 89 ? 14.688 -21.031 0.914 1 89.94 89 ASP B C 1
ATOM 2908 O O . ASP B 1 89 ? 15.102 -19.891 1.087 1 89.94 89 ASP B O 1
ATOM 2912 N N . TYR B 1 90 ? 13.484 -21.406 0.979 1 92.62 90 TYR B N 1
ATOM 2913 C CA . TYR B 1 90 ? 12.477 -20.422 1.384 1 92.62 90 TYR B CA 1
ATOM 2914 C C . TYR B 1 90 ? 12.781 -19.859 2.764 1 92.62 90 TYR B C 1
ATOM 2916 O O . TYR B 1 90 ? 12.758 -18.641 2.963 1 92.62 90 TYR B O 1
ATOM 2924 N N . VAL B 1 91 ? 13.117 -20.719 3.713 1 93.12 91 VAL B N 1
ATOM 2925 C CA . VAL B 1 91 ? 13.391 -20.312 5.086 1 93.12 91 VAL B CA 1
ATOM 2926 C C . VAL B 1 91 ? 14.641 -19.438 5.125 1 93.12 91 VAL B C 1
ATOM 2928 O O . VAL B 1 91 ? 14.695 -18.453 5.875 1 93.12 91 VAL B O 1
ATOM 2931 N N . ASN B 1 92 ? 15.586 -19.797 4.305 1 93.5 92 ASN B 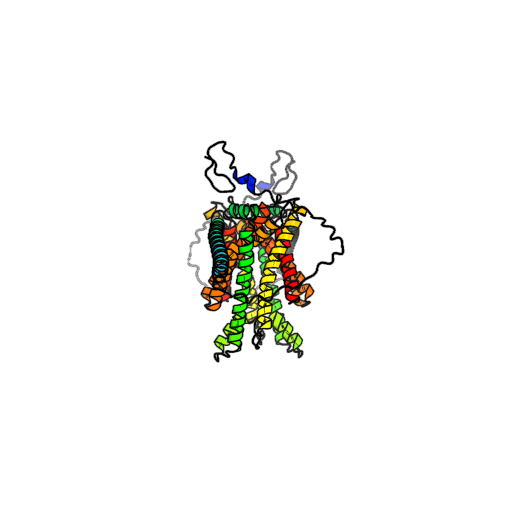N 1
ATOM 2932 C CA . ASN B 1 92 ? 16.797 -19 4.246 1 93.5 92 ASN B CA 1
ATOM 2933 C C . ASN B 1 92 ? 16.516 -17.594 3.709 1 93.5 92 ASN B C 1
ATOM 2935 O O . ASN B 1 92 ? 17.062 -16.609 4.223 1 93.5 92 ASN B O 1
ATOM 2939 N N . VAL B 1 93 ? 15.727 -17.547 2.715 1 95.5 93 VAL B N 1
ATOM 2940 C CA . VAL B 1 93 ? 15.359 -16.234 2.166 1 95.5 93 VAL B CA 1
ATOM 2941 C C . VAL B 1 93 ? 14.555 -15.445 3.197 1 95.5 93 VAL B C 1
ATOM 2943 O O . VAL B 1 93 ? 14.797 -14.258 3.402 1 95.5 93 VAL B O 1
ATOM 2946 N N . LEU B 1 94 ? 13.664 -16.109 3.846 1 95.44 94 LEU B N 1
ATOM 2947 C CA . LEU B 1 94 ? 12.852 -15.484 4.883 1 95.44 94 LEU B CA 1
ATOM 2948 C C . LEU B 1 94 ? 13.734 -14.914 5.992 1 95.44 94 LEU B C 1
ATOM 2950 O O . LEU B 1 94 ? 13.578 -13.758 6.383 1 95.44 94 LEU B O 1
ATOM 2954 N N . LYS B 1 95 ? 14.641 -15.695 6.445 1 94.69 95 LYS B N 1
ATOM 2955 C CA . LYS B 1 95 ? 15.562 -15.25 7.492 1 94.69 95 LYS B CA 1
ATOM 2956 C C . LYS B 1 95 ? 16.438 -14.102 7 1 94.69 95 LYS B C 1
ATOM 2958 O O . LYS B 1 95 ? 16.688 -13.148 7.738 1 94.69 95 LYS B O 1
ATOM 2963 N N . GLY B 1 96 ? 16.891 -14.18 5.797 1 95.94 96 GLY B N 1
ATOM 2964 C CA . GLY B 1 96 ? 17.734 -13.148 5.211 1 95.94 96 GLY B CA 1
ATOM 2965 C C . GLY B 1 96 ? 17.031 -11.812 5.062 1 95.94 96 GLY B C 1
ATOM 2966 O O . GLY B 1 96 ? 17.656 -10.758 5.148 1 95.94 96 GLY B O 1
ATOM 2967 N N . LEU B 1 97 ? 15.711 -11.852 4.863 1 95.75 97 LEU B N 1
ATOM 2968 C CA . LEU B 1 97 ? 14.93 -10.625 4.688 1 95.75 97 LEU B CA 1
ATOM 2969 C C . LEU B 1 97 ? 14.883 -9.828 5.988 1 95.75 97 LEU B C 1
ATOM 2971 O O . LEU B 1 97 ? 14.672 -8.609 5.965 1 95.75 97 LEU B O 1
ATOM 2975 N N . PHE B 1 98 ? 15.117 -10.492 7.133 1 93.31 98 PHE B N 1
ATOM 2976 C CA . PHE B 1 98 ? 15.086 -9.805 8.422 1 93.31 98 PHE B CA 1
ATOM 2977 C C . PHE B 1 98 ? 16.484 -9.414 8.859 1 93.31 98 PHE B C 1
ATOM 2979 O O . PHE B 1 98 ? 16.672 -8.43 9.578 1 93.31 98 PHE B O 1
ATOM 2986 N N . THR B 1 99 ? 17.562 -10.156 8.398 1 92.62 99 THR B N 1
ATOM 2987 C CA . THR B 1 99 ? 18.922 -9.938 8.891 1 92.62 99 THR B CA 1
ATOM 2988 C C . THR B 1 99 ? 19.719 -9.086 7.914 1 92.62 99 THR B C 1
ATOM 2990 O O . THR B 1 99 ? 20.469 -8.188 8.328 1 92.62 99 THR B O 1
ATOM 2993 N N . SER B 1 100 ? 19.594 -9.383 6.641 1 94.56 100 SER B N 1
ATOM 2994 C CA . SER B 1 100 ? 20.312 -8.672 5.586 1 94.56 100 SER B CA 1
ATOM 2995 C C . SER B 1 100 ? 19.453 -8.516 4.336 1 94.56 100 SER B C 1
ATOM 2997 O O . SER B 1 100 ? 19.75 -9.102 3.295 1 94.56 100 SER B O 1
ATOM 2999 N N . PRO B 1 101 ? 18.422 -7.688 4.438 1 95.12 101 PRO B N 1
ATOM 3000 C CA . PRO B 1 101 ? 17.422 -7.609 3.367 1 95.12 101 PRO B CA 1
ATOM 3001 C C . PRO B 1 101 ? 18.016 -7.141 2.039 1 95.12 101 PRO B C 1
ATOM 3003 O O . PRO B 1 101 ? 17.656 -7.652 0.979 1 95.12 101 PRO B O 1
ATOM 3006 N N . VAL B 1 102 ? 18.969 -6.184 2.037 1 94.56 102 VAL B N 1
ATOM 3007 C CA . VAL B 1 102 ? 19.5 -5.633 0.8 1 94.56 102 VAL B CA 1
ATOM 3008 C C . VAL B 1 102 ? 20.297 -6.711 0.06 1 94.56 102 VAL B C 1
ATOM 3010 O O . VAL B 1 102 ? 20.094 -6.922 -1.139 1 94.56 102 VAL B O 1
ATOM 3013 N N . GLU B 1 103 ? 21.078 -7.453 0.781 1 95.56 103 GLU B N 1
ATOM 3014 C CA . GLU B 1 103 ? 21.891 -8.516 0.186 1 95.56 103 GLU B CA 1
ATOM 3015 C C . GLU B 1 103 ? 21.016 -9.688 -0.255 1 95.56 103 GLU B C 1
ATOM 3017 O O . GLU B 1 103 ? 21.219 -10.25 -1.333 1 95.56 103 GLU B O 1
ATOM 3022 N N . THR B 1 104 ? 20.109 -10.023 0.6 1 97.06 104 THR B N 1
ATOM 3023 C CA . THR B 1 104 ? 19.234 -11.156 0.318 1 97.06 104 THR B CA 1
ATOM 3024 C C . THR B 1 104 ? 18.406 -10.906 -0.934 1 97.06 104 THR B C 1
ATOM 3026 O O . THR B 1 104 ? 18.328 -11.75 -1.824 1 97.06 104 THR B O 1
ATOM 3029 N N . VAL B 1 105 ? 17.766 -9.734 -1.021 1 97.38 105 VAL B N 1
ATOM 3030 C CA . VAL B 1 105 ? 16.922 -9.398 -2.154 1 97.38 105 VAL B CA 1
ATOM 3031 C C . VAL B 1 105 ? 17.766 -9.281 -3.422 1 97.38 105 VAL B C 1
ATOM 3033 O O . VAL B 1 105 ? 17.375 -9.773 -4.48 1 97.38 105 VAL B O 1
ATOM 3036 N N . SER B 1 106 ? 18.922 -8.648 -3.311 1 96.06 106 SER B N 1
ATOM 3037 C CA . SER B 1 106 ? 19.797 -8.484 -4.469 1 96.06 106 SER B CA 1
ATOM 3038 C C . SER B 1 106 ? 20.266 -9.836 -5.016 1 96.06 106 SER B C 1
ATOM 3040 O O . SER B 1 106 ? 20.25 -10.055 -6.227 1 96.06 106 SER B O 1
ATOM 3042 N N . ALA B 1 107 ? 20.578 -10.711 -4.121 1 96.56 107 ALA B N 1
ATOM 3043 C CA . ALA B 1 107 ? 20.984 -12.047 -4.535 1 96.56 107 ALA B CA 1
ATOM 3044 C C . ALA B 1 107 ? 19.828 -12.828 -5.137 1 96.56 107 ALA B C 1
ATOM 3046 O O . ALA B 1 107 ? 20 -13.562 -6.109 1 96.56 107 ALA B O 1
ATOM 3047 N N . PHE B 1 108 ? 18.672 -12.695 -4.562 1 97.44 108 PHE B N 1
ATOM 3048 C CA . PHE B 1 108 ? 17.469 -13.383 -5.012 1 97.44 108 PHE B CA 1
ATOM 3049 C C . PHE B 1 108 ? 17.141 -13.016 -6.453 1 97.44 108 PHE B C 1
ATOM 3051 O O . PHE B 1 108 ? 16.875 -13.898 -7.273 1 97.44 108 PHE B O 1
ATOM 3058 N N . VAL B 1 109 ? 17.219 -11.727 -6.766 1 96.75 109 VAL B N 1
ATOM 3059 C CA . VAL B 1 109 ? 16.812 -11.281 -8.094 1 96.75 109 VAL B CA 1
ATOM 3060 C C . VAL B 1 109 ? 17.938 -11.516 -9.086 1 96.75 109 VAL B C 1
ATOM 3062 O O . VAL B 1 109 ? 17.703 -11.758 -10.273 1 96.75 109 VAL B O 1
ATOM 3065 N N . ALA B 1 110 ? 19.203 -11.453 -8.594 1 94.81 110 ALA B N 1
ATOM 3066 C CA . ALA B 1 110 ? 20.344 -11.742 -9.469 1 94.81 110 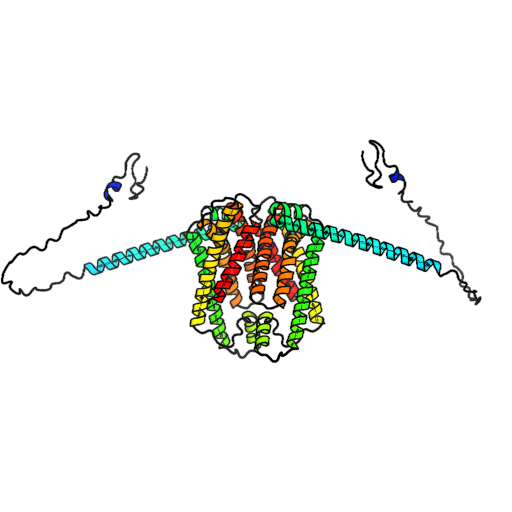ALA B CA 1
ATOM 3067 C C . ALA B 1 110 ? 20.344 -13.203 -9.906 1 94.81 110 ALA B C 1
ATOM 3069 O O . ALA B 1 110 ? 20.594 -13.5 -11.078 1 94.81 110 ALA B O 1
ATOM 3070 N N . LYS B 1 111 ? 20.062 -14.086 -8.984 1 93.75 111 LYS B N 1
ATOM 3071 C CA . LYS B 1 111 ? 20.062 -15.516 -9.281 1 93.75 111 LYS B CA 1
ATOM 3072 C C . LYS B 1 111 ? 18.828 -15.906 -10.102 1 93.75 111 LYS B C 1
ATOM 3074 O O . LYS B 1 111 ? 18.922 -16.781 -10.977 1 93.75 111 LYS B O 1
ATOM 3079 N N . ALA B 1 112 ? 17.719 -15.25 -9.789 1 95.38 112 ALA B N 1
ATOM 3080 C CA . ALA B 1 112 ? 16.438 -15.484 -10.461 1 95.38 112 ALA B CA 1
ATOM 3081 C C . ALA B 1 112 ? 16.188 -16.969 -10.664 1 95.38 112 ALA B C 1
ATOM 3083 O O . ALA B 1 112 ? 15.914 -17.422 -11.781 1 95.38 112 ALA B O 1
ATOM 3084 N N . ASN B 1 113 ? 16.281 -17.766 -9.555 1 93 113 ASN B N 1
ATOM 3085 C CA . ASN B 1 113 ? 16.047 -19.203 -9.602 1 93 113 ASN B CA 1
ATOM 3086 C C . ASN B 1 113 ? 14.602 -19.516 -10.008 1 93 113 ASN B C 1
ATOM 3088 O O . ASN B 1 113 ? 13.664 -19.188 -9.289 1 93 113 ASN B O 1
ATOM 3092 N N . VAL B 1 114 ? 14.484 -20.266 -11.086 1 92.62 114 VAL B N 1
ATOM 3093 C CA . VAL B 1 114 ? 13.188 -20.5 -11.711 1 92.62 114 VAL B CA 1
ATOM 3094 C C . VAL B 1 114 ? 12.297 -21.312 -10.781 1 92.62 114 VAL B C 1
ATOM 3096 O O . VAL B 1 114 ? 11.094 -21.062 -10.68 1 92.62 114 VAL B O 1
ATOM 3099 N N . ILE B 1 115 ? 12.875 -22.25 -10.094 1 91.31 115 ILE B N 1
ATOM 3100 C CA . ILE B 1 115 ? 12.102 -23.141 -9.227 1 91.31 115 ILE B CA 1
ATOM 3101 C C . ILE B 1 115 ? 11.531 -22.344 -8.055 1 91.31 115 ILE B C 1
ATOM 3103 O O . ILE B 1 115 ? 10.344 -22.438 -7.746 1 91.31 115 ILE B O 1
ATOM 3107 N N . 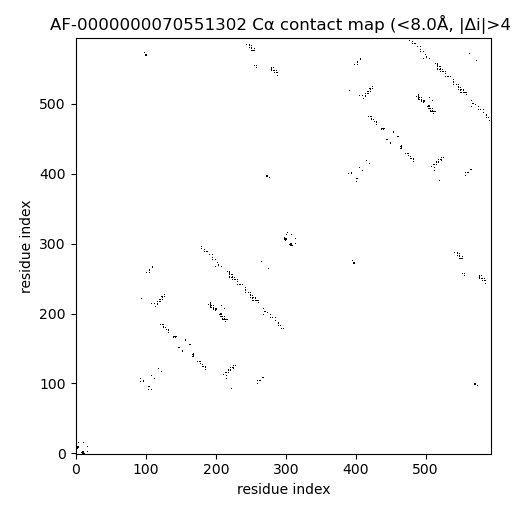MET B 1 116 ? 12.367 -21.5 -7.43 1 92.94 116 MET B N 1
ATOM 3108 C CA . MET B 1 116 ? 11.922 -20.688 -6.297 1 92.94 116 MET B CA 1
ATOM 3109 C C . MET B 1 116 ? 10.852 -19.688 -6.727 1 92.94 116 MET B C 1
ATOM 3111 O O . MET B 1 116 ? 9.852 -19.516 -6.031 1 92.94 116 MET B O 1
ATOM 3115 N N . ILE B 1 117 ? 11.039 -19.094 -7.836 1 96 117 ILE B N 1
ATOM 3116 C CA . ILE B 1 117 ? 10.086 -18.125 -8.367 1 96 117 ILE B CA 1
ATOM 3117 C C . ILE B 1 117 ? 8.742 -18.797 -8.617 1 96 117 ILE B C 1
ATOM 3119 O O . ILE B 1 117 ? 7.695 -18.281 -8.234 1 96 117 ILE B O 1
ATOM 3123 N N . ALA B 1 118 ? 8.75 -20 -9.188 1 94.38 118 ALA B N 1
ATOM 3124 C CA . ALA B 1 118 ? 7.535 -20.75 -9.477 1 94.38 118 ALA B CA 1
ATOM 3125 C C . ALA B 1 118 ? 6.801 -21.125 -8.195 1 94.38 118 ALA B C 1
ATOM 3127 O O . ALA B 1 118 ? 5.574 -21.016 -8.117 1 94.38 118 ALA B O 1
ATOM 3128 N N . ILE B 1 119 ? 7.527 -21.484 -7.234 1 93.69 119 ILE B N 1
ATOM 3129 C CA . ILE B 1 119 ? 6.938 -21.906 -5.969 1 93.69 119 ILE B CA 1
ATOM 3130 C C . ILE B 1 119 ? 6.277 -20.703 -5.289 1 93.69 119 ILE B C 1
ATOM 3132 O O . ILE B 1 119 ? 5.172 -20.812 -4.754 1 93.69 119 ILE B O 1
ATOM 3136 N N . LEU B 1 120 ? 6.902 -19.625 -5.34 1 95.88 120 LEU B N 1
ATOM 3137 C CA . LEU B 1 120 ? 6.387 -18.438 -4.66 1 95.88 120 LEU B CA 1
ATOM 3138 C C . LEU B 1 120 ? 5.152 -17.906 -5.371 1 95.88 120 LEU B C 1
ATOM 3140 O O . LEU B 1 120 ? 4.121 -17.656 -4.738 1 95.88 120 LEU B O 1
ATOM 3144 N N . ILE B 1 121 ? 5.246 -17.734 -6.676 1 96.56 121 ILE B N 1
ATOM 3145 C CA . ILE B 1 121 ? 4.117 -17.203 -7.441 1 96.56 121 ILE B CA 1
ATOM 3146 C C . ILE B 1 121 ? 2.975 -18.219 -7.434 1 96.56 121 ILE B C 1
ATOM 3148 O O . ILE B 1 121 ? 1.818 -17.859 -7.203 1 96.56 121 ILE B O 1
ATOM 3152 N N . GLY B 1 122 ? 3.324 -19.516 -7.695 1 95.38 122 GLY B N 1
ATOM 3153 C CA . GLY B 1 122 ? 2.322 -20.562 -7.625 1 95.38 122 GLY B CA 1
ATOM 3154 C C . GLY B 1 122 ? 1.695 -20.703 -6.254 1 95.38 122 GLY B C 1
ATOM 3155 O O . GLY B 1 122 ? 0.48 -20.875 -6.133 1 95.38 122 GLY B O 1
ATOM 3156 N N . GLY B 1 123 ? 2.576 -20.656 -5.199 1 93.31 123 GLY B N 1
ATOM 3157 C CA . GLY B 1 123 ? 2.062 -20.719 -3.842 1 93.31 123 GLY B CA 1
ATOM 3158 C C . GLY B 1 123 ? 1.095 -19.594 -3.52 1 93.31 123 GLY B C 1
ATOM 3159 O O . GLY B 1 123 ? 0.052 -19.828 -2.904 1 93.31 123 GLY B O 1
ATOM 3160 N N . GLN B 1 124 ? 1.392 -18.422 -3.939 1 95.19 124 GLN B N 1
ATOM 3161 C CA . GLN B 1 124 ? 0.506 -17.281 -3.723 1 95.19 124 GLN B CA 1
ATOM 3162 C C . GLN B 1 124 ? -0.826 -17.469 -4.441 1 95.19 124 GLN B C 1
ATOM 3164 O O . GLN B 1 124 ? -1.886 -17.172 -3.885 1 95.19 124 GLN B O 1
ATOM 3169 N N . ALA B 1 125 ? -0.746 -17.938 -5.652 1 95.44 125 ALA B N 1
ATOM 3170 C CA . ALA B 1 125 ? -1.959 -18.172 -6.43 1 95.44 125 ALA B CA 1
ATOM 3171 C C . ALA B 1 125 ? -2.865 -19.203 -5.746 1 95.44 125 ALA B C 1
ATOM 3173 O O . ALA B 1 125 ? -4.078 -18.984 -5.645 1 95.44 125 ALA B O 1
ATOM 3174 N N . ILE B 1 126 ? -2.275 -20.234 -5.234 1 93 126 ILE B N 1
ATOM 3175 C CA . ILE B 1 126 ? -3.027 -21.312 -4.59 1 93 126 ILE B CA 1
ATOM 3176 C C . ILE B 1 126 ? -3.68 -20.781 -3.312 1 93 126 ILE B C 1
ATOM 3178 O O . ILE B 1 126 ? -4.859 -21.047 -3.057 1 93 126 ILE B O 1
ATOM 3182 N N . ILE B 1 127 ? -2.953 -20.047 -2.568 1 91.38 127 ILE B N 1
ATOM 3183 C CA . ILE B 1 127 ? -3.486 -19.531 -1.315 1 91.38 127 ILE B CA 1
ATOM 3184 C C . ILE B 1 127 ? -4.637 -18.562 -1.606 1 91.38 127 ILE B C 1
ATOM 3186 O O . ILE B 1 127 ? -5.68 -18.609 -0.952 1 91.38 127 ILE B O 1
ATOM 3190 N N . ASN B 1 128 ? -4.445 -17.719 -2.584 1 91.5 128 ASN B N 1
ATOM 3191 C CA . ASN B 1 128 ? -5.523 -16.797 -2.957 1 91.5 128 ASN B CA 1
ATOM 3192 C C . ASN B 1 128 ? -6.773 -17.547 -3.393 1 91.5 128 ASN B C 1
ATOM 3194 O O . ASN B 1 128 ? -7.891 -17.188 -3.02 1 91.5 128 ASN B O 1
ATOM 3198 N N . MET B 1 129 ? -6.531 -18.547 -4.184 1 91.88 129 MET B N 1
ATOM 3199 C CA . MET B 1 129 ? -7.641 -19.375 -4.656 1 91.88 129 MET B CA 1
ATOM 3200 C C . MET B 1 129 ? -8.359 -20.047 -3.488 1 91.88 129 MET B C 1
ATOM 3202 O O . MET B 1 129 ? -9.594 -20 -3.414 1 91.88 129 MET B O 1
ATOM 3206 N N . LEU B 1 130 ? -7.68 -20.656 -2.553 1 89.44 130 LEU B N 1
ATOM 3207 C CA . LEU B 1 130 ? -8.266 -21.359 -1.418 1 89.44 130 LEU B CA 1
ATOM 3208 C C . LEU B 1 130 ? -9.016 -20.406 -0.505 1 89.44 130 LEU B C 1
ATOM 3210 O O . LEU B 1 130 ? -10.109 -20.719 -0.038 1 89.44 130 LEU B O 1
ATOM 3214 N N . THR B 1 131 ? -8.383 -19.297 -0.239 1 86.69 131 THR B N 1
ATOM 3215 C CA . THR B 1 131 ? -9.039 -18.328 0.628 1 86.69 131 THR B CA 1
ATOM 3216 C C . THR B 1 131 ? -10.344 -17.844 -0.001 1 86.69 131 THR B C 1
ATOM 3218 O O . THR B 1 131 ? -11.352 -17.688 0.689 1 86.69 131 THR B O 1
ATOM 3221 N N . ARG B 1 132 ? -10.328 -17.609 -1.269 1 86.12 132 ARG B N 1
ATOM 3222 C CA . ARG B 1 132 ? -11.547 -17.203 -1.963 1 86.12 132 ARG B CA 1
ATOM 3223 C C . ARG B 1 132 ? -12.594 -18.297 -1.919 1 86.12 132 ARG B C 1
ATOM 3225 O O . ARG B 1 132 ? -13.773 -18.031 -1.688 1 86.12 132 ARG B O 1
ATOM 3232 N N . LEU B 1 133 ? -12.203 -19.531 -2.178 1 85.12 133 LEU B N 1
ATOM 3233 C CA . LEU B 1 133 ? -13.094 -20.688 -2.102 1 85.12 133 LEU B CA 1
ATOM 3234 C C . LEU B 1 133 ? -13.766 -20.766 -0.735 1 85.12 133 LEU B C 1
ATOM 3236 O O . LEU B 1 133 ? -14.992 -20.859 -0.643 1 85.12 133 LEU B O 1
ATOM 3240 N N . PHE B 1 134 ? -12.961 -20.656 0.289 1 82.31 134 PHE B N 1
ATOM 3241 C CA . PHE B 1 134 ? -13.492 -20.781 1.64 1 82.31 134 PHE B CA 1
ATOM 3242 C C . PHE B 1 134 ? -14.398 -19.609 1.989 1 82.31 134 PHE B C 1
ATOM 3244 O O . PHE B 1 134 ? -15.414 -19.781 2.658 1 82.31 134 PHE B O 1
ATOM 3251 N N . ASP B 1 135 ? -13.992 -18.453 1.551 1 78.94 135 ASP B N 1
ATOM 3252 C CA . ASP B 1 135 ? -14.844 -17.297 1.778 1 78.94 135 ASP B CA 1
ATOM 3253 C C . ASP B 1 135 ? -16.219 -17.484 1.146 1 78.94 135 ASP B C 1
ATOM 3255 O O . ASP B 1 135 ? -17.234 -17.188 1.766 1 78.94 135 ASP B O 1
ATOM 3259 N N . MET B 1 136 ? -16.266 -18 -0.024 1 81.19 136 MET B N 1
ATOM 3260 C CA . MET B 1 136 ? -17.516 -18.188 -0.739 1 81.19 136 MET B CA 1
ATOM 3261 C C . MET B 1 136 ? -18.328 -19.328 -0.134 1 81.19 136 MET B C 1
ATOM 3263 O O . MET B 1 136 ? -19.562 -19.25 -0.046 1 81.19 136 MET B O 1
ATOM 3267 N N . LEU B 1 137 ? -17.641 -20.328 0.298 1 79.5 137 LEU B N 1
ATOM 3268 C CA . LEU B 1 137 ? -18.328 -21.438 0.954 1 79.5 137 LEU B CA 1
ATOM 3269 C C . LEU B 1 137 ? -18.922 -21 2.283 1 79.5 137 LEU B C 1
ATOM 3271 O O . LEU B 1 137 ? -20.047 -21.391 2.629 1 79.5 137 LEU B O 1
ATOM 3275 N N . ILE B 1 138 ? -18.172 -20.234 2.994 1 74.56 138 ILE B N 1
ATOM 3276 C CA . ILE B 1 138 ? -18.656 -19.688 4.258 1 74.56 138 ILE B CA 1
ATOM 3277 C C . ILE B 1 138 ? -19.859 -18.781 4 1 74.56 138 ILE B C 1
ATOM 3279 O O . ILE B 1 138 ? -20.859 -18.859 4.711 1 74.56 138 ILE B O 1
ATOM 3283 N N . ALA B 1 139 ? -19.797 -17.969 3.021 1 72.81 139 ALA B N 1
ATOM 3284 C CA . ALA B 1 139 ? -20.922 -17.109 2.648 1 72.81 139 ALA B CA 1
ATOM 3285 C C . ALA B 1 139 ? -22.141 -17.938 2.289 1 72.81 139 ALA B C 1
ATOM 3287 O O . ALA B 1 139 ? -23.266 -17.578 2.664 1 72.81 139 ALA B O 1
ATOM 3288 N N . ASN B 1 140 ? -21.938 -18.984 1.57 1 73.69 140 ASN B N 1
ATOM 3289 C CA . ASN B 1 140 ? -23.031 -19.891 1.215 1 73.69 140 ASN B CA 1
ATOM 3290 C C . ASN B 1 140 ? -23.625 -20.547 2.449 1 73.69 140 ASN B C 1
ATOM 3292 O O . ASN B 1 140 ? -24.844 -20.75 2.521 1 73.69 140 ASN B O 1
ATOM 3296 N N . SER B 1 141 ? -22.844 -20.812 3.301 1 70.44 141 SER B N 1
ATOM 3297 C CA . SER B 1 141 ? -23.328 -21.438 4.531 1 70.44 141 SER B CA 1
ATOM 3298 C C . SER B 1 141 ? -24.141 -20.438 5.367 1 70.44 141 SER B C 1
ATOM 3300 O O . SER B 1 141 ? -25.141 -20.812 5.984 1 70.44 141 SER B O 1
ATOM 3302 N N . LYS B 1 142 ? -23.688 -19.203 5.414 1 61.94 142 LYS B N 1
ATOM 3303 C CA . LYS B 1 142 ? -24.375 -18.172 6.172 1 61.94 142 LYS B CA 1
ATOM 3304 C C . LYS B 1 142 ? -25.688 -17.781 5.492 1 61.94 142 LYS B C 1
ATOM 3306 O O . LYS B 1 142 ? -26.672 -17.438 6.16 1 61.94 142 LYS B O 1
ATOM 3311 N N . ALA B 1 143 ? -25.609 -17.578 4.25 1 57.09 143 ALA B N 1
ATOM 3312 C CA . ALA B 1 143 ? -26.844 -17.312 3.512 1 57.09 143 ALA B CA 1
ATOM 3313 C C . ALA B 1 143 ? -27.891 -18.391 3.805 1 57.09 143 ALA B C 1
ATOM 3315 O O . ALA B 1 143 ? -29.094 -18.109 3.795 1 57.09 143 ALA B O 1
ATOM 3316 N N . LYS B 1 144 ? -27.422 -19.453 4.02 1 54.31 144 LYS B N 1
ATOM 3317 C CA . LYS B 1 144 ? -28.359 -20.516 4.371 1 54.31 144 LYS B CA 1
ATOM 3318 C C . LYS B 1 144 ? -28.781 -20.406 5.828 1 54.31 144 LYS B C 1
ATOM 3320 O O . LYS B 1 144 ? -29.906 -20.797 6.184 1 54.31 144 LYS B O 1
ATOM 3325 N N . VAL B 1 145 ? -27.859 -19.844 6.633 1 46.47 145 VAL B N 1
ATOM 3326 C CA . VAL B 1 145 ? -28.156 -19.875 8.062 1 46.47 145 VAL B CA 1
ATOM 3327 C C . VAL B 1 145 ? -28.797 -18.562 8.484 1 46.47 145 VAL B C 1
ATOM 3329 O O . VAL B 1 145 ? -28.172 -17.5 8.414 1 46.47 145 VAL B O 1
ATOM 3332 N N . THR B 1 146 ? -29.969 -18.016 8.086 1 44.47 146 THR B N 1
ATOM 3333 C CA . THR B 1 146 ? -30.656 -17.109 9 1 44.47 146 THR B CA 1
ATOM 3334 C C . THR B 1 146 ? -30.422 -17.531 10.453 1 44.47 146 THR B C 1
ATOM 3336 O O . THR B 1 146 ? -30.828 -18.609 10.867 1 44.47 146 THR B O 1
ATOM 3339 N N . THR B 1 147 ? -29.266 -17.203 10.953 1 41.56 147 THR B N 1
ATOM 3340 C CA . THR B 1 147 ? -28.969 -17.797 12.25 1 41.56 147 THR B CA 1
ATOM 3341 C C . THR B 1 147 ? -30.047 -17.469 13.266 1 41.56 147 THR B C 1
ATOM 3343 O O . THR B 1 147 ? -30.031 -17.969 14.383 1 41.56 147 THR B O 1
ATOM 3346 N N . GLY B 1 148 ? -31 -16.906 12.906 1 44.19 148 GLY B N 1
ATOM 3347 C CA . GLY B 1 148 ? -31.984 -16.422 13.852 1 44.19 148 GLY B CA 1
ATOM 3348 C C . GLY B 1 148 ? -31.5 -15.273 14.711 1 44.19 148 GLY B C 1
ATOM 3349 O O . GLY B 1 148 ? -32.281 -14.641 15.414 1 44.19 148 GLY B O 1
ATOM 3350 N N . SER B 1 149 ? -30.234 -15.203 15.039 1 37.91 149 SER B N 1
ATOM 3351 C CA . SER B 1 149 ? -29.766 -14.125 15.906 1 37.91 149 SER B CA 1
ATOM 3352 C C . SER B 1 149 ? -29.312 -12.914 15.102 1 37.91 149 SER B C 1
ATOM 3354 O O . SER B 1 149 ? -28.469 -13.031 14.219 1 37.91 149 SER B O 1
ATOM 3356 N N . LYS B 1 150 ? -30.031 -11.836 15.062 1 45.84 150 LYS B N 1
ATOM 3357 C CA . LYS B 1 150 ? -29.906 -10.555 14.367 1 45.84 150 LYS B CA 1
ATOM 3358 C C . LYS B 1 150 ? -28.484 -10.016 14.484 1 45.84 150 LYS B C 1
ATOM 3360 O O . LYS B 1 150 ? -27.969 -9.391 13.547 1 45.84 150 LYS B O 1
ATOM 3365 N N . GLU B 1 151 ? -27.906 -10.281 15.602 1 40.22 151 GLU B N 1
ATOM 3366 C CA . GLU B 1 151 ? -26.609 -9.695 15.898 1 40.22 151 GLU B CA 1
ATOM 3367 C C . GLU B 1 151 ? -25.5 -10.352 15.07 1 40.22 151 GLU B C 1
ATOM 3369 O O . GLU B 1 151 ? -24.656 -9.672 14.5 1 40.22 151 GLU B O 1
ATOM 3374 N N . LEU B 1 152 ? -25.547 -11.648 15.172 1 42.28 152 LEU B N 1
ATOM 3375 C CA . LEU B 1 152 ? -24.531 -12.375 14.414 1 42.28 152 LEU B CA 1
ATOM 3376 C C . LEU B 1 152 ? -24.719 -12.164 12.914 1 42.28 152 LEU B C 1
ATOM 3378 O O . LEU B 1 152 ? -23.75 -12.023 12.18 1 42.28 152 LEU B O 1
ATOM 3382 N N . ASP B 1 153 ? -25.938 -12.078 12.586 1 44.66 153 ASP B N 1
ATOM 3383 C CA . ASP B 1 153 ? -26.25 -11.789 11.188 1 44.66 153 ASP B CA 1
ATOM 3384 C C . ASP B 1 153 ? -25.688 -10.43 10.766 1 44.66 153 ASP B C 1
ATOM 3386 O O . ASP B 1 153 ? -25.141 -10.289 9.672 1 44.66 153 ASP B O 1
ATOM 3390 N N . SER B 1 154 ? -25.766 -9.516 11.648 1 44.78 154 SER B N 1
ATOM 3391 C CA . SER B 1 154 ? -25.266 -8.172 11.406 1 44.78 154 SER B CA 1
ATOM 3392 C C . SER B 1 154 ? -23.734 -8.148 11.312 1 44.78 154 SER B C 1
ATOM 3394 O O . SER B 1 154 ? -23.172 -7.453 10.469 1 44.78 154 SER B O 1
ATOM 3396 N N . LEU B 1 155 ? -23.109 -8.836 12.211 1 40.78 155 LEU B N 1
ATOM 3397 C CA . LEU B 1 155 ? -21.641 -8.875 12.266 1 40.78 155 LEU B CA 1
ATOM 3398 C C . LEU B 1 155 ? -21.078 -9.5 11 1 40.78 155 LEU B C 1
ATOM 3400 O O . LEU B 1 155 ? -20.109 -8.984 10.43 1 40.78 155 LEU B O 1
ATOM 3404 N N . LEU B 1 156 ? -21.672 -10.656 10.734 1 43.84 156 LEU B N 1
ATOM 3405 C CA . LEU B 1 156 ? -21.188 -11.344 9.547 1 43.84 156 LEU B CA 1
ATOM 3406 C C . LEU B 1 156 ? -21.469 -10.531 8.289 1 43.84 156 LEU B C 1
ATOM 3408 O O . LEU B 1 156 ? -20.656 -10.5 7.367 1 43.84 156 LEU B O 1
ATOM 3412 N N . SER B 1 157 ? -22.609 -9.883 8.305 1 45.94 157 SER B N 1
ATOM 3413 C CA . SER B 1 157 ? -22.938 -9 7.191 1 45.94 157 SER B CA 1
ATOM 3414 C C . SER B 1 157 ? -21.922 -7.879 7.051 1 45.94 157 SER B C 1
ATOM 3416 O O . SER B 1 157 ? -21.562 -7.5 5.938 1 45.94 157 SER B O 1
ATOM 3418 N N . SER B 1 158 ? -21.578 -7.375 8.156 1 42.34 158 SER B N 1
ATOM 3419 C CA . SER B 1 158 ? -20.672 -6.234 8.148 1 42.34 158 SER B CA 1
ATOM 3420 C C . SER B 1 158 ? -19.297 -6.625 7.621 1 42.34 158 SER B C 1
ATOM 3422 O O . SER B 1 158 ? -18.672 -5.855 6.891 1 42.34 158 SER B O 1
ATOM 3424 N N . TYR B 1 159 ? -18.812 -7.719 8.203 1 39.62 159 TYR B N 1
ATOM 3425 C CA . TYR B 1 159 ? -17.516 -8.219 7.766 1 39.62 159 TYR B CA 1
ATOM 3426 C C . TYR B 1 159 ? -17.531 -8.562 6.281 1 39.62 159 TYR B C 1
ATOM 3428 O O . TYR B 1 159 ? -16.578 -8.305 5.562 1 39.62 159 TYR B O 1
ATOM 3436 N N . TYR B 1 160 ? -18.688 -9.359 5.902 1 38.84 160 TYR B N 1
ATOM 3437 C CA . TYR B 1 160 ? -18.812 -9.812 4.52 1 38.84 160 TYR B CA 1
ATOM 3438 C C . TYR B 1 160 ? -19.719 -8.875 3.723 1 38.84 160 TYR B C 1
ATOM 3440 O O . TYR B 1 160 ? -20.344 -9.289 2.75 1 38.84 160 TYR B O 1
ATOM 3448 N N . SER B 1 161 ? -20.109 -7.91 4.211 1 41.56 161 SER B N 1
ATOM 3449 C CA . SER B 1 161 ? -21.078 -6.984 3.631 1 41.56 161 SER B CA 1
ATOM 3450 C C . SER B 1 161 ? -20.812 -6.77 2.145 1 41.56 161 SER B C 1
ATOM 3452 O O . SER B 1 161 ? -21.688 -6.285 1.419 1 41.56 161 SER B O 1
ATOM 3454 N N . SER B 1 162 ? -19.656 -6.93 1.802 1 38.44 162 SER B N 1
ATOM 3455 C CA . SER B 1 162 ? -19.641 -6.895 0.343 1 38.44 162 SER B CA 1
ATOM 3456 C C . SER B 1 162 ? -20.484 -8.016 -0.25 1 38.44 162 SER B C 1
ATOM 3458 O O . SER B 1 162 ? -20.734 -8.039 -1.457 1 38.44 162 SER B O 1
ATOM 3460 N N . TYR B 1 163 ? -20.641 -9.062 0.526 1 35.84 163 TYR B N 1
ATOM 3461 C CA . TYR B 1 163 ? -21.344 -10.211 -0.038 1 35.84 163 TYR B CA 1
ATOM 3462 C C . TYR B 1 163 ? -22.828 -10.156 0.299 1 35.84 163 TYR B C 1
ATOM 3464 O O . TYR B 1 163 ? -23.312 -10.922 1.135 1 35.84 163 TYR B O 1
ATOM 3472 N N . THR B 1 164 ? -23.297 -9.133 0.538 1 39.34 164 THR B N 1
ATOM 3473 C CA . THR B 1 164 ? -24.734 -9.109 0.851 1 39.34 164 THR B CA 1
ATOM 3474 C C . THR B 1 164 ? -25.531 -9.891 -0.191 1 39.34 164 THR B C 1
ATOM 3476 O O . THR B 1 164 ? -26.734 -9.719 -0.304 1 39.34 164 THR B O 1
ATOM 3479 N N . ASN B 1 165 ? -24.906 -10.641 -0.985 1 42.91 165 ASN B N 1
ATOM 3480 C CA . ASN B 1 165 ? -25.844 -11.32 -1.861 1 42.91 165 ASN B CA 1
ATOM 3481 C C . ASN B 1 165 ? -26.703 -12.328 -1.093 1 42.91 165 ASN B C 1
ATOM 3483 O O . ASN B 1 165 ? -26.172 -13.148 -0.346 1 42.91 165 ASN B O 1
ATOM 3487 N N . THR B 1 166 ? -27.875 -12.023 -0.757 1 52.25 166 THR B N 1
ATOM 3488 C CA . THR B 1 166 ? -28.938 -12.867 -0.219 1 52.25 166 THR B CA 1
ATOM 3489 C C . THR B 1 166 ? -28.922 -14.242 -0.886 1 52.25 166 THR B C 1
ATOM 3491 O O . THR B 1 166 ? -29.562 -15.172 -0.405 1 52.25 166 THR B O 1
ATOM 3494 N N . LYS B 1 167 ? -28.453 -14.492 -2.068 1 60.81 167 LYS B N 1
ATOM 3495 C CA . LYS B 1 167 ? -28.531 -15.805 -2.715 1 60.81 167 LYS B CA 1
ATOM 3496 C C . LYS B 1 167 ? -27.172 -16.516 -2.684 1 60.81 167 LYS B C 1
ATOM 3498 O O . LYS B 1 167 ? -26.141 -15.883 -2.863 1 60.81 167 LYS B O 1
ATOM 3503 N N . PRO B 1 168 ? -27.141 -17.812 -2.271 1 72.69 168 PRO B N 1
ATOM 3504 C CA . PRO B 1 168 ? -25.906 -18.609 -2.279 1 72.69 168 PRO B CA 1
ATOM 3505 C C . PRO B 1 168 ? -25.188 -18.562 -3.625 1 72.69 168 PRO B C 1
ATOM 3507 O O . PRO B 1 168 ? -25.828 -18.5 -4.672 1 72.69 168 PRO B O 1
ATOM 3510 N N . TYR B 1 169 ? -23.891 -18.562 -3.592 1 76.94 169 TYR B N 1
ATOM 3511 C CA . TYR B 1 169 ? -23.094 -18.609 -4.809 1 76.94 169 TYR B CA 1
ATOM 3512 C C . TYR B 1 169 ? -23.203 -19.969 -5.488 1 76.94 169 TYR B C 1
ATOM 3514 O O . TYR B 1 169 ? -22.953 -21 -4.871 1 76.94 169 TYR B O 1
ATOM 3522 N N . PRO B 1 170 ? -23.688 -19.953 -6.738 1 83.44 170 PRO B N 1
ATOM 3523 C CA . PRO B 1 170 ? -23.703 -21.219 -7.469 1 83.44 170 PRO B CA 1
ATOM 3524 C C . PRO B 1 170 ? -22.297 -21.797 -7.668 1 83.44 170 PRO B C 1
ATOM 3526 O O . PRO B 1 170 ? -21.312 -21.062 -7.578 1 83.44 170 PRO B O 1
ATOM 3529 N N . ALA B 1 171 ? -22.203 -23.156 -7.949 1 82.94 171 ALA B N 1
ATOM 3530 C CA . ALA B 1 171 ? -20.922 -23.875 -8.109 1 82.94 171 ALA B CA 1
ATOM 3531 C C . ALA B 1 171 ? -20.109 -23.266 -9.242 1 82.94 171 ALA B C 1
ATOM 3533 O O . ALA B 1 171 ? -18.875 -23.141 -9.133 1 82.94 171 ALA B O 1
ATOM 3534 N N . GLY B 1 172 ? -20.766 -22.922 -10.336 1 85.25 172 GLY B N 1
ATOM 3535 C CA . GLY B 1 172 ? -20.078 -22.312 -11.461 1 85.25 172 GLY B CA 1
ATOM 3536 C C . GLY B 1 172 ? -19.391 -21 -11.094 1 85.25 172 GLY B C 1
ATOM 3537 O O . GLY B 1 172 ? -18.281 -20.734 -11.531 1 85.25 172 GLY B O 1
ATOM 3538 N N . SER B 1 173 ? -20.062 -20.219 -10.273 1 84.31 173 SER B N 1
ATOM 3539 C CA . SER B 1 173 ? -19.5 -18.953 -9.828 1 84.31 173 SER B CA 1
ATOM 3540 C C . SER B 1 173 ? -18.297 -19.156 -8.914 1 84.31 173 SER B C 1
ATOM 3542 O O . SER B 1 173 ? -17.328 -18.406 -8.977 1 84.31 173 SER B O 1
ATOM 3544 N N . ILE B 1 174 ? -18.391 -20.156 -8.094 1 86 174 ILE B N 1
ATOM 3545 C CA . ILE B 1 174 ? -17.281 -20.469 -7.188 1 86 174 ILE B CA 1
ATOM 3546 C C . ILE B 1 174 ? -16.047 -20.859 -7.996 1 86 174 ILE B C 1
ATOM 3548 O O . ILE B 1 174 ? -14.953 -20.344 -7.758 1 86 174 ILE B O 1
ATOM 3552 N N . PHE B 1 175 ? -16.266 -21.703 -8.977 1 89.56 175 PHE B N 1
ATOM 3553 C CA . PHE B 1 175 ? -15.164 -22.172 -9.805 1 89.56 175 PHE B CA 1
ATOM 3554 C C . PHE B 1 175 ? -14.562 -21.016 -10.594 1 89.56 175 PHE B C 1
ATOM 3556 O O . PHE B 1 175 ? -13.336 -20.875 -10.672 1 89.56 175 PHE B O 1
ATOM 3563 N N . LYS B 1 176 ? -15.422 -20.219 -11.141 1 89.75 176 LYS B N 1
ATOM 3564 C CA . LYS B 1 176 ? -14.969 -19.062 -11.914 1 89.75 176 LYS B CA 1
ATOM 3565 C C . LYS B 1 176 ? -14.125 -18.125 -11.062 1 89.75 176 LYS B C 1
ATOM 3567 O O . LYS B 1 176 ? -13.094 -17.625 -11.508 1 89.75 176 LYS B O 1
ATOM 3572 N N . ASN B 1 177 ? -14.562 -17.906 -9.883 1 89.56 177 ASN B N 1
ATOM 3573 C CA . ASN B 1 177 ? -13.836 -17 -9 1 89.56 177 ASN B CA 1
ATOM 3574 C C . ASN B 1 177 ? -12.516 -17.609 -8.539 1 89.56 177 ASN B C 1
ATOM 3576 O O . ASN B 1 177 ? -11.531 -16.906 -8.352 1 89.56 177 ASN B O 1
ATOM 3580 N N . MET B 1 178 ? -12.523 -18.891 -8.336 1 90.75 178 MET B N 1
ATOM 3581 C CA . MET B 1 178 ? -11.273 -19.578 -8 1 90.75 178 MET B CA 1
ATOM 3582 C C . MET B 1 178 ? -10.242 -19.406 -9.109 1 90.75 178 MET B C 1
ATOM 3584 O O . MET B 1 178 ? -9.094 -19.047 -8.844 1 90.75 178 MET B O 1
ATOM 3588 N N . LEU B 1 179 ? -10.648 -19.594 -10.328 1 91.81 179 LEU B N 1
ATOM 3589 C CA . LEU B 1 179 ? -9.75 -19.469 -11.477 1 91.81 179 LEU B CA 1
ATOM 3590 C C . LEU B 1 179 ? -9.297 -18.031 -11.656 1 91.81 179 LEU B C 1
ATOM 3592 O O . LEU B 1 179 ? -8.148 -17.781 -12.039 1 91.81 179 LEU B O 1
ATOM 3596 N N . LEU B 1 180 ? -10.172 -17.125 -11.406 1 92.75 180 LEU B N 1
ATOM 3597 C CA . LEU B 1 180 ? -9.852 -15.703 -11.539 1 92.75 180 LEU B CA 1
ATOM 3598 C C . LEU B 1 180 ? -8.711 -15.32 -10.609 1 92.75 180 LEU B C 1
ATOM 3600 O O . LEU B 1 180 ? -7.82 -14.555 -10.984 1 92.75 180 LEU B O 1
ATOM 3604 N N . GLU B 1 181 ? -8.695 -15.859 -9.414 1 92.19 181 GLU B N 1
ATOM 3605 C CA . GLU B 1 181 ? -7.645 -15.539 -8.453 1 92.19 181 GLU B CA 1
ATOM 3606 C C . GLU B 1 181 ? -6.281 -16.016 -8.945 1 92.19 181 GLU B C 1
ATOM 3608 O O . GLU B 1 181 ? -5.277 -15.32 -8.773 1 92.19 181 GLU B O 1
ATOM 3613 N N . ILE B 1 182 ? -6.293 -17.172 -9.516 1 94.31 182 ILE B N 1
ATOM 3614 C CA . ILE B 1 182 ? -5.055 -17.703 -10.078 1 94.31 182 ILE B CA 1
ATOM 3615 C C . ILE B 1 182 ? -4.586 -16.797 -11.219 1 94.31 182 ILE B C 1
ATOM 3617 O O . ILE B 1 182 ? -3.406 -16.438 -11.297 1 94.31 182 ILE B O 1
ATOM 3621 N N . LEU B 1 183 ? -5.484 -16.422 -12.07 1 94.88 183 LEU B N 1
ATOM 3622 C CA . LEU B 1 183 ? -5.156 -15.586 -13.219 1 94.88 183 LEU B CA 1
ATOM 3623 C C . LEU B 1 183 ? -4.66 -14.211 -12.781 1 94.88 183 LEU B C 1
ATOM 3625 O O . LEU B 1 183 ? -3.744 -13.656 -13.391 1 94.88 183 LEU B O 1
ATOM 3629 N N . LEU B 1 184 ? -5.254 -13.695 -11.773 1 95.25 184 LEU B N 1
ATOM 3630 C CA . LEU B 1 184 ? -4.863 -12.375 -11.281 1 95.25 184 LEU B CA 1
ATOM 3631 C C . LEU B 1 184 ? -3.416 -12.375 -10.805 1 95.25 184 LEU B C 1
ATOM 3633 O O . LEU B 1 184 ? -2.66 -11.453 -11.109 1 95.25 184 LEU B O 1
ATOM 3637 N N . VAL B 1 185 ? -3.031 -13.406 -10.102 1 96 185 VAL B N 1
ATOM 3638 C CA . VAL B 1 185 ? -1.656 -13.516 -9.625 1 96 185 VAL B CA 1
ATOM 3639 C C . VAL B 1 185 ? -0.707 -13.688 -10.805 1 96 185 VAL B C 1
ATOM 3641 O O . VAL B 1 185 ? 0.343 -13.039 -10.867 1 96 185 VAL B O 1
ATOM 3644 N N . ALA B 1 186 ? -1.113 -14.508 -11.719 1 96.31 186 ALA B N 1
ATOM 3645 C CA . ALA B 1 186 ? -0.293 -14.742 -12.906 1 96.31 186 ALA B CA 1
ATOM 3646 C C . ALA B 1 186 ? -0.109 -13.461 -13.711 1 96.31 186 ALA B C 1
ATOM 3648 O O . ALA B 1 186 ? 1.003 -13.141 -14.141 1 96.31 186 ALA B O 1
ATOM 3649 N N . VAL B 1 187 ? -1.148 -12.734 -13.891 1 96.06 187 VAL B N 1
ATOM 3650 C CA . VAL B 1 187 ? -1.104 -11.492 -14.656 1 96.06 187 VAL B CA 1
ATOM 3651 C C . VAL B 1 187 ? -0.264 -10.461 -13.914 1 96.06 187 VAL B C 1
ATOM 3653 O O . VAL B 1 187 ? 0.55 -9.758 -14.516 1 96.06 187 VAL B O 1
ATOM 3656 N N . ALA B 1 188 ? -0.478 -10.383 -12.609 1 97.06 188 ALA B N 1
ATOM 3657 C CA . ALA B 1 188 ? 0.305 -9.43 -11.828 1 97.06 188 ALA B CA 1
ATOM 3658 C C . ALA B 1 188 ? 1.8 -9.711 -11.953 1 97.06 188 ALA B C 1
ATOM 3660 O O . ALA B 1 188 ? 2.588 -8.797 -12.211 1 97.06 188 ALA B O 1
ATOM 3661 N N . ALA B 1 189 ? 2.15 -10.961 -11.828 1 97.75 189 ALA B N 1
ATOM 3662 C CA . ALA B 1 189 ? 3.551 -11.359 -11.938 1 97.75 189 ALA B CA 1
ATOM 3663 C C . ALA B 1 189 ? 4.094 -11.078 -13.336 1 97.75 189 ALA B C 1
ATOM 3665 O O . ALA B 1 189 ? 5.176 -10.508 -13.492 1 97.75 189 ALA B O 1
ATOM 3666 N N . ALA B 1 190 ? 3.334 -11.414 -14.328 1 97.69 190 ALA B N 1
ATOM 3667 C CA . ALA B 1 190 ? 3.754 -11.234 -15.719 1 97.69 190 ALA B CA 1
ATOM 3668 C C . ALA B 1 190 ? 3.918 -9.758 -16.062 1 97.69 190 ALA B C 1
ATOM 3670 O O . ALA B 1 190 ? 4.883 -9.367 -16.719 1 97.69 190 ALA B O 1
ATOM 3671 N N . VAL B 1 191 ? 3.02 -8.984 -15.586 1 97.62 191 VAL B N 1
ATOM 3672 C CA . VAL B 1 191 ? 3.01 -7.559 -15.914 1 97.62 191 VAL B CA 1
ATOM 3673 C C . VAL B 1 191 ? 4.176 -6.859 -15.219 1 97.62 191 VAL B C 1
ATOM 3675 O O . VAL B 1 191 ? 4.898 -6.082 -15.844 1 97.62 191 VAL B O 1
ATOM 3678 N N . ILE B 1 192 ? 4.352 -7.125 -13.945 1 97.69 192 ILE B N 1
ATOM 3679 C CA . ILE B 1 192 ? 5.473 -6.504 -13.242 1 97.69 192 ILE B CA 1
ATOM 3680 C C . ILE B 1 192 ? 6.785 -6.891 -13.922 1 97.69 192 ILE B C 1
ATOM 3682 O O . ILE B 1 192 ? 7.648 -6.043 -14.141 1 97.69 192 ILE B O 1
ATOM 3686 N N . ALA B 1 193 ? 6.934 -8.156 -14.242 1 97.94 193 ALA B N 1
ATOM 3687 C CA . ALA B 1 193 ? 8.148 -8.633 -14.898 1 97.94 193 ALA B CA 1
ATOM 3688 C C . ALA B 1 193 ? 8.391 -7.898 -16.203 1 97.94 193 ALA B C 1
ATOM 3690 O O . ALA B 1 193 ? 9.5 -7.422 -16.469 1 97.94 193 ALA B O 1
ATOM 3691 N N . LEU B 1 194 ? 7.328 -7.75 -17 1 97.75 194 LEU B N 1
ATOM 3692 C CA . LEU B 1 194 ? 7.438 -7.117 -18.312 1 97.75 194 LEU B CA 1
ATOM 3693 C C . LEU B 1 194 ? 7.758 -5.633 -18.172 1 97.75 194 LEU B C 1
ATOM 3695 O O . LEU B 1 194 ? 8.641 -5.117 -18.859 1 97.75 194 LEU B O 1
ATOM 3699 N N . VAL B 1 195 ? 7.086 -4.945 -17.297 1 97.06 195 VAL B N 1
ATOM 3700 C CA . VAL B 1 195 ? 7.254 -3.506 -17.141 1 97.06 195 VAL B CA 1
ATOM 3701 C C . VAL B 1 195 ? 8.648 -3.207 -16.594 1 97.06 195 VAL B C 1
ATOM 3703 O O . VAL B 1 195 ? 9.336 -2.305 -17.094 1 97.06 195 VAL B O 1
ATOM 3706 N N . VAL B 1 196 ? 9.062 -3.967 -15.609 1 96.19 196 VAL B N 1
ATOM 3707 C CA . VAL B 1 196 ? 10.398 -3.766 -15.047 1 96.19 196 VAL B CA 1
ATOM 3708 C C . VAL B 1 196 ? 11.453 -3.998 -16.125 1 96.19 196 VAL B C 1
ATOM 3710 O O . VAL B 1 196 ? 12.391 -3.207 -16.266 1 96.19 196 VAL B O 1
ATOM 3713 N N . MET B 1 197 ? 11.312 -5.055 -16.891 1 96.56 197 MET B N 1
ATOM 3714 C CA . MET B 1 197 ? 12.258 -5.367 -17.953 1 96.56 197 MET B CA 1
ATOM 3715 C C . MET B 1 197 ? 12.305 -4.25 -18.984 1 96.56 197 MET B C 1
ATOM 3717 O O . MET B 1 197 ? 13.383 -3.771 -19.344 1 96.56 197 MET B O 1
ATOM 3721 N N . LEU B 1 198 ? 11.148 -3.766 -19.438 1 96.62 198 LEU B N 1
ATOM 3722 C CA . LEU B 1 198 ? 11.062 -2.768 -20.5 1 96.62 198 LEU B CA 1
ATOM 3723 C C . LEU B 1 198 ? 11.562 -1.412 -20.016 1 96.62 198 LEU B C 1
ATOM 3725 O O . LEU B 1 198 ? 12.328 -0.742 -20.703 1 96.62 198 LEU B O 1
ATOM 3729 N N . LEU B 1 199 ? 11.172 -1.066 -18.828 1 94.94 199 LEU B N 1
ATOM 3730 C CA . LEU B 1 199 ? 11.516 0.267 -18.359 1 94.94 199 LEU B CA 1
ATOM 3731 C C . LEU B 1 199 ? 12.969 0.319 -17.906 1 94.94 199 LEU B C 1
ATOM 3733 O O . LEU B 1 199 ? 13.633 1.349 -18.047 1 94.94 199 LEU B O 1
ATOM 3737 N N . ALA B 1 200 ? 13.414 -0.755 -17.328 1 93.69 200 ALA B N 1
ATOM 3738 C CA . ALA B 1 200 ? 14.836 -0.8 -17 1 93.69 200 ALA B CA 1
ATOM 3739 C C . ALA B 1 200 ? 15.695 -0.646 -18.25 1 93.69 200 ALA B C 1
ATOM 3741 O O . ALA B 1 200 ? 16.719 0.034 -18.219 1 93.69 200 ALA B O 1
ATOM 3742 N N . LYS B 1 201 ? 15.289 -1.275 -19.312 1 93.44 201 LYS B N 1
ATOM 3743 C CA . LYS B 1 201 ? 16 -1.148 -20.578 1 93.44 201 LYS B CA 1
ATOM 3744 C C . LYS B 1 201 ? 15.852 0.257 -21.156 1 93.44 201 LYS B C 1
ATOM 3746 O O . LYS B 1 201 ? 16.828 0.85 -21.625 1 93.44 201 LYS B O 1
ATOM 3751 N N . ALA B 1 202 ? 14.695 0.804 -21.109 1 92.25 202 ALA B N 1
ATOM 3752 C CA . ALA B 1 202 ? 14.406 2.104 -21.719 1 92.25 202 ALA B CA 1
ATOM 3753 C C . ALA B 1 202 ? 15.102 3.227 -20.953 1 92.25 202 ALA B C 1
ATOM 3755 O O . ALA B 1 202 ? 15.656 4.148 -21.562 1 92.25 202 ALA B O 1
ATOM 3756 N N . PHE B 1 203 ? 15.086 3.133 -19.672 1 89.25 203 PHE B N 1
ATOM 3757 C CA . PHE B 1 203 ? 15.578 4.246 -18.859 1 89.25 203 PHE B CA 1
ATOM 3758 C C . PHE B 1 203 ? 17.062 4.074 -18.547 1 89.25 203 PHE B C 1
ATOM 3760 O O . PHE B 1 203 ? 17.797 5.059 -18.469 1 89.25 203 PHE B O 1
ATOM 3767 N N . ASN B 1 204 ? 17.453 2.871 -18.281 1 88.56 204 ASN B N 1
ATOM 3768 C CA . ASN B 1 204 ? 18.797 2.656 -17.766 1 88.56 204 ASN B CA 1
ATOM 3769 C C . ASN B 1 204 ? 19.641 1.818 -18.734 1 88.56 204 ASN B C 1
ATOM 3771 O O . ASN B 1 204 ? 20.781 1.469 -18.422 1 88.56 204 ASN B O 1
ATOM 3775 N N . LYS B 1 205 ? 19.156 1.362 -19.844 1 90.12 205 LYS B N 1
ATOM 3776 C CA . LYS B 1 205 ? 19.844 0.483 -20.766 1 90.12 205 LYS B CA 1
ATOM 3777 C C . LYS B 1 205 ? 20.344 -0.775 -20.078 1 90.12 205 LYS B C 1
ATOM 3779 O O . LYS B 1 205 ? 21.438 -1.278 -20.391 1 90.12 205 LYS B O 1
ATOM 3784 N N . ALA B 1 206 ? 19.594 -1.09 -19.016 1 91.38 206 ALA B N 1
ATOM 3785 C CA . ALA B 1 206 ? 19.922 -2.318 -18.297 1 91.38 206 ALA B CA 1
ATOM 3786 C C . ALA B 1 206 ? 19.328 -3.537 -19 1 91.38 206 ALA B C 1
ATOM 3788 O O . ALA B 1 206 ? 18.203 -3.48 -19.5 1 91.38 206 ALA B O 1
ATOM 3789 N N . ASN B 1 207 ? 20.125 -4.582 -19.047 1 92.19 207 ASN B N 1
ATOM 3790 C CA . ASN B 1 207 ? 19.625 -5.828 -19.641 1 92.19 207 ASN B CA 1
ATOM 3791 C C . ASN B 1 207 ? 19.031 -6.742 -18.578 1 92.19 207 ASN B C 1
ATOM 3793 O O . ASN B 1 207 ? 19.656 -7.707 -18.141 1 92.19 207 ASN B O 1
ATOM 3797 N N . VAL B 1 208 ? 17.859 -6.484 -18.203 1 95.12 208 VAL B N 1
ATOM 3798 C CA . VAL B 1 208 ? 17.125 -7.266 -17.219 1 95.12 208 VAL B CA 1
ATOM 3799 C C . VAL B 1 208 ? 16.328 -8.367 -17.922 1 95.12 208 VAL B C 1
ATOM 3801 O O . VAL B 1 208 ? 15.641 -8.109 -18.906 1 95.12 208 VAL B O 1
ATOM 3804 N N . THR B 1 209 ? 16.516 -9.602 -17.5 1 96.31 209 THR B N 1
ATOM 3805 C CA . THR B 1 209 ? 15.773 -10.711 -18.078 1 96.31 209 THR B CA 1
ATOM 3806 C C . THR B 1 209 ? 14.359 -10.773 -17.531 1 96.31 209 THR B C 1
ATOM 3808 O O . THR B 1 209 ? 14.078 -10.211 -16.469 1 96.31 209 THR B O 1
ATOM 3811 N N . TYR B 1 210 ? 13.523 -11.391 -18.328 1 97.06 210 TYR B N 1
ATOM 3812 C CA . TYR B 1 210 ? 12.148 -11.57 -17.891 1 97.06 210 TYR B CA 1
ATOM 3813 C C . TYR B 1 210 ? 12.086 -12.336 -16.578 1 97.06 210 TYR B C 1
ATOM 3815 O O . TYR B 1 210 ? 11.258 -12.039 -15.711 1 97.06 210 TYR B O 1
ATOM 3823 N N . MET B 1 211 ? 12.984 -13.289 -16.312 1 96.81 211 MET B N 1
ATOM 3824 C CA . MET B 1 211 ? 13.031 -14.086 -15.102 1 96.81 211 MET B CA 1
ATOM 3825 C C . MET B 1 211 ? 13.414 -13.227 -13.898 1 96.81 211 MET B C 1
ATOM 3827 O O . MET B 1 211 ? 12.883 -13.414 -12.805 1 96.81 211 MET B O 1
ATOM 3831 N N . GLN B 1 212 ? 14.289 -12.336 -14.148 1 97.5 212 GLN B N 1
ATOM 3832 C CA . GLN B 1 212 ? 14.648 -11.391 -13.094 1 97.5 212 GLN B CA 1
ATOM 3833 C C . GLN B 1 212 ? 13.469 -10.5 -12.734 1 97.5 212 GLN B C 1
ATOM 3835 O O . GLN B 1 212 ? 13.266 -10.172 -11.562 1 97.5 212 GLN B O 1
ATOM 3840 N N . GLY B 1 213 ? 12.727 -10.125 -13.758 1 97.62 213 GLY B N 1
ATOM 3841 C CA . GLY B 1 213 ? 11.508 -9.375 -13.5 1 97.62 213 GLY B CA 1
ATOM 3842 C C . GLY B 1 213 ? 10.5 -10.148 -12.672 1 97.62 213 GLY B C 1
ATOM 3843 O O . GLY B 1 213 ? 9.859 -9.594 -11.773 1 97.62 213 GLY B O 1
ATOM 3844 N N . LEU B 1 214 ? 10.344 -11.438 -12.969 1 98.12 214 LEU B N 1
ATOM 3845 C CA . LEU B 1 214 ? 9.445 -12.281 -12.195 1 98.12 214 LEU B CA 1
ATOM 3846 C C . LEU B 1 214 ? 9.914 -12.398 -10.75 1 98.12 214 LEU B C 1
ATOM 3848 O O . LEU B 1 214 ? 9.102 -12.477 -9.828 1 98.12 214 LEU B O 1
ATOM 3852 N N . ALA B 1 215 ? 11.234 -12.406 -10.578 1 98 215 ALA B N 1
ATOM 3853 C CA . ALA B 1 215 ? 11.805 -12.492 -9.234 1 98 215 ALA B CA 1
ATOM 3854 C C . ALA B 1 215 ? 11.445 -11.258 -8.414 1 98 215 ALA B C 1
ATOM 3856 O O . ALA B 1 215 ? 11.281 -11.344 -7.195 1 98 215 ALA B O 1
ATOM 3857 N N . VAL B 1 216 ? 11.328 -10.07 -9.062 1 98.06 216 VAL B N 1
ATOM 3858 C CA . VAL B 1 216 ? 10.961 -8.828 -8.398 1 98.06 216 VAL B CA 1
ATOM 3859 C C . VAL B 1 216 ? 9.578 -8.977 -7.762 1 98.06 216 VAL B C 1
ATOM 3861 O O . VAL B 1 216 ? 9.359 -8.547 -6.625 1 98.06 216 VAL B O 1
ATOM 3864 N N . TYR B 1 217 ? 8.688 -9.578 -8.492 1 97.94 217 TYR B N 1
ATOM 3865 C CA . TYR B 1 217 ? 7.352 -9.812 -7.953 1 97.94 217 TYR B CA 1
ATOM 3866 C C . TYR B 1 217 ? 7.379 -10.898 -6.891 1 97.94 217 TYR B C 1
ATOM 3868 O O . TYR B 1 217 ? 6.754 -10.766 -5.836 1 97.94 217 TYR B O 1
ATOM 3876 N N . ALA B 1 218 ? 8.102 -11.961 -7.117 1 97.94 218 ALA B N 1
ATOM 3877 C CA . ALA B 1 218 ? 8.086 -13.164 -6.289 1 97.94 218 ALA B CA 1
ATOM 3878 C C . ALA B 1 218 ? 8.602 -12.875 -4.883 1 97.94 218 ALA B C 1
ATOM 3880 O O . ALA B 1 218 ? 8.148 -13.477 -3.91 1 97.94 218 ALA B O 1
ATOM 3881 N N . ILE B 1 219 ? 9.531 -11.945 -4.762 1 97.31 219 ILE B N 1
ATOM 3882 C CA . ILE B 1 219 ? 10.156 -11.68 -3.471 1 97.31 219 ILE B CA 1
ATOM 3883 C C . ILE B 1 219 ? 9.102 -11.188 -2.479 1 97.31 219 ILE B C 1
ATOM 3885 O O . ILE B 1 219 ? 9.234 -11.414 -1.271 1 97.31 219 ILE B O 1
ATOM 3889 N N . THR B 1 220 ? 8.062 -10.508 -2.938 1 96.44 220 THR B N 1
ATOM 3890 C CA . THR B 1 220 ? 7.031 -9.984 -2.051 1 96.44 220 THR B CA 1
ATOM 3891 C C . THR B 1 220 ? 6.211 -11.125 -1.451 1 96.44 220 THR B C 1
ATOM 3893 O O . THR B 1 220 ? 5.613 -10.969 -0.383 1 96.44 220 THR B O 1
ATOM 3896 N N . ALA B 1 221 ? 6.188 -12.266 -2.131 1 96.25 221 ALA B N 1
ATOM 3897 C CA . ALA B 1 221 ? 5.375 -13.406 -1.701 1 96.25 221 ALA B CA 1
ATOM 3898 C C . ALA B 1 221 ? 5.996 -14.094 -0.492 1 96.25 221 ALA B C 1
ATOM 3900 O O . ALA B 1 221 ? 5.312 -14.828 0.231 1 96.25 221 ALA B O 1
ATOM 3901 N N . VAL B 1 222 ? 7.277 -13.875 -0.257 1 96.25 222 VAL B N 1
ATOM 3902 C CA . VAL B 1 222 ? 7.957 -14.547 0.844 1 96.25 222 VAL B CA 1
ATOM 3903 C C . VAL B 1 222 ? 7.309 -14.156 2.17 1 96.25 222 VAL B C 1
ATOM 3905 O O . VAL B 1 222 ? 7.02 -15.023 3.004 1 96.25 222 VAL B O 1
ATOM 3908 N N . LEU B 1 223 ? 7.051 -12.891 2.34 1 95.88 223 LEU B N 1
ATOM 3909 C CA . LEU B 1 223 ? 6.355 -12.453 3.543 1 95.88 223 LEU B CA 1
ATOM 3910 C C . LEU B 1 223 ? 4.844 -12.445 3.322 1 95.88 223 LEU B C 1
ATOM 3912 O O . LEU B 1 223 ? 4.074 -12.578 4.277 1 95.88 223 LEU B O 1
ATOM 3916 N N . GLY B 1 224 ? 4.426 -12.32 2.041 1 94.38 224 GLY B N 1
ATOM 3917 C CA . GLY B 1 224 ? 3.018 -12.188 1.713 1 94.38 224 GLY B CA 1
ATOM 3918 C C . GLY B 1 224 ? 2.219 -13.445 1.97 1 94.38 224 GLY B C 1
ATOM 3919 O O . GLY B 1 224 ? 1.087 -13.383 2.457 1 94.38 224 GLY B O 1
ATOM 3920 N N . ILE B 1 225 ? 2.826 -14.547 1.677 1 93.38 225 ILE B N 1
ATOM 3921 C CA . ILE B 1 225 ? 2.117 -15.812 1.783 1 93.38 225 ILE B CA 1
ATOM 3922 C C . ILE B 1 225 ? 1.762 -16.094 3.244 1 93.38 225 ILE B C 1
ATOM 3924 O O . ILE B 1 225 ? 0.59 -16.266 3.58 1 93.38 225 ILE B O 1
ATOM 3928 N N . PRO B 1 226 ? 2.711 -16.125 4.18 1 92.06 226 PRO B N 1
ATOM 3929 C CA . PRO B 1 226 ? 2.344 -16.344 5.582 1 92.06 226 PRO B CA 1
ATOM 3930 C C . PRO B 1 226 ? 1.406 -15.266 6.125 1 92.06 226 PRO B C 1
ATOM 3932 O O . PRO B 1 226 ? 0.532 -15.562 6.941 1 92.06 226 PRO B O 1
ATOM 3935 N N . ALA B 1 227 ? 1.579 -14.031 5.73 1 92.31 227 ALA B N 1
ATOM 3936 C CA . ALA B 1 227 ? 0.715 -12.953 6.199 1 92.31 227 ALA B CA 1
ATOM 3937 C C . ALA B 1 227 ? -0.729 -13.18 5.762 1 92.31 227 ALA B C 1
ATOM 3939 O O . ALA B 1 227 ? -1.661 -12.961 6.539 1 92.31 227 ALA B O 1
ATOM 3940 N N . GLU B 1 228 ? -0.881 -13.578 4.527 1 88.75 228 GLU B N 1
ATOM 3941 C CA . GLU B 1 228 ? -2.217 -13.836 3.998 1 88.75 228 GLU B CA 1
ATOM 3942 C C . GLU B 1 228 ? -2.875 -15.016 4.719 1 88.75 228 GLU B C 1
ATOM 3944 O O . GLU B 1 228 ? -4.062 -14.961 5.051 1 88.75 228 GLU B O 1
ATOM 3949 N N . LEU B 1 229 ? -2.141 -16.031 4.934 1 87.31 229 LEU B N 1
ATOM 3950 C CA . LEU B 1 229 ? -2.67 -17.188 5.641 1 87.31 229 LEU B CA 1
ATOM 3951 C C . LEU B 1 229 ? -3.104 -16.812 7.055 1 87.31 229 LEU B C 1
ATOM 3953 O O . LEU B 1 229 ? -4.18 -17.219 7.504 1 87.31 229 LEU B O 1
ATOM 3957 N N . LEU B 1 230 ? -2.311 -16.047 7.695 1 86.81 230 LEU B N 1
ATOM 3958 C CA . LEU B 1 230 ? -2.645 -15.594 9.047 1 86.81 230 LEU B CA 1
ATOM 3959 C C . LEU B 1 230 ? -3.902 -14.734 9.039 1 86.81 230 LEU B C 1
ATOM 3961 O O . LEU B 1 230 ? -4.777 -14.898 9.891 1 86.81 230 LEU B O 1
ATOM 3965 N N . SER B 1 231 ? -3.936 -13.836 8.086 1 83.56 231 SER B N 1
ATOM 3966 C CA . SER B 1 231 ? -5.094 -12.953 7.984 1 83.56 231 SER B CA 1
ATOM 3967 C C . SER B 1 231 ? -6.375 -13.75 7.746 1 83.56 231 SER B C 1
ATOM 3969 O O . SER B 1 231 ? -7.426 -13.422 8.297 1 83.56 231 SER B O 1
ATOM 3971 N N . TRP B 1 232 ? -6.246 -14.734 7.012 1 81.56 232 TRP B N 1
ATOM 3972 C CA . TRP B 1 232 ? -7.418 -15.547 6.707 1 81.56 232 TRP B CA 1
ATOM 3973 C C . TRP B 1 232 ? -7.867 -16.344 7.93 1 81.56 232 TRP B C 1
ATOM 3975 O O . TRP B 1 232 ? -9.047 -16.359 8.273 1 81.56 232 TRP B O 1
ATOM 3985 N N . VAL B 1 233 ? -6.973 -17.016 8.641 1 80.75 233 VAL B N 1
ATOM 3986 C CA . VAL B 1 233 ? -7.285 -17.828 9.812 1 80.75 233 VAL B CA 1
ATOM 3987 C C . VAL B 1 233 ? -7.914 -16.953 10.891 1 80.75 233 VAL B C 1
ATOM 3989 O O . VAL B 1 233 ? -8.906 -17.328 11.508 1 80.75 233 VAL B O 1
ATOM 3992 N N . THR B 1 234 ? -7.348 -15.812 11.047 1 79.81 234 THR B N 1
ATOM 3993 C CA . THR B 1 234 ? -7.871 -14.93 12.094 1 79.81 234 THR B CA 1
ATOM 3994 C C . THR B 1 234 ? -9.219 -14.344 11.68 1 79.81 234 THR B C 1
ATOM 3996 O O . THR B 1 234 ? -10.055 -14.031 12.531 1 79.81 234 THR B O 1
ATOM 3999 N N . GLY B 1 235 ? -9.359 -14.094 10.422 1 70.75 235 GLY B N 1
ATOM 4000 C CA . GLY B 1 235 ? -10.641 -13.633 9.922 1 70.75 235 GLY B CA 1
ATOM 4001 C C . GLY B 1 235 ? -11.766 -14.625 10.164 1 70.75 235 GLY B C 1
ATOM 4002 O O . GLY B 1 235 ? -12.922 -14.227 10.312 1 70.75 235 GLY B O 1
ATOM 4003 N N . LEU B 1 236 ? -11.406 -15.883 10.242 1 68.5 236 LEU B N 1
ATOM 4004 C CA . LEU B 1 236 ? -12.398 -16.922 10.5 1 68.5 236 LEU B CA 1
ATOM 4005 C C . LEU B 1 236 ? -12.867 -16.875 11.953 1 68.5 236 LEU B C 1
ATOM 4007 O O . LEU B 1 236 ? -14 -17.25 12.25 1 68.5 236 LEU B O 1
ATOM 4011 N N . THR B 1 237 ? -11.984 -16.453 12.836 1 65.56 237 THR B N 1
ATOM 4012 C CA . THR B 1 237 ? -12.336 -16.5 14.25 1 65.56 237 THR B CA 1
ATOM 4013 C C . THR B 1 237 ? -13.086 -15.234 14.656 1 65.56 237 THR B C 1
ATOM 4015 O O . THR B 1 237 ? -13.766 -15.219 15.688 1 65.56 237 THR B O 1
ATOM 4018 N N . SER B 1 238 ? -13.234 -14.25 13.898 1 60.25 238 SER B N 1
ATOM 4019 C CA . SER B 1 238 ? -13.938 -12.992 14.102 1 60.25 238 SER B CA 1
ATOM 4020 C C . SER B 1 238 ? -13.641 -12.398 15.477 1 60.25 238 SER B C 1
ATOM 4022 O O . SER B 1 238 ? -14.523 -11.812 16.109 1 60.25 238 SER B O 1
ATOM 4024 N N . VAL B 1 239 ? -12.562 -12.719 16.031 1 60.31 239 VAL B N 1
ATOM 4025 C CA . VAL B 1 239 ? -12.188 -12.055 17.281 1 60.31 239 VAL B CA 1
ATOM 4026 C C . VAL B 1 239 ? -11.5 -10.727 16.969 1 60.31 239 VAL B C 1
ATOM 4028 O O . VAL B 1 239 ? -10.492 -10.695 16.266 1 60.31 239 VAL B O 1
ATOM 4031 N N . GLY B 1 240 ? -12.102 -9.672 17.438 1 63.81 240 GLY B N 1
ATOM 4032 C CA . GLY B 1 240 ? -11.734 -8.312 17.078 1 63.81 240 GLY B CA 1
ATOM 4033 C C . GLY B 1 240 ? -10.258 -8.031 17.234 1 63.81 240 GLY B C 1
ATOM 4034 O O . GLY B 1 240 ? -9.602 -7.539 16.312 1 63.81 240 GLY B O 1
ATOM 4035 N N . PHE B 1 241 ? -9.703 -8.422 18.344 1 73.31 241 PHE B N 1
ATOM 4036 C CA . PHE B 1 241 ? -8.312 -8.078 18.641 1 73.31 241 PHE B CA 1
ATOM 4037 C C . PHE B 1 241 ? -7.359 -8.883 17.766 1 73.31 241 PHE B C 1
ATOM 4039 O O . PHE B 1 241 ? -6.344 -8.359 17.312 1 73.31 241 PHE B O 1
ATOM 4046 N N . ILE B 1 242 ? -7.723 -10.102 17.5 1 74.5 242 ILE B N 1
ATOM 4047 C CA . ILE B 1 242 ? -6.867 -10.953 16.688 1 74.5 242 ILE B CA 1
ATOM 4048 C C . ILE B 1 242 ? -6.883 -10.469 15.242 1 74.5 242 ILE B C 1
ATOM 4050 O O . ILE B 1 242 ? -5.863 -10.523 14.555 1 74.5 242 ILE B O 1
ATOM 4054 N N . ASP B 1 243 ? -7.961 -9.938 14.859 1 73.81 243 ASP B N 1
ATOM 4055 C CA . ASP B 1 243 ? -8.086 -9.359 13.516 1 73.81 243 ASP B CA 1
ATOM 4056 C C . ASP B 1 243 ? -7.168 -8.148 13.352 1 73.81 243 ASP B C 1
ATOM 4058 O O . ASP B 1 243 ? -6.613 -7.926 12.281 1 73.81 243 ASP B O 1
ATOM 4062 N N . ARG B 1 244 ? -7.039 -7.598 14.477 1 79.69 244 ARG B N 1
ATOM 4063 C CA . ARG B 1 244 ? -6.211 -6.398 14.414 1 79.69 244 ARG B CA 1
ATOM 4064 C C . ARG B 1 244 ? -4.73 -6.762 14.32 1 79.69 244 ARG B C 1
ATOM 4066 O O . ARG B 1 244 ? -3.971 -6.102 13.609 1 79.69 244 ARG B O 1
ATOM 4073 N N . ILE B 1 245 ? -4.391 -7.773 14.961 1 81.94 245 ILE B N 1
ATOM 4074 C CA . ILE B 1 245 ? -3.016 -8.258 14.867 1 81.94 245 ILE B CA 1
ATOM 4075 C C . ILE B 1 245 ? -2.721 -8.703 13.438 1 81.94 245 ILE B C 1
ATOM 4077 O O . ILE B 1 245 ? -1.662 -8.391 12.891 1 81.94 245 ILE B O 1
ATOM 4081 N N . SER B 1 246 ? -3.654 -9.367 12.898 1 84.25 246 SER B N 1
ATOM 4082 C CA . SER B 1 246 ? -3.484 -9.828 11.523 1 84.25 246 SER B CA 1
ATOM 4083 C C . SER B 1 246 ? -3.377 -8.656 10.555 1 84.25 246 SER B C 1
ATOM 4085 O O . SER B 1 246 ? -2.605 -8.703 9.594 1 84.25 246 SER B O 1
ATOM 4087 N N . SER B 1 247 ? -4.098 -7.648 10.852 1 85.69 247 SER B N 1
ATOM 4088 C CA . SER B 1 247 ? -4.012 -6.441 10.031 1 85.69 247 SER B CA 1
ATOM 4089 C C . SER B 1 247 ? -2.623 -5.82 10.109 1 85.69 247 SER B C 1
ATOM 4091 O O . SER B 1 247 ? -2.084 -5.371 9.094 1 85.69 247 SER B O 1
ATOM 4093 N N . CYS B 1 248 ? -2.082 -5.867 11.266 1 90.12 248 CYS B N 1
ATOM 4094 C CA . CYS B 1 248 ? -0.736 -5.336 11.453 1 90.12 248 CYS B CA 1
ATOM 4095 C C . CYS B 1 248 ? 0.288 -6.164 10.688 1 90.12 248 CYS B C 1
ATOM 4097 O O . CYS B 1 248 ? 1.204 -5.613 10.07 1 90.12 248 CYS B O 1
ATOM 4099 N N . VAL B 1 249 ? 0.054 -7.465 10.695 1 91.81 249 VAL B N 1
ATOM 4100 C CA . VAL B 1 249 ? 0.969 -8.352 9.984 1 91.81 249 VAL B CA 1
ATOM 4101 C C . VAL B 1 249 ? 0.857 -8.117 8.477 1 91.81 249 VAL B C 1
ATOM 4103 O O . VAL B 1 249 ? 1.865 -8.102 7.77 1 91.81 249 VAL B O 1
ATOM 4106 N N . THR B 1 250 ? -0.29 -7.887 7.996 1 90.88 250 THR B N 1
ATOM 4107 C CA . THR B 1 250 ? -0.519 -7.633 6.578 1 90.88 250 THR B CA 1
ATOM 4108 C C . THR B 1 250 ? 0.122 -6.312 6.156 1 90.88 250 THR B C 1
ATOM 4110 O O . THR B 1 250 ? 0.773 -6.238 5.113 1 90.88 250 THR B O 1
ATOM 4113 N N . VAL B 1 251 ? -0.04 -5.355 7.027 1 93.94 251 VAL B N 1
ATOM 4114 C CA . VAL B 1 251 ? 0.562 -4.059 6.734 1 93.94 251 VAL B CA 1
ATOM 4115 C C . VAL B 1 251 ? 2.084 -4.184 6.727 1 93.94 251 VAL B C 1
ATOM 4117 O O . VAL B 1 251 ? 2.754 -3.65 5.84 1 93.94 251 VAL B O 1
ATOM 4120 N N . PHE B 1 252 ? 2.586 -4.902 7.699 1 95.94 252 PHE B N 1
ATOM 4121 C CA . PHE B 1 252 ? 4.023 -5.129 7.754 1 95.94 252 PHE B CA 1
ATOM 4122 C C . PHE B 1 252 ? 4.52 -5.773 6.465 1 95.94 252 PHE B C 1
ATOM 4124 O O . PHE B 1 252 ? 5.484 -5.301 5.855 1 95.94 252 PHE B O 1
ATOM 4131 N N . SER B 1 253 ? 3.861 -6.805 6.094 1 95.25 253 SER B N 1
ATOM 4132 C CA . SER B 1 253 ? 4.262 -7.566 4.914 1 95.25 253 SER B CA 1
ATOM 4133 C C . SER B 1 253 ? 4.188 -6.711 3.654 1 95.25 253 SER B C 1
ATOM 4135 O O . SER B 1 253 ? 5.09 -6.75 2.816 1 95.25 253 SER B O 1
ATOM 4137 N N . ASN B 1 254 ? 3.168 -5.938 3.486 1 94.44 254 ASN B N 1
ATOM 4138 C CA . ASN B 1 254 ? 2.986 -5.105 2.301 1 94.44 254 ASN B CA 1
ATOM 4139 C C . ASN B 1 254 ? 4.059 -4.023 2.205 1 94.44 254 ASN B C 1
ATOM 4141 O O . ASN B 1 254 ? 4.691 -3.861 1.159 1 94.44 254 ASN B O 1
ATOM 4145 N N . VAL B 1 255 ? 4.266 -3.354 3.283 1 96.56 255 VAL B N 1
ATOM 4146 C CA . VAL B 1 255 ? 5.203 -2.236 3.277 1 96.56 255 VAL B CA 1
ATOM 4147 C C . VAL B 1 255 ? 6.629 -2.756 3.107 1 96.56 255 VAL B C 1
ATOM 4149 O O . VAL B 1 255 ? 7.406 -2.203 2.326 1 96.56 255 VAL B O 1
ATOM 4152 N N . ALA B 1 256 ? 6.941 -3.797 3.861 1 96.69 256 ALA B N 1
ATOM 4153 C CA . ALA B 1 256 ? 8.234 -4.434 3.631 1 96.69 256 ALA B CA 1
ATOM 4154 C C . ALA B 1 256 ? 8.367 -4.902 2.186 1 96.69 256 ALA B C 1
ATOM 4156 O O . ALA B 1 256 ? 9.445 -4.809 1.59 1 96.69 256 ALA B O 1
ATOM 4157 N N . GLY B 1 257 ? 7.262 -5.438 1.681 1 96.62 257 GLY B N 1
ATOM 4158 C CA . GLY B 1 257 ? 7.25 -5.879 0.295 1 96.62 257 GLY B CA 1
ATOM 4159 C C . GLY B 1 257 ? 7.605 -4.777 -0.685 1 96.62 257 GLY B C 1
ATOM 4160 O O . GLY B 1 257 ? 8.391 -4.992 -1.613 1 96.62 257 GLY B O 1
ATOM 4161 N N . TYR B 1 258 ? 7.062 -3.598 -0.488 1 96.56 258 TYR B N 1
ATOM 4162 C CA . TYR B 1 258 ? 7.387 -2.469 -1.353 1 96.56 258 TYR B CA 1
ATOM 4163 C C . TYR B 1 258 ? 8.859 -2.098 -1.238 1 96.56 258 TYR B C 1
ATOM 4165 O O . TYR B 1 258 ? 9.492 -1.738 -2.232 1 96.56 258 TYR B O 1
ATOM 4173 N N . ALA B 1 259 ? 9.359 -2.17 -0.037 1 97.25 259 ALA B N 1
ATOM 4174 C CA . ALA B 1 259 ? 10.781 -1.902 0.158 1 97.25 259 ALA B CA 1
ATOM 4175 C C . ALA B 1 259 ? 11.641 -2.92 -0.59 1 97.25 259 ALA B C 1
ATOM 4177 O O . ALA B 1 259 ? 12.648 -2.559 -1.203 1 97.25 259 ALA B O 1
ATOM 4178 N N . PHE B 1 260 ? 11.234 -4.164 -0.525 1 97.88 260 PHE B N 1
ATOM 4179 C CA . PHE B 1 260 ? 11.977 -5.207 -1.216 1 97.88 260 PHE B CA 1
ATOM 4180 C C . PHE B 1 260 ? 11.938 -4.992 -2.725 1 97.88 260 PHE B C 1
ATOM 4182 O O . PHE B 1 260 ? 12.938 -5.223 -3.416 1 97.88 260 PHE B O 1
ATOM 4189 N N . VAL B 1 261 ? 10.781 -4.578 -3.213 1 97.31 261 VAL B N 1
ATOM 4190 C CA . VAL B 1 261 ? 10.664 -4.312 -4.645 1 97.31 261 VAL B CA 1
ATOM 4191 C C . VAL B 1 261 ? 11.609 -3.186 -5.043 1 97.31 261 VAL B C 1
ATOM 4193 O O . VAL B 1 261 ? 12.273 -3.26 -6.082 1 97.31 261 VAL B O 1
ATOM 4196 N N . TYR B 1 262 ? 11.656 -2.189 -4.215 1 96.75 262 TYR B N 1
ATOM 4197 C CA . TYR B 1 262 ? 12.586 -1.101 -4.473 1 96.75 262 TYR B CA 1
ATOM 4198 C C . TYR B 1 262 ? 14.023 -1.615 -4.543 1 96.75 262 TYR B C 1
ATOM 4200 O O . TYR B 1 262 ? 14.758 -1.298 -5.477 1 96.75 262 TYR B O 1
ATOM 4208 N N . ILE B 1 263 ? 14.445 -2.393 -3.582 1 96.5 263 ILE B N 1
ATOM 4209 C CA . ILE B 1 263 ? 15.797 -2.938 -3.51 1 96.5 263 ILE B CA 1
ATOM 4210 C C . ILE B 1 263 ? 16.062 -3.82 -4.727 1 96.5 263 ILE B C 1
ATOM 4212 O O . ILE B 1 263 ? 17.141 -3.781 -5.305 1 96.5 263 ILE B O 1
ATOM 4216 N N . ALA B 1 264 ? 15.062 -4.621 -5.082 1 97.31 264 ALA B N 1
ATOM 4217 C CA . ALA B 1 264 ? 15.195 -5.539 -6.211 1 97.31 264 ALA B CA 1
ATOM 4218 C C . ALA B 1 264 ? 15.453 -4.777 -7.508 1 97.31 264 ALA B C 1
ATOM 4220 O O . ALA B 1 264 ? 16.375 -5.117 -8.266 1 97.31 264 ALA B O 1
ATOM 4221 N N . ILE B 1 265 ? 14.656 -3.783 -7.738 1 96.62 265 ILE B N 1
ATOM 4222 C CA . ILE B 1 265 ? 14.797 -3.008 -8.961 1 96.62 265 ILE B CA 1
ATOM 4223 C C . ILE B 1 265 ? 16.141 -2.281 -8.961 1 96.62 265 ILE B C 1
ATOM 4225 O O . ILE B 1 265 ? 16.812 -2.186 -9.992 1 96.62 265 ILE B O 1
ATOM 4229 N N . ARG B 1 266 ? 16.484 -1.827 -7.809 1 94.62 266 ARG B N 1
ATOM 4230 C CA . ARG B 1 266 ? 17.766 -1.149 -7.68 1 94.62 266 ARG B CA 1
ATOM 4231 C C . ARG B 1 266 ? 18.922 -2.09 -8.023 1 94.62 266 ARG B C 1
ATOM 4233 O O . ARG B 1 266 ? 19.906 -1.671 -8.625 1 94.62 266 ARG B O 1
ATOM 4240 N N . ALA B 1 267 ? 18.828 -3.264 -7.613 1 94.38 267 ALA B N 1
ATOM 4241 C CA . ALA B 1 267 ? 19.859 -4.254 -7.879 1 94.38 267 ALA B CA 1
ATOM 4242 C C . ALA B 1 267 ? 19.984 -4.539 -9.375 1 94.38 267 ALA B C 1
ATOM 4244 O O . ALA B 1 267 ? 21.047 -4.93 -9.859 1 94.38 267 ALA B O 1
ATOM 4245 N N . LEU B 1 268 ? 18.906 -4.363 -10.039 1 93.94 268 LEU B N 1
ATOM 4246 C CA . LEU B 1 268 ? 18.875 -4.707 -11.453 1 93.94 268 LEU B CA 1
ATOM 4247 C C . LEU B 1 268 ? 19.203 -3.498 -12.32 1 93.94 268 LEU B C 1
ATOM 4249 O O . LEU B 1 268 ? 19.594 -3.65 -13.484 1 93.94 268 LEU B O 1
ATOM 4253 N N . CYS B 1 269 ? 18.969 -2.297 -11.719 1 89 269 CYS B N 1
ATOM 4254 C CA . CYS B 1 269 ? 19.172 -1.08 -12.492 1 89 269 CYS B CA 1
ATOM 4255 C C . CYS B 1 269 ? 20.469 -0.384 -12.102 1 89 269 CYS B C 1
ATOM 4257 O O . CYS B 1 269 ? 20.922 -0.507 -10.961 1 89 269 CYS B O 1
ATOM 4259 N N . LYS B 1 270 ? 21.062 0.315 -13.023 1 76.69 270 LYS B N 1
ATOM 4260 C CA . LYS B 1 270 ? 22.297 1.059 -12.797 1 76.69 270 LYS B CA 1
ATOM 4261 C C . LYS B 1 270 ? 22.031 2.408 -12.148 1 76.69 270 LYS B C 1
ATOM 4263 O O . LYS B 1 270 ? 22.797 2.863 -11.297 1 76.69 270 LYS B O 1
ATOM 4268 N N . ASP B 1 271 ? 20.906 2.957 -12.531 1 83.75 271 ASP B N 1
ATOM 4269 C CA . ASP B 1 271 ? 20.562 4.301 -12.078 1 83.75 271 ASP B CA 1
ATOM 4270 C C . ASP B 1 271 ? 19.328 4.277 -11.172 1 83.75 271 ASP B C 1
ATOM 4272 O O . ASP B 1 271 ? 18.312 3.65 -11.508 1 83.75 271 ASP B O 1
ATOM 4276 N N . GLU B 1 272 ? 19.453 4.914 -10.023 1 87.25 272 GLU B N 1
ATOM 4277 C CA . GLU B 1 272 ? 18.391 4.895 -9.016 1 87.25 272 GLU B CA 1
ATOM 4278 C C . GLU B 1 272 ? 17.344 5.965 -9.305 1 87.25 272 GLU B C 1
ATOM 4280 O O . GLU B 1 272 ? 16.266 5.965 -8.695 1 87.25 272 GLU B O 1
ATOM 4285 N N . LYS B 1 273 ? 17.594 6.824 -10.273 1 87.19 273 LYS B N 1
ATOM 4286 C CA . LYS B 1 273 ? 16.766 8.008 -10.5 1 87.19 273 LYS B CA 1
ATOM 4287 C C . LYS B 1 273 ? 15.367 7.625 -10.977 1 87.19 273 LYS B C 1
ATOM 4289 O O . LYS B 1 273 ? 14.398 8.344 -10.727 1 87.19 273 LYS B O 1
ATOM 4294 N N . LYS B 1 274 ? 15.25 6.5 -11.578 1 92.25 274 LYS B N 1
ATOM 4295 C CA . LYS B 1 274 ? 13.961 6.191 -12.195 1 92.25 274 LYS B CA 1
ATOM 4296 C C . LYS B 1 274 ? 13.266 5.043 -11.469 1 92.25 274 LYS B C 1
ATOM 4298 O O . LYS B 1 274 ? 12.211 4.578 -11.906 1 92.25 274 LYS B O 1
ATOM 4303 N N . ILE B 1 275 ? 13.797 4.688 -10.359 1 94.38 275 ILE B N 1
ATOM 4304 C CA . ILE B 1 275 ? 13.289 3.504 -9.68 1 94.38 275 ILE B CA 1
ATOM 4305 C C . ILE B 1 275 ? 11.875 3.771 -9.164 1 94.38 275 ILE B C 1
ATOM 4307 O O . ILE B 1 275 ? 10.977 2.949 -9.359 1 94.38 275 ILE B O 1
ATOM 4311 N N . PRO B 1 276 ? 11.57 5.004 -8.562 1 95.12 276 PRO B N 1
ATOM 4312 C CA . PRO B 1 276 ? 10.195 5.25 -8.125 1 95.12 276 PRO B CA 1
ATOM 4313 C C . PRO B 1 276 ? 9.195 5.211 -9.281 1 95.12 276 PRO B C 1
ATOM 4315 O O . PRO B 1 276 ? 8.078 4.703 -9.117 1 95.12 276 PRO B O 1
ATOM 4318 N N . LEU B 1 277 ? 9.648 5.672 -10.422 1 94.5 277 LEU B N 1
ATOM 4319 C CA . LEU B 1 277 ? 8.773 5.672 -11.594 1 94.5 277 LEU B CA 1
ATOM 4320 C C . LEU B 1 277 ? 8.547 4.25 -12.094 1 94.5 277 LEU B C 1
ATOM 4322 O O . LEU B 1 277 ? 7.414 3.883 -12.43 1 94.5 277 LEU B O 1
ATOM 4326 N N . ILE B 1 278 ? 9.594 3.455 -12.172 1 95.81 278 ILE B N 1
ATOM 4327 C CA . ILE B 1 278 ? 9.484 2.066 -12.609 1 95.81 278 ILE B CA 1
ATOM 4328 C C . ILE B 1 278 ? 8.539 1.308 -11.68 1 95.81 278 ILE B C 1
ATOM 4330 O O . ILE B 1 278 ? 7.648 0.589 -12.148 1 95.81 278 ILE B O 1
ATOM 4334 N N . MET B 1 279 ? 8.719 1.499 -10.383 1 96.56 279 MET B N 1
ATOM 4335 C CA . MET B 1 279 ? 7.879 0.83 -9.391 1 96.56 279 MET B CA 1
ATOM 4336 C C . MET B 1 279 ? 6.422 1.258 -9.531 1 96.56 279 MET B C 1
ATOM 4338 O O . MET B 1 279 ? 5.527 0.414 -9.609 1 96.56 279 MET B O 1
ATOM 4342 N N . ALA B 1 280 ? 6.191 2.545 -9.617 1 96.44 280 ALA B N 1
ATOM 4343 C CA . ALA B 1 280 ? 4.832 3.082 -9.664 1 96.44 280 ALA B CA 1
ATOM 4344 C C . ALA B 1 280 ? 4.113 2.643 -10.93 1 96.44 280 ALA B C 1
ATOM 4346 O O . ALA B 1 280 ? 2.967 2.188 -10.883 1 96.44 280 ALA B O 1
ATOM 4347 N N . ILE B 1 281 ? 4.789 2.717 -12.062 1 96.44 281 ILE B N 1
ATOM 4348 C CA . ILE B 1 281 ? 4.176 2.352 -13.336 1 96.44 281 ILE B CA 1
ATOM 4349 C C . ILE B 1 281 ? 3.859 0.858 -13.344 1 96.44 281 ILE B C 1
ATOM 4351 O O . ILE B 1 281 ? 2.826 0.44 -13.875 1 96.44 281 ILE B O 1
ATOM 4355 N N . SER B 1 282 ? 4.758 0.046 -12.789 1 97.38 282 SER B N 1
ATOM 4356 C CA . SER B 1 282 ? 4.516 -1.392 -12.734 1 97.38 282 SER B CA 1
ATOM 4357 C C . SER B 1 282 ? 3.221 -1.707 -11.992 1 97.38 282 SER B C 1
ATOM 4359 O O . SER B 1 282 ? 2.404 -2.5 -12.469 1 97.38 282 SER B O 1
ATOM 4361 N N . TYR B 1 283 ? 2.988 -1.066 -10.883 1 96.38 283 TYR B N 1
ATOM 4362 C CA . TYR B 1 283 ? 1.807 -1.358 -10.078 1 96.38 283 TYR B CA 1
ATOM 4363 C C . TYR B 1 283 ? 0.558 -0.748 -10.703 1 96.38 283 TYR B C 1
ATOM 4365 O O . TYR B 1 283 ? -0.545 -1.277 -10.547 1 96.38 283 TYR B O 1
ATOM 4373 N N . VAL B 1 284 ? 0.746 0.365 -11.414 1 95.56 284 VAL B N 1
ATOM 4374 C CA . VAL B 1 284 ? -0.38 0.938 -12.148 1 95.56 284 VAL B CA 1
ATOM 4375 C C . VAL B 1 284 ? -0.822 -0.022 -13.25 1 95.56 284 VAL B C 1
ATOM 4377 O O . VAL B 1 284 ? -2.02 -0.25 -13.438 1 95.56 284 VAL B O 1
ATOM 4380 N N . ALA B 1 285 ? 0.156 -0.525 -13.977 1 96.38 285 ALA B N 1
ATOM 4381 C CA . ALA B 1 285 ? -0.152 -1.487 -15.031 1 96.38 285 ALA B CA 1
ATOM 4382 C C . ALA B 1 285 ? -0.876 -2.707 -14.461 1 96.38 285 ALA B C 1
ATOM 4384 O O . ALA B 1 285 ? -1.834 -3.199 -15.062 1 96.38 285 ALA B O 1
ATOM 4385 N N . VAL B 1 286 ? -0.415 -3.197 -13.32 1 95.44 286 VAL B N 1
ATOM 4386 C CA . VAL B 1 286 ? -1.067 -4.332 -12.672 1 95.44 286 VAL B CA 1
ATOM 4387 C C . VAL B 1 286 ? -2.506 -3.967 -12.312 1 95.44 286 VAL B C 1
ATOM 4389 O O . VAL B 1 286 ? -3.432 -4.738 -12.578 1 95.44 286 VAL B O 1
ATOM 4392 N N . ASN B 1 287 ? -2.662 -2.793 -11.727 1 93 287 ASN B N 1
ATOM 4393 C CA . ASN B 1 287 ? -3.988 -2.334 -11.328 1 93 287 ASN B CA 1
ATOM 4394 C C . ASN B 1 287 ? -4.938 -2.26 -12.516 1 93 287 ASN B C 1
ATOM 4396 O O . ASN B 1 287 ? -6.078 -2.721 -12.438 1 93 287 ASN B O 1
ATOM 4400 N N . PHE B 1 288 ? -4.477 -1.758 -13.57 1 92 288 PHE B N 1
ATOM 4401 C CA . PHE B 1 288 ? -5.297 -1.594 -14.766 1 92 288 PHE B CA 1
ATOM 4402 C C . PHE B 1 288 ? -5.637 -2.947 -15.375 1 92 288 PHE B C 1
ATOM 4404 O O . PHE B 1 288 ? -6.801 -3.227 -15.672 1 92 288 PHE B O 1
ATOM 4411 N N . LEU B 1 289 ? -4.719 -3.793 -15.555 1 93 289 LEU B N 1
ATOM 4412 C CA . LEU B 1 289 ? -4.934 -5.051 -16.266 1 93 289 LEU B CA 1
ATOM 4413 C C . LEU B 1 289 ? -5.746 -6.023 -15.406 1 93 289 LEU B C 1
ATOM 4415 O O . LEU B 1 289 ? -6.527 -6.812 -15.938 1 93 289 LEU B O 1
ATOM 4419 N N . THR B 1 290 ? -5.469 -6.016 -14.133 1 89.69 290 THR B N 1
ATOM 4420 C CA . THR B 1 290 ? -6.297 -6.867 -13.289 1 89.69 290 THR B CA 1
ATOM 4421 C C . THR B 1 290 ? -7.75 -6.398 -13.297 1 89.69 290 THR B C 1
ATOM 4423 O O . THR B 1 290 ? -8.672 -7.207 -13.172 1 89.69 290 THR B O 1
ATOM 4426 N N . TRP B 1 291 ? -7.934 -5.129 -13.422 1 86.94 291 TRP B N 1
ATOM 4427 C CA . TRP B 1 291 ? -9.297 -4.617 -13.57 1 86.94 291 TRP B CA 1
ATOM 4428 C C . TRP B 1 291 ? -9.93 -5.125 -14.859 1 86.94 291 TRP B C 1
ATOM 4430 O O . TRP B 1 291 ? -11.086 -5.562 -14.852 1 86.94 291 TRP B O 1
ATOM 4440 N N . VAL B 1 292 ? -9.203 -5.039 -15.984 1 87.62 292 VAL B N 1
ATOM 4441 C CA . VAL B 1 292 ? -9.688 -5.539 -17.266 1 87.62 292 VAL B CA 1
ATOM 4442 C C . VAL B 1 292 ? -10.047 -7.02 -17.141 1 87.62 292 VAL B C 1
ATOM 4444 O O . VAL B 1 292 ? -11.086 -7.453 -17.641 1 87.62 292 VAL B O 1
ATOM 4447 N N . LEU B 1 293 ? -9.234 -7.773 -16.438 1 88.56 293 LEU B N 1
ATOM 4448 C CA . LEU B 1 293 ? -9.477 -9.203 -16.25 1 88.56 293 LEU B CA 1
ATOM 4449 C C . LEU B 1 293 ? -10.75 -9.445 -15.445 1 88.56 293 LEU B C 1
ATOM 4451 O O . LEU B 1 293 ? -11.516 -10.352 -15.75 1 88.56 293 LEU B O 1
ATOM 4455 N N . ARG B 1 294 ? -10.984 -8.594 -14.445 1 83.94 294 ARG B N 1
ATOM 4456 C CA . ARG B 1 294 ? -12.18 -8.734 -13.617 1 83.94 294 ARG B CA 1
ATOM 4457 C C . ARG B 1 294 ? -13.438 -8.406 -14.414 1 83.94 294 ARG B C 1
ATOM 4459 O O . ARG B 1 294 ? -14.492 -8.992 -14.188 1 83.94 294 ARG B O 1
ATOM 4466 N N . LEU B 1 295 ? -13.281 -7.559 -15.43 1 81.5 295 LEU B N 1
ATOM 4467 C CA . LEU B 1 295 ? -14.422 -7.223 -16.281 1 81.5 295 LEU B CA 1
ATOM 4468 C C . LEU B 1 295 ? -14.758 -8.375 -17.219 1 81.5 295 LEU B C 1
ATOM 4470 O O . LEU B 1 295 ? -15.922 -8.555 -17.594 1 81.5 295 LEU B O 1
ATOM 4474 N N . MET B 1 296 ? -13.805 -9.094 -17.562 1 83.75 296 MET B N 1
ATOM 4475 C CA . MET B 1 296 ? -13.992 -10.188 -18.5 1 83.75 296 MET B CA 1
ATOM 4476 C C . MET B 1 296 ? -14.617 -11.398 -17.812 1 83.75 296 MET B C 1
ATOM 4478 O O . MET B 1 296 ? -15.156 -12.289 -18.484 1 83.75 296 MET B O 1
ATOM 4482 N N . PHE B 1 297 ? -14.477 -11.516 -16.516 1 78.12 297 PHE B N 1
ATOM 4483 C CA . PHE B 1 297 ? -15.008 -12.664 -15.781 1 78.12 297 PHE B CA 1
ATOM 4484 C C . PHE B 1 297 ? -16.266 -12.281 -15.016 1 78.12 297 PHE B C 1
ATOM 4486 O O . PHE B 1 297 ? -17.125 -13.133 -14.75 1 78.12 297 PHE B O 1
#

Radius of gyration: 38.27 Å; Cα contacts (8 Å, |Δi|>4): 586; chains: 2; bounding box: 82×147×116 Å

Foldseek 3Di:
DDADPPPRHDADPPDDDPPPPPPPPPPDDPPPPPPDPDDDDDDDDPDPDPDDDDDPPPPVVVVVVVVVVVVVVVVVVVVVVLVVVLVVVLVVLLVCCVVPVLVSLLVLLVVLDVSNLCCLLVLQLQLQLVLLLVVLVVVLVVLVCVVVDPVVNVLVCVLVVVCPPNHRDDPVRSVVVSVLSNVLSVLLLQLQLVLLQVVLCVPFVFRRDSSSSSSLVSSLSSLVNVLSVQCSVQVVVPDVVSNVVSVVSNVVSVVSSLVSSLSSSPSRHPDSVCSVVSSVVSVVRSVVVSVVSVVVD/DDAAPPPRHDADPPRHDPPVPPPPPPPPPPPPPPPDPDDDDDDDDDDPPPDPDDDPPPPPVVVVVVVVVVVVVVVVVVVVVLVVVLVVVLVVLLVCCVVPVLVSLLVLLVVLDVSNLCCLLVLQLQLQLVLLLVVLVVVLVVLVCPVVDPVVNVLVCVLVVVCPPNHRDDPVRSVVVSVLSNVLSVLLLQLQLVLLQVVLCVPFVFRRDSSSSSSLVSSLSSLVNVLSVQCSVQVVVPDVVSNVVSVVSNVVSVVSSLVSSLSSSPSRHPDSVCSVVSSVVSVVRSVVVSVVSVVVD

Solvent-accessible surface area (backbone atoms only — not comparable to full-atom values): 32386 Å² total; per-residue (Å²): 117,51,53,35,91,83,82,68,48,79,25,59,85,90,58,75,69,76,76,70,68,71,74,62,78,80,78,80,78,82,77,82,74,82,77,72,83,73,82,82,75,80,81,79,84,80,76,82,76,87,78,85,85,81,86,76,75,66,66,67,62,57,57,58,53,51,52,54,48,51,50,48,48,50,49,46,47,50,47,47,51,52,46,50,52,46,49,50,50,48,51,50,51,54,54,26,55,75,71,36,28,58,61,41,40,32,49,48,29,71,63,30,50,63,67,62,34,48,49,34,48,50,48,43,18,50,49,48,20,50,52,50,47,51,52,49,51,50,49,31,52,44,51,68,41,75,72,78,46,68,63,61,52,47,51,51,36,64,77,41,40,90,58,62,60,76,61,61,74,52,70,69,56,51,52,51,52,29,52,47,36,34,49,45,45,51,49,38,35,51,41,33,7,50,42,44,23,51,46,34,31,72,73,52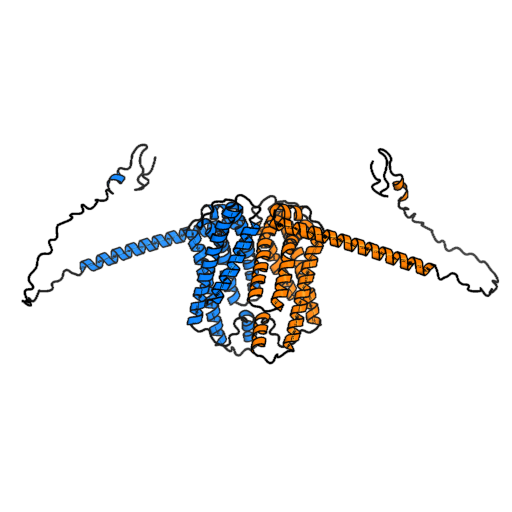,69,26,91,51,47,61,55,32,18,33,23,42,51,24,60,33,34,67,48,36,44,61,28,51,53,47,35,49,59,33,56,71,66,67,41,70,70,52,39,48,52,27,48,37,43,41,45,27,29,51,46,27,23,53,43,47,36,52,46,24,51,46,64,61,34,85,56,69,50,51,44,42,57,48,54,12,51,24,54,24,52,30,54,51,51,48,49,56,51,57,69,76,104,115,50,52,33,92,82,82,68,46,82,27,58,83,91,56,75,66,76,73,70,66,69,73,60,78,79,76,80,75,78,75,77,74,77,80,71,84,79,83,87,80,89,87,91,83,86,78,87,76,86,79,84,87,80,86,75,77,67,65,65,64,56,55,56,55,50,52,55,49,50,51,48,47,48,50,48,48,48,47,48,50,51,46,51,50,47,49,51,50,48,50,50,50,55,53,26,54,74,70,36,27,58,61,41,40,32,48,49,30,70,64,30,50,65,67,61,35,48,50,33,48,50,48,44,19,50,50,49,20,50,53,50,46,50,51,50,50,51,48,32,51,45,51,68,42,75,72,79,46,70,62,61,51,47,51,51,36,62,77,41,42,88,60,63,60,76,62,60,73,52,70,68,56,51,52,51,52,30,52,47,37,35,48,45,45,52,50,39,33,52,40,34,6,50,42,44,24,52,45,35,30,72,75,51,70,25,90,50,46,60,55,32,19,34,24,41,50,25,60,34,34,69,49,36,42,62,28,50,51,48,35,50,59,32,56,70,65,67,42,70,68,54,39,48,52,28,48,36,44,40,46,26,28,50,47,27,25,54,42,47,37,51,45,25,50,46,63,61,34,84,57,68,51,52,46,42,56,48,53,12,50,23,52,25,53,30,54,51,51,49,49,54,52,58,70,74,104